Protein 3LUQ (pdb70)

Organism: Geobacter sulfurreducens (strain ATCC 51573 / DSM 12127 / PCA) (NCBI:txid243231)

Foldseek 3Di:
DPPVVQVDQCDDPFFKFDFLAFTPHTYPNVCVVVVVDDDDGGDHPCVVPVPDDPVVVVVQVVQQVFDKDWDQWDWDCPVDIFIKTKIKHFDDDPVRHTGGIMMGMDGDD/DVV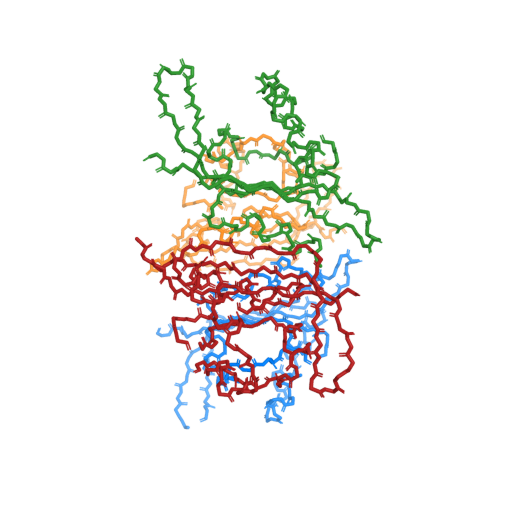VVQVCAQDDPFWKFDFLAFTDHTHPVVCVVVVPDDDDRGGHPCVVPVVDDPVVVVVQVVQLVFDKDWDQWDWDQDPVRDIWIKTKIKHFDFDPVTHTRGIMIGIDTDD/DLVVVQVCQCDDPAWKFDFPAATPHTHPNVCVVVVPDDDDRGGHVCVVPVPDDCVVVVVQVVQQVFDKDWDQWDWDQDVVRRIWIKTKIKHFDDDPVRHTGGIMMGMDTPD/DVVVQVCQQDDPFWKFDFPAFTPHTHPNVCVVVVHDPDDGGDHPCVVPVVDDPVVVVVQVCQLVFDKDWDQWDWDADPVRDIWIKTKIWHFDPVVHTGGIMIGMDTD

Solvent-accessible surface area: 23110 Å² total

Sequence (438 aa):
SDERLRLFTEHAPAALAFDRERYLAVSRRWREDYGLGDGDILGSHYDIFPEIGEEWKSVHRRGLAGEVIRVEEDCFVRGRTQWLRWEVRPWYEGEGRVGGVVIFTEDITSDERLRLFTEHAPAALAFDRERYLAVSRRWREDYGLGDGDILGSHYDIFPEIGEEWKSVHRRGLAGEVIRVEEDCFVRADGRTQWLRWEVRPWYEGEGRVGGVVIFTEDITSDERLRLFTEHAPAALAFDRERYLAVSRRWREDYGLGDGDILGSHYDIFPEIGEEWKSVHRRGLAGEVIRVEEDCFVRADGRTQWLRWEVRPWYEGEGRVGGVVIFTEDITDERLRLFTEHAPAALAFDRERYLAVSRRWREDYGLGDGDILGSHYDIFPEIGEEWKSVHRRGLAGEVIRVEEDCFVRADGRTQWLRWEVRPWYEGRVGGVVIFTEDI

Nearest PDB structures (foldseek):
  3luq-assembly1_B  TM=1.002E+00  e=2.833E-21  Geobacter sulfurreducens PCA
  3luq-assembly2_A  TM=9.591E-01  e=2.023E-18  Geobacter sulfurreducens PCA
  3luq-assembly1_D  TM=9.403E-01  e=1.606E-18  Geobacter sulfurreducens PCA
  6ide-assembly1_A  TM=7.118E-01  e=1.324E-05  Vibrio cholerae
  8isk-assembly1_A  TM=6.937E-01  e=9.427E-04  Zea mays

Secondary structure (DSSP, 8-state):
--HHHHHHHHT-SSEE--B----S---HHHHHHTT--SS-----HHHH-TT--HHHHHHHHHHHTT--EEEEEEEEE---EEEEEEEEEEEE-TTS-EEEEEEEEEE--/-HHHHHHHHHT-SSEE-------S---HHHHHHHT--SS-----HHHH-SS--HHHHHHHHHHHTT--EEEEEEEE--TTS--EEEEEEEEEEE-TT-SEEEEEEEEEE--/-HHHHHHHHHT-SSEE--B----S---HHHHHHTT--SS-----HHHH-S---HHHHHHHHHHHTT--EEEEEEEEE-TTSSEEEEEEEEEEEE-TTS-EEEEEEEEEE--/-HHHHHHHHT-SS-B--B----S---HHHHHHTT--SS-----HHHH-TT--HHHHHHHHHHHTT--EEEEEEEEE-SS--EEEEEEEEEEEE---EEEEEEEEEE-

CATH classification: 3.30.450.20

Radius of gyration: 24.7 Å; Cα contacts (8 Å, |Δi|>4): 857; chains: 4; bounding box: 60×39×59 Å

Structure (mmCIF, N/CA/C/O backbone):
data_3LUQ
#
_entry.id   3LUQ
#
_cell.length_a   62.545
_cell.length_b   71.971
_cell.length_c   67.374
_cell.angle_alpha   90.00
_cell.angle_beta   113.05
_cell.angle_gamma   90.00
#
_symmetry.space_group_name_H-M   'P 1 21 1'
#
loop_
_entity.id
_entity.type
_entity.pdbx_description
1 polymer 'Sensor protein'
2 non-polymer 'SULFATE ION'
3 non-polymer 'TRIETHYLENE GLYCOL'
4 water water
#
loop_
_atom_site.group_PDB
_atom_site.id
_atom_site.type_symbol
_atom_site.label_atom_id
_atom_site.label_alt_id
_atom_site.label_comp_id
_atom_site.label_asym_id
_atom_site.label_entity_id
_atom_site.label_seq_id
_atom_site.pdbx_PDB_ins_code
_atom_site.Cartn_x
_atom_site.Cartn_y
_atom_site.Cartn_z
_atom_site.occupancy
_atom_site.B_iso_or_equiv
_atom_site.auth_seq_id
_atom_site.auth_comp_id
_atom_site.auth_asym_id
_atom_site.auth_atom_id
_atom_site.pdbx_PDB_model_num
ATOM 1 N N . SER A 1 1 ? -6.965 -0.815 -23.553 1.00 64.72 87 SER A N 1
ATOM 2 C CA . SER A 1 1 ? -5.953 0.127 -23.967 1.00 65.66 87 SER A CA 1
ATOM 3 C C . SER A 1 1 ? -4.736 -0.703 -24.031 1.00 63.41 87 SER A C 1
ATOM 4 O O . SER A 1 1 ? -3.781 -0.393 -24.714 1.00 64.05 87 SER A O 1
ATOM 7 N N . ASP A 1 2 ? -4.773 -1.782 -23.288 1.00 60.84 88 ASP A N 1
ATOM 8 C CA . ASP A 1 2 ? -3.695 -2.711 -23.350 1.00 58.75 88 ASP A CA 1
ATOM 9 C C . ASP A 1 2 ? -4.232 -3.754 -24.253 1.00 55.28 88 ASP A C 1
ATOM 10 O O . ASP A 1 2 ? -5.014 -4.577 -23.853 1.00 53.80 88 ASP A O 1
ATOM 15 N N . GLU A 1 3 ? -3.847 -3.660 -25.503 1.00 53.63 89 GLU A N 1
ATOM 16 C CA . GLU A 1 3 ? -4.158 -4.645 -26.481 1.00 51.64 89 GLU A CA 1
ATOM 17 C C . GLU A 1 3 ? -3.482 -5.971 -26.148 1.00 49.10 89 GLU A C 1
ATOM 18 O O . GLU A 1 3 ? -4.046 -7.018 -26.308 1.00 48.32 89 GLU A O 1
ATOM 24 N N . ARG A 1 4 ? -2.270 -5.894 -25.652 1.00 48.16 90 ARG A N 1
ATOM 25 C CA . ARG A 1 4 ? -1.497 -7.052 -25.319 1.00 46.95 90 ARG A CA 1
ATOM 26 C C . ARG A 1 4 ? -2.133 -7.880 -24.248 1.00 45.73 90 ARG A C 1
ATOM 27 O O . ARG A 1 4 ? -2.092 -9.066 -24.280 1.00 45.27 90 ARG A O 1
ATOM 35 N N . LEU A 1 5 ? -2.668 -7.218 -23.258 1.00 45.51 91 LEU A N 1
ATOM 36 C CA . LEU A 1 5 ? -3.477 -7.828 -22.252 1.00 44.90 91 LEU A CA 1
ATOM 37 C C . LEU A 1 5 ? -4.792 -8.368 -22.734 1.00 44.18 91 LEU A C 1
ATOM 38 O O . LEU A 1 5 ? -5.255 -9.378 -22.280 1.00 44.68 91 LEU A O 1
ATOM 43 N N . ARG A 1 6 ? -5.442 -7.655 -23.613 1.00 43.59 92 ARG A N 1
ATOM 44 C CA . ARG A 1 6 ? -6.680 -8.163 -24.087 1.00 44.36 92 ARG A CA 1
ATOM 45 C C . ARG A 1 6 ? -6.398 -9.449 -24.811 1.00 44.17 92 ARG A C 1
ATOM 46 O O . ARG A 1 6 ? -7.108 -10.393 -24.663 1.00 45.07 92 ARG A O 1
ATOM 48 N N . LEU A 1 7 ? -5.333 -9.470 -25.587 1.00 43.86 93 LEU A N 1
ATOM 49 C CA . LEU A 1 7 ? -4.959 -10.643 -26.324 1.00 45.33 93 LEU A CA 1
ATOM 50 C C . LEU A 1 7 ? -4.605 -11.816 -25.443 1.00 45.64 93 LEU A C 1
ATOM 51 O O . LEU A 1 7 ? -4.969 -12.933 -25.727 1.00 48.13 93 LEU A O 1
ATOM 56 N N . PHE A 1 8 ? -3.898 -11.549 -24.369 1.00 42.88 94 PHE A N 1
ATOM 57 C CA . PHE A 1 8 ? -3.495 -12.552 -23.441 1.00 43.16 94 PHE A CA 1
ATOM 58 C C . PHE A 1 8 ? -4.625 -13.245 -22.740 1.00 44.13 94 PHE A C 1
ATOM 59 O O . PHE A 1 8 ? -4.583 -14.417 -22.514 1.00 44.96 94 PHE A O 1
ATOM 67 N N . THR A 1 9 ? -5.602 -12.480 -22.313 1.00 42.53 95 THR A N 1
ATOM 68 C CA . THR A 1 9 ? -6.803 -13.006 -21.707 1.00 40.49 95 THR A CA 1
ATOM 69 C C . THR A 1 9 ? -7.744 -13.748 -22.638 1.00 40.44 95 THR A C 1
ATOM 70 O O . THR A 1 9 ? -8.368 -14.686 -22.265 1.00 39.63 95 THR A O 1
ATOM 74 N N . GLU A 1 10 ? -7.822 -13.313 -23.869 1.00 41.37 96 GLU A N 1
ATOM 75 C CA . GLU A 1 10 ? -8.645 -13.974 -24.842 1.00 41.90 96 GLU A CA 1
ATOM 76 C C . GLU A 1 10 ? -8.150 -15.357 -25.081 1.00 41.80 96 GLU A C 1
ATOM 77 O O . GLU A 1 10 ? -8.898 -16.228 -25.372 1.00 42.10 96 GLU A O 1
ATOM 83 N N . HIS A 1 11 ? -6.861 -15.547 -24.998 1.00 41.89 97 HIS A N 1
ATOM 84 C CA . HIS A 1 11 ? -6.294 -16.784 -25.401 1.00 42.87 97 HIS A CA 1
ATOM 85 C C . HIS A 1 11 ? -5.966 -17.639 -24.237 1.00 42.88 97 HIS A C 1
ATOM 86 O O . HIS A 1 11 ? -5.393 -18.682 -24.388 1.00 42.92 97 HIS A O 1
ATOM 93 N N . ALA A 1 12 ? -6.332 -17.192 -23.062 1.00 42.15 98 ALA A N 1
ATOM 94 C CA . ALA A 1 12 ? -5.987 -17.920 -21.877 1.00 41.79 98 ALA A CA 1
ATOM 95 C C . ALA A 1 12 ? -6.642 -19.276 -21.723 1.00 41.75 98 ALA A C 1
ATOM 96 O O . ALA A 1 12 ? -7.801 -19.460 -21.935 1.00 41.62 98 ALA A O 1
ATOM 98 N N . PRO A 1 13 ? -5.845 -20.233 -21.330 1.00 42.56 99 PRO A N 1
ATOM 99 C CA . PRO A 1 13 ? -6.291 -21.566 -20.978 1.00 42.79 99 PRO A CA 1
ATOM 100 C C . PRO A 1 13 ? -7.166 -21.638 -19.739 1.00 42.48 99 PRO A C 1
ATOM 101 O O . PRO A 1 13 ? -8.001 -22.500 -19.653 1.00 42.86 99 PRO A O 1
ATOM 105 N N . ALA A 1 14 ? -6.932 -20.751 -18.791 1.00 40.98 100 ALA A N 1
ATOM 106 C CA . ALA A 1 14 ? -7.661 -20.695 -17.543 1.00 40.50 100 ALA A CA 1
ATOM 107 C C . ALA A 1 14 ? -8.829 -19.726 -17.570 1.00 39.32 100 ALA A C 1
ATOM 108 O O . ALA A 1 14 ? -9.088 -19.131 -18.565 1.00 39.26 100 ALA A O 1
ATOM 110 N N . ALA A 1 15 ? -9.520 -19.530 -16.469 1.00 39.17 101 ALA A N 1
ATOM 111 C CA . ALA A 1 15 ? -10.612 -18.593 -16.487 1.00 38.81 101 ALA A CA 1
ATOM 112 C C . ALA A 1 15 ? -10.140 -17.190 -16.165 1.00 38.48 101 ALA A C 1
ATOM 11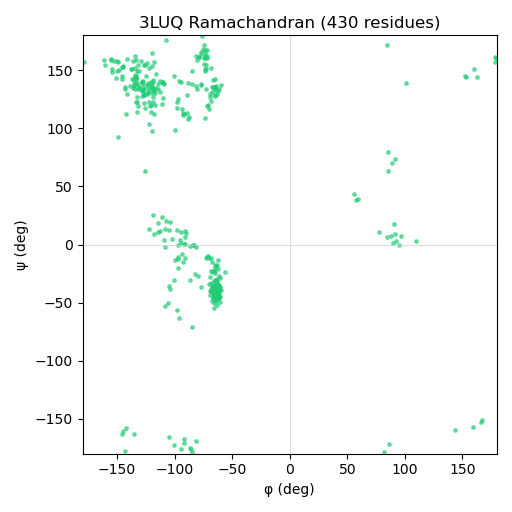3 O O . ALA A 1 15 ? -9.812 -16.875 -15.064 1.00 39.48 101 ALA A O 1
ATOM 115 N N . LEU A 1 16 ? -10.123 -16.339 -17.164 1.00 37.06 102 LEU A N 1
ATOM 116 C CA . LEU A 1 16 ? -9.614 -15.008 -16.993 1.00 37.38 102 LEU A CA 1
ATOM 117 C C . LEU A 1 16 ? -10.497 -13.991 -17.627 1.00 36.28 102 LEU A C 1
ATOM 118 O O . LEU A 1 16 ? -11.036 -14.227 -18.647 1.00 36.02 102 LEU A O 1
ATOM 123 N N . ALA A 1 17 ? -10.624 -12.841 -17.010 1.00 36.37 103 ALA A N 1
ATOM 124 C CA . ALA A 1 17 ? -11.350 -11.748 -17.602 1.00 36.26 103 ALA A CA 1
ATOM 125 C C . ALA A 1 17 ? -10.731 -10.410 -17.245 1.00 37.39 103 ALA A C 1
ATOM 126 O O . ALA A 1 17 ? -10.047 -10.278 -16.268 1.00 38.46 103 ALA A O 1
ATOM 136 N N . PHE A 1 19 ? -11.421 -6.127 -17.095 1.00 38.74 105 PHE A N 1
ATOM 137 C CA . PHE A 1 19 ? -12.475 -5.164 -16.943 1.00 38.21 105 PHE A CA 1
ATOM 138 C C . PHE A 1 19 ? -11.947 -3.769 -16.961 1.00 38.88 105 PHE A C 1
ATOM 139 O O . PHE A 1 19 ? -10.823 -3.535 -16.673 1.00 38.33 105 PHE A O 1
ATOM 147 N N . ASP A 1 20 ? -12.816 -2.841 -17.299 1.00 40.17 106 ASP A N 1
ATOM 148 C CA . ASP A 1 20 ? -12.547 -1.424 -17.172 1.00 41.84 106 ASP A CA 1
ATOM 149 C C . ASP A 1 20 ? -12.866 -0.921 -15.793 1.00 42.60 106 ASP A C 1
ATOM 150 O O . ASP A 1 20 ? -13.226 -1.661 -14.932 1.00 41.50 106 ASP A O 1
ATOM 155 N N . ARG A 1 21 ? -12.733 0.368 -15.612 1.00 41.94 107 ARG A N 1
ATOM 156 C CA . ARG A 1 21 ? -12.908 1.007 -14.331 1.00 43.49 107 ARG A CA 1
ATOM 157 C C . ARG A 1 21 ? -14.332 0.872 -13.840 1.00 44.86 107 ARG A C 1
ATOM 158 O O . ARG A 1 21 ? -14.603 1.057 -12.694 1.00 45.72 107 ARG A O 1
ATOM 166 N N . GLU A 1 22 ? -15.244 0.562 -14.738 1.00 45.79 108 GLU A N 1
ATOM 167 C CA . GLU A 1 22 ? -16.649 0.431 -14.426 1.00 47.54 108 GLU A CA 1
ATOM 168 C C . GLU A 1 22 ? -17.052 -1.005 -14.476 1.00 47.05 108 GLU A C 1
ATOM 169 O O . GLU A 1 22 ? -18.200 -1.332 -14.510 1.00 47.43 108 GLU A O 1
ATOM 183 N N . ARG A 1 24 ? -16.715 -3.387 -16.820 1.00 46.12 110 ARG A N 1
ATOM 184 C CA . ARG A 1 24 ? -17.356 -3.911 -17.993 1.00 46.12 110 ARG A CA 1
ATOM 185 C C . ARG A 1 24 ? -16.329 -4.652 -18.725 1.00 44.15 110 ARG A C 1
ATOM 186 O O . ARG A 1 24 ? -15.192 -4.303 -18.661 1.00 43.38 110 ARG A O 1
ATOM 194 N N . TYR A 1 25 ? -16.751 -5.663 -19.456 1.00 43.08 111 TYR A N 1
ATOM 195 C CA . TYR A 1 25 ? -15.835 -6.580 -20.080 1.00 40.99 111 TYR A CA 1
ATOM 196 C C . TYR A 1 25 ? -14.977 -5.940 -21.126 1.00 40.14 111 TYR A C 1
ATOM 197 O O . TYR A 1 25 ? -15.441 -5.284 -22.003 1.00 40.42 111 TYR A O 1
ATOM 206 N N . LEU A 1 26 ? -13.689 -6.144 -20.991 1.00 38.82 112 LEU A N 1
ATOM 207 C CA . LEU A 1 26 ? -12.766 -5.822 -22.011 1.00 38.15 112 LEU A CA 1
ATOM 208 C C . LEU A 1 26 ? -12.327 -7.084 -22.714 1.00 37.82 112 LEU A C 1
ATOM 209 O O . LEU A 1 26 ? -12.112 -7.074 -23.889 1.00 38.63 112 LEU A O 1
ATOM 214 N N . ALA A 1 27 ? -12.148 -8.168 -21.975 1.00 36.81 113 ALA A N 1
ATOM 215 C CA . ALA A 1 27 ? -11.744 -9.424 -22.574 1.00 36.65 113 ALA A CA 1
ATOM 216 C C . ALA A 1 27 ? -12.160 -10.621 -21.775 1.00 36.89 113 ALA A C 1
ATOM 217 O O . ALA A 1 27 ? -12.215 -10.554 -20.600 1.00 37.18 113 ALA A O 1
ATOM 219 N N . VAL A 1 28 ? -12.440 -11.726 -22.432 1.00 38.40 114 VAL A N 1
ATOM 220 C CA . VAL A 1 28 ? -12.792 -12.951 -21.747 1.00 38.43 114 VAL A CA 1
ATOM 221 C C . VAL A 1 28 ? -12.102 -14.177 -22.288 1.00 39.11 114 VAL A C 1
ATOM 222 O O . VAL A 1 28 ? -12.024 -14.340 -23.462 1.00 39.56 114 VAL A O 1
ATOM 226 N N . SER A 1 29 ? -11.641 -15.055 -21.411 1.00 39.90 115 SER A N 1
ATOM 227 C CA . SER A 1 29 ? -11.162 -16.384 -21.793 1.00 40.75 115 SER A CA 1
ATOM 228 C C . SER A 1 29 ? -12.293 -17.349 -22.046 1.00 41.73 115 SER A C 1
ATOM 229 O O . SER A 1 29 ? -13.385 -17.116 -21.635 1.00 42.03 115 SER A O 1
ATOM 232 N N . ARG A 1 30 ? -12.028 -18.437 -22.736 1.00 42.82 116 ARG A N 1
ATOM 233 C CA . ARG A 1 30 ? -13.056 -19.424 -22.966 1.00 43.90 116 ARG A CA 1
ATOM 234 C C . ARG A 1 30 ? -13.570 -20.057 -21.708 1.00 43.64 116 ARG A C 1
ATOM 235 O O . ARG A 1 30 ? -14.739 -20.224 -21.565 1.00 44.39 116 ARG A O 1
ATOM 237 N N . ARG A 1 31 ? -12.689 -20.409 -20.796 1.00 43.51 117 ARG A N 1
ATOM 238 C CA . ARG A 1 31 ? -13.101 -21.053 -19.560 1.00 44.22 117 ARG A CA 1
ATOM 239 C C . ARG A 1 31 ? -13.994 -20.161 -18.743 1.00 44.14 117 ARG A C 1
ATOM 240 O O . ARG A 1 31 ? -14.949 -20.618 -18.180 1.00 43.90 117 ARG A O 1
ATOM 242 N N . TRP A 1 32 ? -13.679 -18.879 -18.716 1.00 47.35 118 TRP A N 1
ATOM 243 C CA . TRP A 1 32 ? -14.514 -17.889 -18.064 1.00 47.07 118 TRP A CA 1
ATOM 244 C C . TRP A 1 32 ? -15.886 -17.781 -18.691 1.00 47.63 118 TRP A C 1
ATOM 245 O O . TRP A 1 32 ? -16.852 -17.662 -18.000 1.00 47.95 118 TRP A O 1
ATOM 256 N N . ARG A 1 33 ? -15.970 -17.806 -20.003 1.00 49.02 119 ARG A N 1
ATOM 257 C CA . ARG A 1 33 ? -17.257 -17.776 -20.624 1.00 51.28 119 ARG A CA 1
ATOM 258 C C . ARG A 1 33 ? -17.998 -18.998 -20.238 1.00 52.88 119 ARG A C 1
ATOM 259 O O . ARG A 1 33 ? -19.136 -18.917 -19.915 1.00 54.28 119 ARG A O 1
ATOM 267 N N . GLU A 1 34 ? -17.364 -20.149 -20.319 1.00 54.65 120 GLU A N 1
ATOM 268 C CA . GLU A 1 34 ? -18.021 -21.369 -19.917 1.00 57.40 120 GLU A CA 1
ATOM 269 C C . GLU A 1 34 ? -18.334 -21.438 -18.445 1.00 58.15 120 GLU A C 1
ATOM 270 O O . GLU A 1 34 ? -19.434 -21.741 -18.072 1.00 59.45 120 GLU A O 1
ATOM 276 N N . ASP A 1 35 ? -17.357 -21.167 -17.604 1.00 57.69 121 ASP A N 1
ATOM 277 C CA . ASP A 1 35 ? -17.556 -21.262 -16.184 1.00 58.89 121 ASP A CA 1
ATOM 278 C C . ASP A 1 35 ? -18.610 -20.302 -15.728 1.00 58.75 121 ASP A C 1
ATOM 279 O O . ASP A 1 35 ? -19.332 -20.572 -14.816 1.00 61.40 121 ASP A O 1
ATOM 284 N N . TYR A 1 36 ? -18.683 -19.152 -16.340 1.00 56.95 122 TYR A N 1
ATOM 285 C CA . TYR A 1 36 ? -19.641 -18.177 -15.910 1.00 57.59 122 TYR A CA 1
ATOM 286 C C . TYR A 1 36 ? -20.929 -18.213 -16.702 1.00 58.87 122 TYR A C 1
ATOM 287 O O . TYR A 1 36 ? -21.792 -17.395 -16.505 1.00 60.22 122 TYR A O 1
ATOM 296 N N . GLY A 1 37 ? -21.057 -19.153 -17.611 1.00 59.17 123 GLY A N 1
ATOM 297 C CA . GLY A 1 37 ? -22.283 -19.288 -18.361 1.00 61.67 123 GLY A CA 1
ATOM 298 C C . GLY A 1 37 ? -22.703 -18.057 -19.122 1.00 61.65 123 GLY A C 1
ATOM 299 O O . GLY A 1 37 ? -23.863 -17.711 -19.174 1.00 64.17 123 GLY A O 1
ATOM 300 N N . LEU A 1 38 ? -21.727 -17.376 -19.685 1.00 59.42 124 LEU A N 1
ATOM 301 C CA . LEU A 1 38 ? -21.937 -16.186 -20.470 1.00 59.53 124 LEU A CA 1
ATOM 302 C C . LEU A 1 38 ? -22.639 -16.394 -21.790 1.00 62.13 124 LEU A C 1
ATOM 303 O O . LEU A 1 38 ? -23.355 -15.534 -22.248 1.00 64.20 124 LEU A O 1
ATOM 308 N N . GLY A 1 39 ? -22.403 -17.529 -22.412 1.00 62.55 125 GLY A N 1
ATOM 309 C CA . GLY A 1 39 ? -22.874 -17.756 -23.752 1.00 64.76 125 GLY A CA 1
ATOM 310 C C . GLY A 1 39 ? -21.889 -17.237 -24.762 1.00 63.96 125 GLY A C 1
ATOM 311 O O . GLY A 1 39 ? -20.802 -16.862 -24.422 1.00 61.52 125 GLY A O 1
ATOM 312 N N . ASP A 1 40 ? -22.267 -17.222 -26.025 1.00 66.40 126 ASP A N 1
ATOM 313 C CA . ASP A 1 40 ? -21.338 -16.862 -27.081 1.00 66.65 126 ASP A CA 1
ATOM 314 C C . ASP A 1 40 ? -21.607 -15.606 -27.864 1.00 68.75 126 ASP A C 1
ATOM 315 O O . ASP A 1 40 ? -21.048 -15.400 -28.913 1.00 70.80 126 ASP A O 1
ATOM 320 N N . GLY A 1 41 ? -22.418 -14.734 -27.321 1.00 68.43 127 GLY A N 1
ATOM 321 C CA . GLY A 1 41 ? -22.728 -13.503 -27.994 1.00 66.12 127 GLY A CA 1
ATOM 322 C C . GLY A 1 41 ? -21.623 -12.534 -27.749 1.00 63.89 127 GLY A C 1
ATOM 323 O O . GLY A 1 41 ? -20.606 -12.910 -27.253 1.00 62.98 127 GLY A O 1
ATOM 324 N N . ASP A 1 42 ? -21.831 -11.283 -28.103 1.00 62.58 128 ASP A N 1
ATOM 325 C CA . ASP A 1 42 ? -20.820 -10.286 -27.889 1.00 61.05 128 ASP A CA 1
ATOM 326 C C . ASP A 1 42 ? -21.101 -9.652 -26.556 1.00 59.93 128 ASP A C 1
ATOM 327 O O . ASP A 1 42 ? -22.097 -8.988 -26.386 1.00 60.09 128 ASP A O 1
ATOM 332 N N . ILE A 1 43 ? -20.241 -9.897 -25.588 1.00 58.21 129 ILE A N 1
ATOM 333 C CA . ILE A 1 43 ? -20.478 -9.379 -24.269 1.00 57.15 129 ILE A CA 1
ATOM 334 C C . ILE A 1 43 ? -19.555 -8.257 -23.888 1.00 56.34 129 ILE A C 1
ATOM 335 O O . ILE A 1 43 ? -19.655 -7.690 -22.844 1.00 55.67 129 ILE A O 1
ATOM 340 N N . LEU A 1 44 ? -18.653 -7.942 -24.774 1.00 56.00 130 LEU A N 1
ATOM 341 C CA . LEU A 1 44 ? -17.713 -6.911 -24.525 1.00 55.58 130 LEU A CA 1
ATOM 342 C C . LEU A 1 44 ? -18.403 -5.579 -24.389 1.00 56.39 130 LEU A C 1
ATOM 343 O O . LEU A 1 44 ? -19.300 -5.243 -25.117 1.00 56.68 130 LEU A O 1
ATOM 348 N N . GLY A 1 45 ? -17.971 -4.836 -23.401 1.00 56.86 131 GLY A N 1
ATOM 349 C CA . GLY A 1 45 ? -18.513 -3.556 -23.068 1.00 57.97 131 GLY A CA 1
ATOM 350 C C . GLY A 1 45 ? -19.652 -3.706 -22.115 1.00 59.19 131 GLY A C 1
ATOM 351 O O . GLY A 1 45 ? -20.100 -2.752 -21.566 1.00 59.55 131 GLY A O 1
ATOM 360 N N . SER A 1 47 ? -21.443 -4.500 -18.667 1.00 61.11 133 SER A N 1
ATOM 361 C CA . SER A 1 47 ? -21.097 -4.474 -17.279 1.00 60.45 133 SER A CA 1
ATOM 362 C C . SER A 1 47 ? -21.388 -5.778 -16.584 1.00 59.95 133 SER A C 1
ATOM 363 O O . SER A 1 47 ? -22.415 -6.349 -16.748 1.00 59.60 133 SER A O 1
ATOM 366 N N . HIS A 1 48 ? -20.433 -6.228 -15.797 1.00 59.19 134 HIS A N 1
ATOM 367 C CA . HIS A 1 48 ? -20.468 -7.489 -15.100 1.00 59.18 134 HIS A CA 1
ATOM 368 C C . HIS A 1 48 ? -21.576 -7.580 -14.074 1.00 60.59 134 HIS A C 1
ATOM 369 O O . HIS A 1 48 ? -22.156 -8.611 -13.853 1.00 61.16 134 HIS A O 1
ATOM 376 N N . TYR A 1 49 ? -21.785 -6.483 -13.387 1.00 61.25 135 TYR A N 1
ATOM 377 C CA . TYR A 1 49 ? -22.819 -6.370 -12.403 1.00 62.33 135 TYR A CA 1
ATOM 378 C C . TYR A 1 49 ? -24.225 -6.431 -12.990 1.00 63.61 135 TYR A C 1
ATOM 379 O O . TYR A 1 49 ? -25.127 -6.928 -12.353 1.00 64.50 135 TYR A O 1
ATOM 388 N N . ASP A 1 50 ? -24.413 -5.865 -14.178 1.00 64.39 136 ASP A N 1
ATOM 389 C CA . ASP A 1 50 ? -25.664 -5.977 -14.916 1.00 65.74 136 ASP A CA 1
ATOM 390 C C . ASP A 1 50 ? -25.951 -7.386 -15.366 1.00 66.51 136 ASP A C 1
ATOM 391 O O . ASP A 1 50 ? -27.055 -7.862 -15.278 1.00 66.87 136 ASP A O 1
ATOM 396 N N . ILE A 1 51 ? -24.948 -8.058 -15.873 1.00 55.41 137 ILE A N 1
ATOM 397 C CA . ILE A 1 51 ? -25.141 -9.428 -16.218 1.00 57.08 137 ILE A CA 1
ATOM 398 C C . ILE A 1 51 ? -25.434 -10.165 -14.953 1.00 58.01 137 ILE A C 1
ATOM 399 O O . ILE A 1 51 ? -26.294 -10.995 -14.927 1.00 61.56 137 ILE A O 1
ATOM 404 N N . PHE A 1 52 ? -24.714 -9.868 -13.889 1.00 56.43 138 PHE A N 1
ATOM 405 C CA . PHE A 1 52 ? -25.022 -10.473 -12.613 1.00 58.14 138 PHE A CA 1
ATOM 406 C C . PHE A 1 52 ? -25.364 -9.439 -11.573 1.00 59.16 138 PHE A C 1
ATOM 407 O O . PHE A 1 52 ? -24.511 -8.838 -10.979 1.00 57.17 138 PHE A O 1
ATOM 415 N N . PRO A 1 53 ? -26.649 -9.228 -11.385 1.00 63.93 139 PRO A N 1
ATOM 416 C CA . PRO A 1 53 ? -27.155 -8.180 -10.514 1.00 66.09 139 PRO A CA 1
ATOM 417 C C . PRO A 1 53 ? -27.246 -8.659 -9.100 1.00 68.24 139 PRO A C 1
ATOM 418 O O . PRO A 1 53 ? -27.612 -7.935 -8.214 1.00 70.15 139 PRO A O 1
ATOM 422 N N . GLU A 1 54 ? -26.892 -9.903 -8.908 1.00 68.73 140 GLU A N 1
ATOM 423 C CA . GLU A 1 54 ? -26.992 -10.534 -7.636 1.00 72.75 140 GLU A CA 1
ATOM 424 C C . GLU A 1 54 ? -25.709 -10.537 -6.874 1.00 69.94 140 GLU A C 1
ATOM 425 O O . GLU A 1 54 ? -25.688 -10.912 -5.727 1.00 72.31 140 GLU A O 1
ATOM 431 N N . ILE A 1 55 ? -24.628 -10.168 -7.534 1.00 66.04 141 ILE A N 1
ATOM 432 C CA . ILE A 1 55 ? -23.325 -10.326 -6.943 1.00 64.09 141 ILE A CA 1
ATOM 433 C C . ILE A 1 55 ? -23.289 -9.533 -5.665 1.00 65.37 141 ILE A C 1
ATOM 434 O O . ILE A 1 55 ? -23.750 -8.414 -5.597 1.00 65.40 141 ILE A O 1
ATOM 439 N N . GLY A 1 56 ? -22.709 -10.127 -4.649 1.00 67.47 142 GLY A N 1
ATOM 440 C CA . GLY A 1 56 ? -22.692 -9.541 -3.340 1.00 69.37 142 GLY A CA 1
ATOM 441 C C . GLY A 1 56 ? -21.801 -8.348 -3.166 1.00 66.78 142 GLY A C 1
ATOM 442 O O . GLY A 1 56 ? -20.999 -8.028 -3.989 1.00 63.58 142 GLY A O 1
ATOM 443 N N . GLU A 1 57 ? -21.995 -7.674 -2.055 1.00 69.36 143 GLU A N 1
ATOM 444 C CA . GLU A 1 57 ? -21.176 -6.551 -1.648 1.00 68.68 143 GLU A CA 1
ATOM 445 C C . GLU A 1 57 ? -19.761 -6.938 -1.266 1.00 67.37 143 GLU A C 1
ATOM 446 O O . GLU A 1 57 ? -18.882 -6.123 -1.262 1.00 66.48 143 GLU A O 1
ATOM 452 N N . GLU A 1 58 ? -19.570 -8.186 -0.901 1.00 67.83 144 GLU A N 1
ATOM 453 C CA . GLU A 1 58 ? -18.263 -8.667 -0.589 1.00 67.58 144 GLU A CA 1
ATOM 454 C C . GLU A 1 58 ? -17.328 -8.631 -1.770 1.00 63.06 144 GLU A C 1
ATOM 455 O O . GLU A 1 58 ? -16.207 -8.220 -1.641 1.00 63.39 144 GLU A O 1
ATOM 461 N N . TRP A 1 59 ? -17.786 -9.078 -2.920 1.00 59.33 145 TRP A N 1
ATOM 462 C CA . TRP A 1 59 ? -17.028 -8.965 -4.144 1.00 55.74 145 TRP A CA 1
ATOM 463 C C . TRP A 1 59 ? -16.808 -7.559 -4.632 1.00 52.94 145 TRP A C 1
ATOM 464 O O . TRP A 1 59 ? -15.793 -7.239 -5.156 1.00 52.41 145 TRP A O 1
ATOM 475 N N . LYS A 1 60 ? -17.791 -6.723 -4.461 1.00 55.66 146 LYS A N 1
ATOM 476 C CA . LYS A 1 60 ? -17.701 -5.374 -4.917 1.00 54.53 146 LYS A CA 1
ATOM 477 C C . LYS A 1 60 ? -16.623 -4.618 -4.231 1.00 52.64 146 LYS A C 1
ATOM 478 O O . LYS A 1 60 ? -16.042 -3.755 -4.807 1.00 52.21 146 LYS A O 1
ATOM 484 N N . SER A 1 61 ? -16.425 -4.896 -2.963 1.00 52.20 147 SER A N 1
ATOM 485 C CA . SER A 1 61 ? -15.326 -4.334 -2.214 1.00 51.29 147 SER A CA 1
ATOM 486 C C . SER A 1 61 ? -13.961 -4.819 -2.699 1.00 50.05 147 SER A C 1
ATOM 487 O O . SER A 1 61 ? -13.030 -4.062 -2.764 1.00 49.91 147 SER A O 1
ATOM 490 N N . VAL A 1 62 ? -13.862 -6.095 -3.026 1.00 49.44 148 VAL A N 1
ATOM 491 C CA . VAL A 1 62 ? -12.683 -6.659 -3.625 1.00 48.08 148 VAL A CA 1
ATOM 492 C C . VAL A 1 62 ? -12.413 -6.082 -4.994 1.00 47.47 148 VAL A C 1
ATOM 493 O O . VAL A 1 62 ? -11.318 -5.737 -5.302 1.00 47.51 148 VAL A O 1
ATOM 497 N N . HIS A 1 63 ? -13.424 -5.989 -5.825 1.00 46.89 149 HIS A N 1
ATOM 498 C CA . HIS A 1 63 ? -13.241 -5.395 -7.117 1.00 46.01 149 HIS A CA 1
ATOM 499 C C . HIS A 1 63 ? -12.866 -3.956 -6.931 1.00 46.22 149 HIS A C 1
ATOM 500 O O . HIS A 1 63 ? -12.060 -3.426 -7.628 1.00 45.73 149 HIS A O 1
ATOM 507 N N . ARG A 1 64 ? -13.499 -3.310 -5.988 1.00 47.82 150 ARG A N 1
ATOM 508 C CA . ARG A 1 64 ? -13.174 -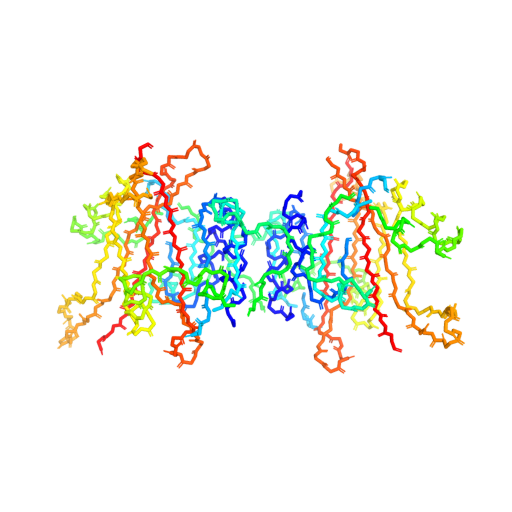1.950 -5.657 1.00 49.05 150 ARG A CA 1
ATOM 509 C C . ARG A 1 64 ? -11.777 -1.800 -5.108 1.00 48.46 150 ARG A C 1
ATOM 510 O O . ARG A 1 64 ? -11.099 -0.863 -5.407 1.00 49.07 150 ARG A O 1
ATOM 518 N N . ARG A 1 65 ? -11.354 -2.725 -4.284 1.00 47.72 151 ARG A N 1
ATOM 519 C CA . ARG A 1 65 ? -10.035 -2.655 -3.731 1.00 48.27 151 ARG A CA 1
ATOM 520 C C . ARG A 1 65 ? -9.025 -2.751 -4.841 1.00 48.21 151 ARG A C 1
ATOM 521 O O . ARG A 1 65 ? -8.025 -2.079 -4.843 1.00 49.21 151 ARG A O 1
ATOM 529 N N . GLY A 1 66 ? -9.314 -3.610 -5.796 1.00 47.27 152 GLY A N 1
ATOM 530 C CA . GLY A 1 66 ? -8.463 -3.822 -6.928 1.00 46.66 152 GLY A CA 1
ATOM 531 C C . GLY A 1 66 ? -8.312 -2.608 -7.774 1.00 46.24 152 GLY A C 1
ATOM 532 O O . GLY A 1 66 ? -7.269 -2.330 -8.239 1.00 47.61 152 GLY A O 1
ATOM 533 N N . LEU A 1 67 ? -9.382 -1.878 -7.959 1.00 46.28 153 LEU A N 1
ATOM 534 C CA . LEU A 1 67 ? -9.370 -0.672 -8.752 1.00 46.07 153 LEU A CA 1
ATOM 535 C C . LEU A 1 67 ? -8.653 0.452 -8.060 1.00 47.28 153 LEU A C 1
ATOM 536 O O . LEU A 1 67 ? -8.337 1.442 -8.647 1.00 48.53 153 LEU A O 1
ATOM 541 N N . ALA A 1 68 ? -8.346 0.250 -6.804 1.00 47.37 154 ALA A N 1
ATOM 542 C CA . ALA A 1 68 ? -7.594 1.212 -6.044 1.00 48.78 154 ALA A CA 1
ATOM 543 C C . ALA A 1 68 ? -6.128 0.824 -6.005 1.00 48.94 154 ALA A C 1
ATOM 544 O O . ALA A 1 68 ? -5.352 1.389 -5.273 1.00 51.50 154 ALA A O 1
ATOM 546 N N . GLY A 1 69 ? -5.754 -0.120 -6.838 1.00 52.80 155 GLY A N 1
ATOM 547 C CA . GLY A 1 69 ? -4.393 -0.560 -6.935 1.00 50.80 155 GLY A CA 1
ATOM 548 C C . GLY A 1 69 ? -3.968 -1.777 -6.178 1.00 49.53 155 GLY A C 1
ATOM 549 O O . GLY A 1 69 ? -2.823 -2.088 -6.173 1.00 49.25 155 GLY A O 1
ATOM 550 N N . GLU A 1 70 ? -4.873 -2.497 -5.567 1.00 48.53 156 GLU A N 1
ATOM 551 C CA . GLU A 1 70 ? -4.426 -3.602 -4.768 1.00 47.69 156 GLU A CA 1
ATOM 552 C C . GLU A 1 70 ? -4.460 -4.924 -5.478 1.00 46.28 156 GLU A C 1
ATOM 553 O O . GLU A 1 70 ? -5.371 -5.213 -6.202 1.00 45.57 156 GLU A O 1
ATOM 559 N N . VAL A 1 71 ? -3.441 -5.727 -5.230 1.00 45.43 157 VAL A N 1
ATOM 560 C CA . VAL A 1 71 ? -3.336 -7.047 -5.779 1.00 44.19 157 VAL A CA 1
ATOM 561 C C . VAL A 1 71 ? -3.827 -7.983 -4.728 1.00 44.62 157 VAL A C 1
ATOM 562 O O . VAL A 1 71 ? -3.265 -8.055 -3.668 1.00 44.64 157 VAL A O 1
ATOM 566 N N . ILE A 1 72 ? -4.905 -8.687 -5.026 1.00 44.26 158 ILE A N 1
ATOM 567 C CA . ILE A 1 72 ? -5.512 -9.563 -4.059 1.00 43.96 158 ILE A CA 1
ATOM 568 C C . ILE A 1 72 ? -5.474 -11.005 -4.506 1.00 43.67 158 ILE A C 1
ATOM 569 O O . ILE A 1 72 ? -5.975 -11.356 -5.524 1.00 43.56 158 ILE A O 1
ATOM 574 N N . ARG A 1 73 ? -4.829 -11.838 -3.726 1.00 43.85 159 ARG A N 1
ATOM 575 C CA . ARG A 1 73 ? -4.734 -13.226 -4.051 1.00 44.52 159 ARG A CA 1
ATOM 576 C C . ARG A 1 73 ? -5.058 -14.135 -2.900 1.00 45.28 159 ARG A C 1
ATOM 577 O O . ARG A 1 73 ? -4.483 -14.027 -1.851 1.00 45.16 159 ARG A O 1
ATOM 585 N N . VAL A 1 74 ? -5.975 -15.054 -3.118 1.00 46.17 160 VAL A N 1
ATOM 586 C CA . VAL A 1 74 ? -6.301 -16.036 -2.136 1.00 46.35 160 VAL A CA 1
ATOM 587 C C . VAL A 1 74 ? -6.055 -17.404 -2.699 1.00 46.80 160 VAL A C 1
ATOM 588 O O . VAL A 1 74 ? -6.718 -17.824 -3.608 1.00 46.57 160 VAL A O 1
ATOM 592 N N . GLU A 1 75 ? -5.087 -18.104 -2.135 1.00 46.80 161 GLU A N 1
ATOM 593 C CA . GLU A 1 75 ? -4.755 -19.431 -2.590 1.00 47.59 161 GLU A CA 1
ATOM 594 C C . GLU A 1 75 ? -5.822 -20.482 -2.413 1.00 48.04 161 GLU A C 1
ATOM 595 O O . GLU A 1 75 ? -6.085 -21.236 -3.301 1.00 48.92 161 GLU A O 1
ATOM 601 N N . GLU A 1 76 ? -6.458 -20.549 -1.267 1.00 48.33 162 GLU A N 1
ATOM 602 C CA . GLU A 1 76 ? -7.539 -21.487 -1.118 1.00 49.51 162 GLU A CA 1
ATOM 603 C C . GLU A 1 76 ? -8.739 -20.880 -0.479 1.00 49.42 162 GLU A C 1
ATOM 604 O O . GLU A 1 76 ? -8.645 -20.417 0.604 1.00 49.16 162 GLU A O 1
ATOM 606 N N . ASP A 1 77 ? -9.882 -20.919 -1.146 1.00 50.32 163 ASP A N 1
ATOM 607 C CA . ASP A 1 77 ? -11.120 -20.378 -0.605 1.00 51.10 163 ASP A CA 1
ATOM 608 C C . ASP A 1 77 ? -12.278 -21.344 -0.737 1.00 52.79 163 ASP A C 1
ATOM 609 O O . ASP A 1 77 ? -12.261 -22.210 -1.562 1.00 53.48 163 ASP A O 1
ATOM 614 N N . CYS A 1 78 ? -13.261 -21.217 0.135 1.00 67.00 164 CYS A N 1
ATOM 615 C CA . CYS A 1 78 ? -14.388 -22.136 0.200 1.00 66.39 164 CYS A CA 1
ATOM 616 C C . CYS A 1 78 ? -15.567 -21.207 0.029 1.00 64.74 164 CYS A C 1
ATOM 617 O O . CYS A 1 78 ? -15.565 -20.125 0.572 1.00 65.42 164 CYS A O 1
ATOM 620 N N . PHE A 1 79 ? -16.559 -21.616 -0.734 1.00 63.59 165 PHE A N 1
ATOM 621 C CA . PHE A 1 79 ? -17.781 -20.865 -0.829 1.00 64.25 165 PHE A CA 1
ATOM 622 C C . PHE A 1 79 ? -18.966 -21.763 -1.091 1.00 65.20 165 PHE A C 1
ATOM 623 O O . PHE A 1 79 ? -18.817 -22.851 -1.560 1.00 64.74 165 PHE A O 1
ATOM 631 N N . VAL A 1 80 ? -20.158 -21.320 -0.745 1.00 67.91 166 VAL A N 1
ATOM 632 C CA . VAL A 1 80 ? -21.335 -22.063 -1.125 1.00 70.30 166 VAL A CA 1
ATOM 633 C C . VAL A 1 80 ? -22.305 -21.331 -2.009 1.00 71.22 166 VAL A C 1
ATOM 634 O O . VAL A 1 80 ? -22.674 -20.210 -1.770 1.00 71.15 166 VAL A O 1
ATOM 638 N N . ARG A 1 81 ? -22.720 -22.041 -3.034 1.00 72.46 167 ARG A N 1
ATOM 639 C CA . ARG A 1 81 ? -23.706 -21.600 -3.968 1.00 75.55 167 ARG A CA 1
ATOM 640 C C . ARG A 1 81 ? -25.117 -21.884 -3.468 1.00 80.22 167 ARG A C 1
ATOM 641 O O . ARG A 1 81 ? -25.382 -22.925 -2.880 1.00 83.12 167 ARG A O 1
ATOM 649 N N . GLY A 1 84 ? -26.650 -25.244 -3.201 1.00 80.92 170 GLY A N 1
ATOM 650 C CA . GLY A 1 84 ? -26.322 -25.829 -1.920 1.00 81.66 170 GLY A CA 1
ATOM 651 C C . GLY A 1 84 ? -24.944 -26.455 -1.796 1.00 76.79 170 GLY A C 1
ATOM 652 O O . GLY A 1 84 ? -24.379 -26.534 -0.724 1.00 77.01 170 GLY A O 1
ATOM 653 N N . ARG A 1 85 ? -24.397 -26.907 -2.906 1.00 73.22 171 ARG A N 1
ATOM 654 C CA . ARG A 1 85 ? -23.102 -27.559 -2.897 1.00 69.96 171 ARG A CA 1
ATOM 655 C C . ARG A 1 85 ? -21.914 -26.602 -2.700 1.00 66.91 171 ARG A C 1
ATOM 656 O O . ARG A 1 85 ? -22.027 -25.393 -2.887 1.00 65.71 171 ARG A O 1
ATOM 658 N N . THR A 1 86 ? -20.781 -27.182 -2.315 1.00 65.81 172 THR A N 1
ATOM 659 C CA . THR A 1 86 ? -19.554 -26.458 -2.010 1.00 64.06 172 THR A CA 1
ATOM 660 C C . THR A 1 86 ? -18.532 -26.485 -3.142 1.00 61.75 172 THR A C 1
ATOM 661 O O . THR A 1 86 ? -18.400 -27.449 -3.861 1.00 61.02 172 THR A O 1
ATOM 665 N N . GLN A 1 87 ? -17.818 -25.381 -3.273 1.00 60.81 173 GLN A N 1
ATOM 666 C CA . GLN A 1 87 ? -16.838 -25.179 -4.290 1.00 59.78 173 GLN A CA 1
ATOM 667 C C . GLN A 1 87 ? -15.632 -24.767 -3.559 1.00 60.60 173 GLN A C 1
ATOM 668 O O . GLN A 1 87 ? -15.723 -23.987 -2.682 1.00 61.41 173 GLN A O 1
ATOM 674 N N . TRP A 1 88 ? -14.483 -25.270 -3.948 1.00 61.51 174 TRP A N 1
ATOM 675 C CA . TRP A 1 88 ? -13.226 -24.833 -3.393 1.00 63.72 174 TRP A CA 1
ATOM 676 C C . TRP A 1 88 ? -12.505 -24.052 -4.475 1.00 65.12 174 TRP A C 1
ATOM 677 O O . TRP A 1 88 ? -12.560 -24.411 -5.628 1.00 64.71 174 TRP A O 1
ATOM 688 N N . LEU A 1 89 ? -11.856 -22.970 -4.099 1.00 48.14 175 LEU A N 1
ATOM 689 C CA . LEU A 1 89 ? -11.448 -21.969 -5.049 1.00 47.66 175 LEU A CA 1
ATOM 690 C C . LEU A 1 89 ? -10.075 -21.415 -4.867 1.00 46.26 175 LEU A C 1
ATOM 691 O O . LEU A 1 89 ? -9.604 -21.313 -3.781 1.00 46.47 175 LEU A O 1
ATOM 696 N N . ARG A 1 90 ? -9.462 -20.992 -5.956 1.00 45.59 176 ARG A N 1
ATOM 697 C CA . ARG A 1 90 ? -8.357 -20.054 -5.920 1.00 44.48 176 ARG A CA 1
ATOM 698 C C . ARG A 1 90 ? -8.715 -18.884 -6.782 1.00 42.93 176 ARG A C 1
ATOM 699 O O . ARG A 1 90 ? -9.243 -19.072 -7.822 1.00 43.41 176 ARG A O 1
ATOM 707 N N . TRP A 1 91 ? -8.449 -17.671 -6.343 1.00 41.36 177 TRP A N 1
ATOM 708 C CA . TRP A 1 91 ? -8.739 -16.504 -7.157 1.00 40.54 177 TRP A CA 1
ATOM 709 C C . TRP A 1 91 ? -7.764 -15.359 -7.007 1.00 39.78 177 TRP A C 1
ATOM 710 O O . TRP A 1 91 ? -7.165 -15.204 -6.003 1.00 39.20 177 TRP A O 1
ATOM 721 N N . GLU A 1 92 ? -7.625 -14.560 -8.047 1.00 39.11 178 GLU A N 1
ATOM 722 C CA . GLU A 1 92 ? -6.837 -13.354 -7.994 1.00 38.92 178 GLU A CA 1
ATOM 723 C C . GLU A 1 92 ? -7.552 -12.185 -8.642 1.00 38.67 178 GLU A C 1
ATOM 724 O O . GLU A 1 92 ? -8.138 -12.323 -9.683 1.00 39.18 178 GLU A O 1
ATOM 730 N N . VAL A 1 93 ? -7.503 -11.040 -7.987 1.00 37.75 179 VAL A N 1
ATOM 731 C CA . VAL A 1 93 ? -7.965 -9.791 -8.535 1.00 37.99 179 VAL A CA 1
ATOM 732 C C . VAL A 1 93 ? -6.881 -8.756 -8.435 1.00 37.93 179 VAL A C 1
ATOM 733 O O . VAL A 1 93 ? -6.333 -8.541 -7.399 1.00 38.18 179 VAL A O 1
ATOM 737 N N . ARG A 1 94 ? -6.573 -8.094 -9.521 1.00 37.08 180 ARG A N 1
ATOM 738 C CA . ARG A 1 94 ? -5.533 -7.123 -9.477 1.00 37.18 180 ARG A CA 1
ATOM 739 C C . ARG A 1 94 ? -5.732 -6.116 -10.536 1.00 36.90 180 ARG A C 1
ATOM 740 O O . ARG A 1 94 ? -6.381 -6.362 -11.486 1.00 37.26 180 ARG A O 1
ATOM 748 N N . PRO A 1 95 ? -5.144 -4.967 -10.362 1.00 36.95 181 PRO A N 1
ATOM 749 C CA . PRO A 1 95 ? -5.235 -3.905 -11.331 1.00 37.60 181 PRO A CA 1
ATOM 750 C C . PRO A 1 95 ? -4.431 -4.146 -12.582 1.00 37.74 181 PRO A C 1
ATOM 751 O O . PRO A 1 95 ? -3.430 -4.787 -12.542 1.00 38.01 181 PRO A O 1
ATOM 755 N N . TRP A 1 96 ? -4.882 -3.596 -13.688 1.00 38.87 182 TRP A N 1
ATOM 756 C CA . TRP A 1 96 ? -4.067 -3.443 -14.867 1.00 39.79 182 TRP A CA 1
ATOM 757 C C . TRP A 1 96 ? -3.990 -1.979 -15.154 1.00 41.21 182 TRP A C 1
ATOM 758 O O . TRP A 1 96 ? -4.832 -1.254 -14.766 1.00 42.26 182 TRP A O 1
ATOM 769 N N . TYR A 1 97 ? -2.941 -1.554 -15.804 1.00 42.53 183 TYR A N 1
ATOM 770 C CA . TYR A 1 97 ? -2.626 -0.152 -15.882 1.00 43.84 183 TYR A CA 1
ATOM 771 C C . TYR A 1 97 ? -2.559 0.448 -17.257 1.00 44.87 183 TYR A C 1
ATOM 772 O O . TYR A 1 97 ? -2.016 -0.108 -18.171 1.00 45.26 183 TYR A O 1
ATOM 781 N N . GLU A 1 98 ? -3.076 1.648 -17.367 1.00 60.54 184 GLU A N 1
ATOM 782 C CA . GLU A 1 98 ? -2.873 2.456 -18.546 1.00 64.85 184 GLU A CA 1
ATOM 783 C C . GLU A 1 98 ? -1.457 3.010 -18.610 1.00 68.64 184 GLU A C 1
ATOM 784 O O . GLU A 1 98 ? -0.769 3.078 -17.627 1.00 67.79 184 GLU A O 1
ATOM 790 N N . GLY A 1 99 ? -1.038 3.414 -19.792 1.00 73.68 185 GLY A N 1
ATOM 791 C CA . GLY A 1 99 ? 0.312 3.889 -20.034 1.00 78.50 185 GLY A CA 1
ATOM 792 C C . GLY A 1 99 ? 0.670 5.134 -19.251 1.00 80.31 185 GLY A C 1
ATOM 793 O O . GLY A 1 99 ? 1.812 5.409 -18.954 1.00 83.06 185 GLY A O 1
ATOM 794 N N . GLU A 1 100 ? -0.329 5.863 -18.823 1.00 79.57 186 GLU A N 1
ATOM 795 C CA . GLU A 1 100 ? -0.061 7.119 -18.199 1.00 82.48 186 GLU A CA 1
ATOM 796 C C . GLU A 1 100 ? 0.279 6.898 -16.749 1.00 78.32 186 GLU A C 1
ATOM 797 O O . GLU A 1 100 ? 0.571 7.849 -16.025 1.00 80.95 186 GLU A O 1
ATOM 799 N N . GLY A 1 101 ? 0.249 5.632 -16.344 1.00 72.88 187 GLY A N 1
ATOM 800 C CA . GLY A 1 101 ? 0.404 5.214 -14.962 1.00 68.85 187 GLY A CA 1
ATOM 801 C C . GLY A 1 101 ? -0.886 5.127 -14.179 1.00 65.30 187 GLY A C 1
ATOM 802 O O . GLY A 1 101 ? -0.892 4.812 -13.015 1.00 63.54 187 GLY A O 1
ATOM 803 N N . ARG A 1 102 ? -1.990 5.406 -14.830 1.00 64.65 188 ARG A N 1
ATOM 804 C CA . ARG A 1 102 ? -3.280 5.261 -14.214 1.00 62.25 188 ARG A CA 1
ATOM 805 C C . ARG A 1 102 ? -3.813 3.831 -14.311 1.00 57.64 188 ARG A C 1
ATOM 806 O O . ARG A 1 102 ? -3.530 3.136 -15.246 1.00 55.99 188 ARG A O 1
ATOM 808 N N . VAL A 1 103 ? -4.588 3.413 -13.330 1.00 55.83 189 VAL A N 1
ATOM 809 C CA . VAL A 1 103 ? -5.232 2.134 -13.336 1.00 52.39 189 VAL A CA 1
ATOM 810 C C . VAL A 1 103 ? -6.216 2.134 -14.459 1.00 52.49 189 VAL A C 1
ATOM 811 O O . VAL A 1 103 ? -6.957 3.056 -14.592 1.00 54.93 189 VAL A O 1
ATOM 815 N N . GLY A 1 104 ? -6.242 1.100 -15.275 1.00 49.99 190 GLY A N 1
ATOM 816 C CA . GLY A 1 104 ? -7.260 1.001 -16.285 1.00 50.00 190 GLY A CA 1
ATOM 817 C C . GLY A 1 104 ? -8.422 0.105 -15.980 1.00 48.54 190 GLY A C 1
ATOM 818 O O . GLY A 1 104 ? -9.384 0.128 -16.673 1.00 49.00 190 GLY A O 1
ATOM 819 N N . GLY A 1 105 ? -8.306 -0.716 -14.961 1.00 46.57 191 GLY A N 1
ATOM 820 C CA . GLY A 1 105 ? -9.319 -1.689 -14.664 1.00 46.15 191 GLY A CA 1
ATOM 821 C C . GLY A 1 105 ? -8.740 -2.784 -13.822 1.00 46.53 191 GLY A C 1
ATOM 822 O O . GLY A 1 105 ? -7.754 -2.594 -13.179 1.00 46.82 191 GLY A O 1
ATOM 823 N N . VAL A 1 106 ? -9.361 -3.947 -13.845 1.00 46.37 192 VAL A N 1
ATOM 824 C CA . VAL A 1 106 ? -8.808 -5.124 -13.218 1.00 47.46 192 VAL A CA 1
ATOM 825 C C . VAL A 1 106 ? -8.887 -6.343 -14.087 1.00 48.39 192 VAL A C 1
ATOM 826 O O . VAL A 1 106 ? -9.610 -6.391 -15.026 1.00 47.42 192 VAL A O 1
ATOM 830 N N . VAL A 1 107 ? -8.090 -7.324 -13.715 1.00 36.36 193 VAL A N 1
ATOM 831 C CA . VAL A 1 107 ? -8.070 -8.632 -14.303 1.00 35.26 193 VAL A CA 1
ATOM 832 C C . VAL A 1 107 ? -8.416 -9.612 -13.227 1.00 35.12 193 VAL A C 1
ATOM 833 O O . VAL A 1 107 ? -7.900 -9.533 -12.155 1.00 35.04 193 VAL A O 1
ATOM 837 N N . ILE A 1 108 ? -9.300 -10.540 -13.527 1.00 35.23 194 ILE A N 1
ATOM 838 C CA . ILE A 1 108 ? -9.697 -11.540 -12.564 1.00 35.05 194 ILE A CA 1
ATOM 839 C C . ILE A 1 108 ? -9.493 -12.983 -12.995 1.00 36.09 194 ILE A C 1
ATOM 840 O O . ILE A 1 108 ? -9.796 -13.362 -14.085 1.00 35.94 194 ILE A O 1
ATOM 845 N N . PHE A 1 109 ? -8.961 -13.783 -12.093 1.00 36.90 195 PHE A N 1
ATOM 846 C CA . PHE A 1 109 ? -8.659 -15.154 -12.379 1.00 38.04 195 PHE A CA 1
ATOM 847 C C . PHE A 1 109 ? -9.290 -16.052 -11.362 1.00 40.00 195 PHE A C 1
ATOM 848 O O . PHE A 1 109 ? -9.200 -15.792 -10.221 1.00 40.46 195 PHE A O 1
ATOM 856 N N . THR A 1 110 ? -9.937 -17.115 -11.782 1.00 42.66 196 THR A N 1
ATOM 857 C CA . THR A 1 110 ? -10.441 -18.095 -10.853 1.00 45.21 196 THR A CA 1
ATOM 858 C C . THR A 1 110 ? -10.078 -19.486 -11.240 1.00 47.83 196 THR A C 1
ATOM 859 O O . THR A 1 110 ? -9.957 -19.802 -12.375 1.00 48.81 196 THR A O 1
ATOM 863 N N . GLU A 1 111 ? -9.914 -20.339 -10.259 1.00 50.42 197 GLU A N 1
ATOM 864 C CA . GLU A 1 111 ? -9.630 -21.719 -10.543 1.00 53.65 197 GLU A CA 1
ATOM 865 C C . GLU A 1 111 ? -10.061 -22.632 -9.429 1.00 55.57 197 GLU A C 1
ATOM 866 O O . GLU A 1 111 ? -10.033 -22.258 -8.290 1.00 54.54 197 GLU A O 1
ATOM 872 N N . ASP A 1 112 ? -10.410 -23.863 -9.760 1.00 59.30 198 ASP A N 1
ATOM 873 C CA . ASP A 1 112 ? -10.754 -24.876 -8.763 1.00 61.87 198 ASP A CA 1
ATOM 874 C C . ASP A 1 112 ? -9.505 -25.503 -8.197 1.00 63.29 198 ASP A C 1
ATOM 875 O O . ASP A 1 112 ? -8.623 -25.806 -8.943 1.00 63.72 198 ASP A O 1
ATOM 877 N N . ILE A 1 113 ? -9.429 -25.707 -6.888 1.00 64.44 199 ILE A N 1
ATOM 878 C CA . ILE A 1 113 ? -8.206 -26.230 -6.277 1.00 66.48 199 ILE A CA 1
ATOM 879 C C . ILE A 1 113 ? -8.193 -27.721 -6.017 1.00 71.58 199 ILE A C 1
ATOM 880 O O . ILE A 1 113 ? -7.163 -28.295 -5.709 1.00 73.52 199 ILE A O 1
ATOM 885 N N . THR A 1 114 ? -9.351 -28.344 -6.118 1.00 74.11 200 THR A N 1
ATOM 886 C CA . THR A 1 114 ? -9.445 -29.774 -5.924 1.00 79.00 200 THR A CA 1
ATOM 887 C C . THR A 1 114 ? -9.370 -30.463 -7.277 1.00 82.25 200 THR A C 1
ATOM 888 O O . THR A 1 114 ? -8.658 -30.005 -8.170 1.00 81.35 200 THR A O 1
ATOM 892 N N . SER B 1 1 ? 0.805 -20.870 -26.458 1.00 64.70 87 SER B N 1
ATOM 893 C CA . SER B 1 1 ? 1.064 -21.766 -25.358 1.00 65.99 87 SER B CA 1
ATOM 894 C C . SER B 1 1 ? 2.275 -21.271 -24.630 1.00 65.35 87 SER B C 1
ATOM 895 O O . SER B 1 1 ? 2.210 -20.382 -23.782 1.00 63.47 87 SER B O 1
ATOM 897 N N . ASP B 1 2 ? 3.404 -21.850 -24.969 1.00 66.12 88 ASP B N 1
ATOM 898 C CA . ASP B 1 2 ? 4.615 -21.346 -24.429 1.00 65.19 88 ASP B CA 1
ATOM 899 C C . ASP B 1 2 ? 4.611 -19.956 -24.981 1.00 62.14 88 ASP B C 1
ATOM 900 O O . ASP B 1 2 ? 4.994 -19.018 -24.324 1.00 60.40 88 ASP B O 1
ATOM 905 N N . GLU B 1 3 ? 4.133 -19.861 -26.207 1.00 61.38 89 GLU B N 1
ATOM 906 C CA . GLU B 1 3 ? 4.157 -18.662 -27.001 1.00 59.84 89 GLU B CA 1
ATOM 907 C C . GLU B 1 3 ? 3.358 -17.539 -26.398 1.00 57.19 89 GLU B C 1
ATOM 908 O O . GLU B 1 3 ? 3.766 -16.416 -26.436 1.00 56.50 89 GLU B O 1
ATOM 914 N N . ARG B 1 4 ? 2.226 -17.841 -25.812 1.00 56.47 90 ARG B N 1
ATOM 915 C CA . ARG B 1 4 ? 1.409 -16.798 -25.269 1.00 54.84 90 ARG B CA 1
ATOM 916 C C . ARG B 1 4 ? 2.158 -16.056 -24.197 1.00 53.32 90 ARG B C 1
ATOM 917 O O . ARG B 1 4 ? 2.100 -14.858 -24.119 1.00 52.88 90 ARG B O 1
ATOM 925 N N . LEU B 1 5 ? 2.818 -16.790 -23.342 1.00 53.00 91 LEU B N 1
ATOM 926 C CA . LEU B 1 5 ? 3.652 -16.221 -22.326 1.00 52.25 91 LEU B CA 1
ATOM 927 C C . LEU B 1 5 ? 4.873 -15.507 -22.846 1.00 51.46 91 LEU B C 1
ATOM 928 O O . LEU B 1 5 ? 5.275 -14.499 -22.332 1.00 50.35 91 LEU B O 1
ATOM 933 N N . ARG B 1 6 ? 5.506 -16.084 -23.836 1.00 51.66 92 ARG B N 1
ATOM 934 C CA . ARG B 1 6 ? 6.706 -15.504 -24.322 1.00 51.52 92 ARG B CA 1
ATOM 935 C C . ARG B 1 6 ? 6.408 -14.165 -24.915 1.00 50.33 92 ARG B C 1
ATOM 936 O O . ARG B 1 6 ? 7.118 -13.215 -24.695 1.00 50.15 92 ARG B O 1
ATOM 938 N N . LEU B 1 7 ? 5.351 -14.104 -25.691 1.00 49.83 93 LEU B N 1
ATOM 939 C CA . LEU B 1 7 ? 4.941 -12.869 -26.291 1.00 49.86 93 LEU B CA 1
ATOM 940 C C . LEU B 1 7 ? 4.515 -11.873 -25.246 1.00 49.01 93 LEU B C 1
ATOM 941 O O . LEU B 1 7 ? 4.791 -10.710 -25.344 1.00 49.05 93 LEU B O 1
ATOM 943 N N . PHE B 1 8 ? 3.832 -12.347 -24.236 1.00 48.53 94 PHE B N 1
ATOM 944 C CA . PHE B 1 8 ? 3.392 -11.488 -23.193 1.00 48.41 94 PHE B CA 1
ATOM 945 C C . PHE B 1 8 ? 4.558 -10.867 -22.479 1.00 47.62 94 PHE B C 1
ATOM 946 O O . PHE B 1 8 ? 4.572 -9.690 -22.227 1.00 48.58 94 PHE B O 1
ATOM 954 N N . THR B 1 9 ? 5.539 -11.673 -22.147 1.00 46.26 95 THR B N 1
ATOM 955 C CA . THR B 1 9 ? 6.716 -11.203 -21.486 1.00 45.31 95 THR B CA 1
ATOM 956 C C . THR B 1 9 ? 7.515 -10.256 -22.311 1.00 46.03 95 THR B C 1
ATOM 957 O O . THR B 1 9 ? 7.997 -9.288 -21.838 1.00 46.45 95 THR B O 1
ATOM 961 N N . GLU B 1 10 ? 7.679 -10.579 -23.565 1.00 46.88 96 GLU B N 1
ATOM 962 C CA . GLU B 1 10 ? 8.472 -9.807 -24.479 1.00 47.66 96 GLU B CA 1
ATOM 963 C C . GLU B 1 10 ? 7.944 -8.414 -24.712 1.00 47.88 96 GLU B C 1
ATOM 964 O O . GLU B 1 10 ? 8.684 -7.510 -25.011 1.00 48.99 96 GLU B O 1
ATOM 970 N N . HIS B 1 11 ? 6.652 -8.241 -24.603 1.00 46.92 97 HIS B N 1
ATOM 971 C CA . HIS B 1 11 ? 6.066 -6.966 -24.887 1.00 47.62 97 HIS B CA 1
ATOM 972 C C . HIS B 1 11 ? 5.613 -6.284 -23.666 1.00 47.00 97 HIS B C 1
ATOM 973 O O . HIS B 1 11 ? 4.789 -5.428 -23.742 1.00 48.31 97 HIS B O 1
ATOM 980 N N . ALA B 1 12 ? 6.141 -6.675 -22.529 1.00 45.73 98 ALA B N 1
ATOM 981 C CA . ALA B 1 12 ? 5.774 -6.052 -21.293 1.00 46.24 98 ALA B CA 1
ATOM 982 C C . ALA B 1 12 ? 6.361 -4.665 -21.153 1.00 47.35 98 ALA B C 1
ATOM 983 O O . ALA B 1 12 ? 7.511 -4.448 -21.420 1.00 47.35 98 ALA B O 1
ATOM 985 N N . PRO B 1 13 ? 5.543 -3.719 -20.739 1.00 49.28 99 PRO B N 1
ATOM 986 C CA . PRO B 1 13 ? 5.994 -2.372 -20.386 1.00 51.02 99 PRO B CA 1
ATOM 987 C C . PRO B 1 13 ? 6.915 -2.331 -19.182 1.00 50.00 99 PRO B C 1
ATOM 988 O O . PRO B 1 13 ? 7.823 -1.562 -19.112 1.00 51.50 99 PRO B O 1
ATOM 992 N N . ALA B 1 14 ? 6.634 -3.177 -18.228 1.00 42.41 100 ALA B N 1
ATOM 993 C CA . ALA B 1 14 ? 7.397 -3.275 -17.031 1.00 42.23 100 ALA B CA 1
ATOM 994 C C . ALA B 1 14 ? 8.578 -4.190 -17.260 1.00 41.52 100 ALA B C 1
ATOM 995 O O . ALA B 1 14 ? 8.738 -4.691 -18.322 1.00 40.89 100 ALA B O 1
ATOM 997 N N . ALA B 1 15 ? 9.395 -4.433 -16.256 1.00 41.14 101 ALA B N 1
ATOM 998 C CA . ALA B 1 15 ? 10.497 -5.338 -16.430 1.00 40.43 101 ALA B CA 1
ATOM 999 C C . ALA B 1 15 ? 10.076 -6.753 -16.144 1.00 39.63 101 ALA B C 1
ATOM 1000 O O . ALA B 1 15 ? 9.823 -7.098 -15.037 1.00 39.64 101 ALA B O 1
ATOM 1002 N N . LEU B 1 16 ? 10.004 -7.560 -17.184 1.00 38.84 102 LEU B N 1
ATOM 1003 C CA . LEU B 1 16 ? 9.545 -8.914 -17.074 1.00 38.19 102 LEU B CA 1
ATOM 1004 C C . LEU B 1 16 ? 10.444 -9.929 -17.733 1.00 38.64 102 LEU B C 1
ATOM 1005 O O . LEU B 1 16 ? 10.872 -9.753 -18.841 1.00 38.71 102 LEU B O 1
ATOM 1010 N N . ALA B 1 17 ? 10.697 -11.012 -17.037 1.00 38.06 103 ALA B N 1
ATOM 1011 C CA . ALA B 1 17 ? 11.463 -12.090 -17.597 1.00 38.96 103 ALA B CA 1
ATOM 1012 C C . ALA B 1 17 ? 10.838 -13.438 -17.316 1.00 39.40 103 ALA B C 1
ATOM 1013 O O . ALA B 1 17 ? 10.287 -13.655 -16.277 1.00 39.07 103 ALA B O 1
ATOM 1023 N N . PHE B 1 19 ? 11.581 -17.560 -17.238 1.00 41.44 105 PHE B N 1
ATOM 1024 C CA . PHE B 1 19 ? 12.682 -18.486 -17.127 1.00 41.61 105 PHE B CA 1
ATOM 1025 C C . PHE B 1 19 ? 12.187 -19.887 -17.202 1.00 42.98 105 PHE B C 1
ATOM 1026 O O . PHE B 1 19 ? 11.054 -20.157 -16.918 1.00 43.52 105 PHE B O 1
ATOM 1034 N N . ASP B 1 20 ? 13.075 -20.781 -17.576 1.00 44.00 106 ASP B N 1
ATOM 1035 C CA . ASP B 1 20 ? 12.808 -22.200 -17.522 1.00 45.65 106 ASP B CA 1
ATOM 1036 C C . ASP B 1 20 ? 13.130 -22.787 -16.175 1.00 46.61 106 ASP B C 1
ATOM 1037 O O . ASP B 1 20 ? 13.485 -22.096 -15.255 1.00 45.31 106 ASP B O 1
ATOM 1042 N N . ARG B 1 21 ? 13.000 -24.088 -16.081 1.00 48.60 107 ARG B N 1
ATOM 1043 C CA . ARG B 1 21 ? 13.158 -24.791 -14.833 1.00 49.97 107 ARG B CA 1
ATOM 1044 C C . ARG B 1 21 ? 14.556 -24.705 -14.275 1.00 50.36 107 ARG B C 1
ATOM 1045 O O . ARG B 1 21 ? 14.773 -24.917 -13.122 1.00 50.93 107 ARG B O 1
ATOM 1053 N N . GLU B 1 22 ? 15.510 -24.402 -15.119 1.00 50.61 108 GLU B N 1
ATOM 1054 C CA . GLU B 1 22 ? 16.880 -24.284 -14.702 1.00 50.81 108 GLU B CA 1
ATOM 1055 C C . GLU B 1 22 ? 17.308 -22.837 -14.648 1.00 49.35 108 GLU B C 1
ATOM 1056 O O . GLU B 1 22 ? 18.465 -22.527 -14.557 1.00 48.39 108 GLU B O 1
ATOM 1070 N N . ARG B 1 24 ? 17.029 -20.350 -16.939 1.00 49.32 110 ARG B N 1
ATOM 1071 C CA . ARG B 1 24 ? 17.605 -19.764 -18.110 1.00 48.83 110 ARG B CA 1
ATOM 1072 C C . ARG B 1 24 ? 16.483 -19.088 -18.820 1.00 46.96 110 ARG B C 1
ATOM 1073 O O . ARG B 1 24 ? 15.377 -19.562 -18.803 1.00 45.89 110 ARG B O 1
ATOM 1081 N N . TYR B 1 25 ? 16.783 -17.955 -19.421 1.00 45.51 111 TYR B N 1
ATOM 1082 C CA . TYR B 1 25 ? 15.781 -17.097 -19.994 1.00 43.98 111 TYR B CA 1
ATOM 1083 C C . TYR B 1 25 ? 15.029 -17.697 -21.141 1.00 43.70 111 TYR B C 1
ATOM 1084 O O . TYR B 1 25 ? 15.611 -18.232 -22.026 1.00 44.72 111 TYR B O 1
ATOM 1093 N N . LEU B 1 26 ? 13.720 -17.557 -21.129 1.00 42.45 112 LEU B N 1
ATOM 1094 C CA . LEU B 1 26 ? 12.915 -17.868 -22.275 1.00 42.63 112 LEU B CA 1
ATOM 1095 C C . LEU B 1 26 ? 12.436 -16.629 -22.982 1.00 42.61 112 LEU B C 1
ATOM 1096 O O . LEU B 1 26 ? 12.311 -16.629 -24.176 1.00 43.99 112 LEU B O 1
ATOM 1101 N N . ALA B 1 27 ? 12.134 -15.582 -22.225 1.00 41.71 113 ALA B N 1
ATOM 1102 C CA . ALA B 1 27 ? 11.709 -14.307 -22.772 1.00 40.87 113 ALA B CA 1
ATOM 1103 C C . ALA B 1 27 ? 12.108 -13.123 -21.910 1.00 40.59 113 ALA B C 1
ATOM 1104 O O . ALA B 1 27 ? 12.197 -13.233 -20.734 1.00 40.51 113 ALA B O 1
ATOM 1106 N N . VAL B 1 28 ? 12.344 -11.979 -22.496 1.00 40.53 114 VAL B N 1
ATOM 1107 C CA . VAL B 1 28 ? 12.623 -10.828 -21.675 1.00 40.94 114 VAL B CA 1
ATOM 1108 C C . VAL B 1 28 ? 11.906 -9.605 -22.151 1.00 40.12 114 VAL B C 1
ATOM 1109 O O . VAL B 1 28 ? 11.791 -9.409 -23.299 1.00 40.57 114 VAL B O 1
ATOM 1113 N N . SER B 1 29 ? 11.437 -8.776 -21.240 1.00 39.70 115 SER B N 1
ATOM 1114 C CA . SER B 1 29 ? 10.919 -7.455 -21.580 1.00 39.37 115 SER B CA 1
ATOM 1115 C C . SER B 1 29 ? 12.030 -6.493 -21.813 1.00 40.30 115 SER B C 1
ATOM 1116 O O . SER B 1 29 ? 13.126 -6.731 -21.420 1.00 40.89 115 SER B O 1
ATOM 1119 N N . ARG B 1 30 ? 11.750 -5.398 -22.472 1.00 41.63 116 ARG B N 1
ATOM 1120 C CA . ARG B 1 30 ? 12.777 -4.408 -22.715 1.00 43.02 116 ARG B CA 1
ATOM 1121 C C . ARG B 1 30 ? 13.325 -3.764 -21.470 1.00 43.09 116 ARG B C 1
ATOM 1122 O O . ARG B 1 30 ? 14.497 -3.582 -21.349 1.00 43.62 116 ARG B O 1
ATOM 1124 N N . ARG B 1 31 ? 12.465 -3.430 -20.539 1.00 42.70 117 ARG B N 1
ATOM 1125 C CA . ARG B 1 31 ? 12.894 -2.825 -19.310 1.00 43.65 117 ARG B CA 1
ATOM 1126 C C . ARG B 1 31 ? 13.781 -3.750 -18.544 1.00 43.79 117 ARG B C 1
ATOM 1127 O O . ARG B 1 31 ? 14.721 -3.328 -17.922 1.00 44.04 117 ARG B O 1
ATOM 1129 N N . TRP B 1 32 ? 13.474 -5.026 -18.581 1.00 43.36 118 TRP B N 1
ATOM 1130 C CA . TRP B 1 32 ? 14.307 -5.968 -17.904 1.00 43.62 118 TRP B CA 1
ATOM 1131 C C . TRP B 1 32 ? 15.696 -5.970 -18.501 1.00 45.30 118 TRP B C 1
ATOM 1132 O O . TRP B 1 32 ? 16.667 -5.997 -17.800 1.00 46.32 118 TRP B O 1
ATOM 1143 N N . ARG B 1 33 ? 15.801 -5.941 -19.809 1.00 46.30 119 ARG B N 1
ATOM 1144 C CA . ARG B 1 33 ? 17.095 -5.890 -20.401 1.00 47.82 119 ARG B CA 1
ATOM 1145 C C . ARG B 1 33 ? 17.750 -4.621 -19.975 1.00 49.89 119 ARG B C 1
ATOM 1146 O O . ARG B 1 33 ? 18.892 -4.627 -19.613 1.00 50.47 119 ARG B O 1
ATOM 1154 N N . GLU B 1 34 ? 17.027 -3.515 -20.031 1.00 56.84 120 GLU B N 1
ATOM 1155 C CA . GLU B 1 34 ? 17.597 -2.240 -19.639 1.00 61.21 120 GLU B CA 1
ATOM 1156 C C . GLU B 1 34 ? 17.996 -2.206 -18.179 1.00 61.92 120 GLU B C 1
ATOM 1157 O O . GLU B 1 34 ? 19.101 -1.874 -17.851 1.00 63.61 120 GLU B O 1
ATOM 1163 N N . ASP B 1 35 ? 17.089 -2.563 -17.295 1.00 61.28 121 ASP B N 1
ATOM 1164 C CA . ASP B 1 35 ? 17.360 -2.539 -15.870 1.00 62.20 121 ASP B CA 1
ATOM 1165 C C . ASP B 1 35 ? 18.446 -3.508 -15.489 1.00 61.27 121 ASP B C 1
ATOM 1166 O O . ASP B 1 35 ? 19.237 -3.246 -14.621 1.00 63.13 121 ASP B O 1
ATOM 1171 N N . TYR B 1 36 ? 18.469 -4.654 -16.122 1.00 59.17 122 TYR B N 1
ATOM 1172 C CA . TYR B 1 36 ? 19.423 -5.673 -15.781 1.00 58.89 122 TYR B CA 1
ATOM 1173 C C . TYR B 1 36 ? 20.674 -5.637 -16.636 1.00 59.78 122 TYR B C 1
ATOM 1174 O O . TYR B 1 36 ? 21.526 -6.467 -16.499 1.00 59.50 122 TYR B O 1
ATOM 1183 N N . GLY B 1 37 ? 20.753 -4.682 -17.541 1.00 62.09 123 GLY B N 1
ATOM 1184 C CA . GLY B 1 37 ? 21.912 -4.505 -18.396 1.00 65.16 123 GLY B CA 1
ATOM 1185 C C . GLY B 1 37 ? 22.385 -5.604 -19.324 1.00 64.32 123 GLY B C 1
ATOM 1186 O O . GLY B 1 37 ? 23.569 -5.787 -19.485 1.00 65.97 123 GLY B O 1
ATOM 1187 N N . LEU B 1 38 ? 21.470 -6.325 -19.947 1.00 62.63 124 LEU B N 1
ATOM 1188 C CA . LEU B 1 38 ? 21.827 -7.432 -20.799 1.00 62.05 124 LEU B CA 1
ATOM 1189 C C . LEU B 1 38 ? 21.988 -7.125 -22.254 1.00 63.37 124 LEU B C 1
ATOM 1190 O O . LEU B 1 38 ? 22.465 -7.942 -22.984 1.00 63.44 124 LEU B O 1
ATOM 1195 N N . GLY B 1 39 ? 21.517 -5.992 -22.716 1.00 65.43 125 GLY B N 1
ATOM 1196 C CA . GLY B 1 39 ? 21.697 -5.666 -24.111 1.00 67.60 125 GLY B CA 1
ATOM 1197 C C . GLY B 1 39 ? 20.655 -6.250 -25.016 1.00 66.08 125 GLY B C 1
ATOM 1198 O O . GLY B 1 39 ? 19.860 -7.052 -24.601 1.00 64.33 125 GLY B O 1
ATOM 1199 N N . ASP B 1 40 ? 20.664 -5.849 -26.272 1.00 68.01 126 ASP B N 1
ATOM 1200 C CA . ASP B 1 40 ? 19.596 -6.204 -27.186 1.00 67.20 126 ASP B CA 1
ATOM 1201 C C . ASP B 1 40 ? 19.763 -7.569 -27.840 1.00 65.42 126 ASP B C 1
ATOM 1202 O O . ASP B 1 40 ? 18.948 -7.968 -28.621 1.00 64.93 126 ASP B O 1
ATOM 1207 N N . GLY B 1 41 ? 20.835 -8.274 -27.526 1.00 64.78 127 GLY B N 1
ATOM 1208 C CA . GLY B 1 41 ? 21.155 -9.552 -28.141 1.00 63.71 127 GLY B CA 1
ATOM 1209 C C . GLY B 1 41 ? 20.406 -10.791 -27.714 1.00 61.31 127 GLY B C 1
ATOM 1210 O O . GLY B 1 41 ? 19.831 -10.835 -26.670 1.00 60.11 127 GLY B O 1
ATOM 1211 N N . ASP B 1 42 ? 20.470 -11.845 -28.492 1.00 61.28 128 ASP B N 1
ATOM 1212 C CA . ASP B 1 42 ? 19.713 -13.004 -28.122 1.00 60.19 128 ASP B CA 1
ATOM 1213 C C . ASP B 1 42 ? 20.372 -13.613 -26.921 1.00 59.57 128 ASP B C 1
ATOM 1214 O O . ASP B 1 42 ? 21.525 -13.950 -26.969 1.00 60.91 128 ASP B O 1
ATOM 1219 N N . ILE B 1 43 ? 19.641 -13.703 -25.823 1.00 61.05 129 ILE B N 1
ATOM 1220 C CA . ILE B 1 43 ? 20.119 -14.373 -24.642 1.00 59.01 129 ILE B CA 1
ATOM 1221 C C . ILE B 1 43 ? 19.361 -15.623 -24.337 1.00 56.96 129 ILE B C 1
ATOM 1222 O O . ILE B 1 43 ? 19.471 -16.160 -23.281 1.00 55.12 129 ILE B O 1
ATOM 1227 N N . LEU B 1 44 ? 18.557 -16.073 -25.257 1.00 57.28 130 LEU B N 1
ATOM 1228 C CA . LEU B 1 44 ? 17.714 -17.162 -24.922 1.00 57.07 130 LEU B CA 1
ATOM 1229 C C . LEU B 1 44 ? 18.542 -18.380 -24.604 1.00 57.97 130 LEU B C 1
ATOM 1230 O O . LEU B 1 44 ? 19.421 -18.759 -25.339 1.00 59.69 130 LEU B O 1
ATOM 1235 N N . GLY B 1 45 ? 18.248 -18.983 -23.471 1.00 57.57 131 GLY B N 1
ATOM 1236 C CA . GLY B 1 45 ? 18.922 -20.155 -22.994 1.00 58.74 131 GLY B CA 1
ATOM 1237 C C . GLY B 1 45 ? 20.093 -19.890 -22.100 1.00 58.67 131 GLY B C 1
ATOM 1238 O O . GLY B 1 45 ? 20.610 -20.795 -21.529 1.00 60.50 131 GLY B O 1
ATOM 1247 N N . SER B 1 47 ? 21.797 -18.793 -18.663 1.00 56.32 133 SER B N 1
ATOM 1248 C CA . SER B 1 47 ? 21.362 -19.024 -17.331 1.00 55.01 133 SER B CA 1
ATOM 1249 C C . SER B 1 47 ? 21.541 -17.747 -16.588 1.00 53.36 133 SER B C 1
ATOM 1250 O O . SER B 1 47 ? 22.539 -17.115 -16.718 1.00 52.68 133 SER B O 1
ATOM 1253 N N . HIS B 1 48 ? 20.533 -17.368 -15.826 1.00 52.82 134 HIS B N 1
ATOM 1254 C CA . HIS B 1 48 ? 20.552 -16.154 -15.057 1.00 52.54 134 HIS B CA 1
ATOM 1255 C C . HIS B 1 48 ? 21.657 -16.273 -14.048 1.00 52.88 134 HIS B C 1
ATOM 1256 O O . HIS B 1 48 ? 22.339 -15.336 -13.772 1.00 52.66 134 HIS B O 1
ATOM 1263 N N . TYR B 1 49 ? 21.827 -17.446 -13.487 1.00 53.64 135 TYR B N 1
ATOM 1264 C CA . TYR B 1 49 ? 22.875 -17.642 -12.521 1.00 54.77 135 TYR B CA 1
ATOM 1265 C C . TYR B 1 49 ? 24.257 -17.489 -13.074 1.00 55.20 135 TYR B C 1
ATOM 1266 O O . TYR B 1 49 ? 25.113 -17.032 -12.383 1.00 55.80 135 TYR B O 1
ATOM 1275 N N . ASP B 1 50 ? 24.483 -17.926 -14.297 1.00 55.66 136 ASP B N 1
ATOM 1276 C CA . ASP B 1 50 ? 25.743 -17.675 -14.970 1.00 56.75 136 ASP B CA 1
ATOM 1277 C C . ASP B 1 50 ? 25.983 -16.197 -15.264 1.00 56.55 136 ASP B C 1
ATOM 1278 O O . ASP B 1 50 ? 27.066 -15.695 -15.065 1.00 57.80 136 ASP B O 1
ATOM 1283 N N . ILE 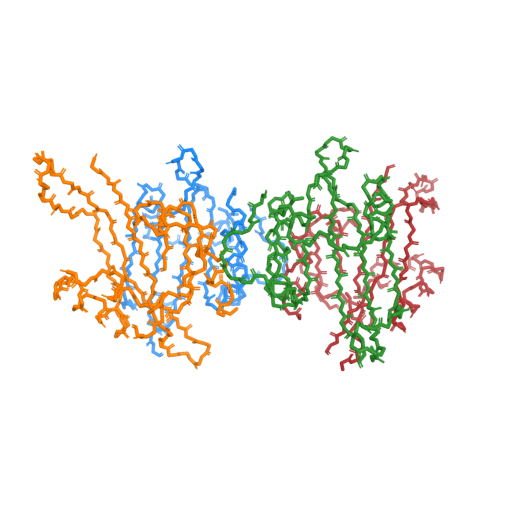B 1 51 ? 24.966 -15.499 -15.731 1.00 55.43 137 ILE B N 1
ATOM 1284 C CA . ILE B 1 51 ? 25.092 -14.085 -16.008 1.00 56.29 137 ILE B CA 1
ATOM 1285 C C . ILE B 1 51 ? 25.374 -13.263 -14.780 1.00 56.78 137 ILE B C 1
ATOM 1286 O O . ILE B 1 51 ? 26.115 -12.314 -14.832 1.00 57.86 137 ILE B O 1
ATOM 1291 N N . PHE B 1 52 ? 24.742 -13.612 -13.679 1.00 58.90 138 PHE B N 1
ATOM 1292 C CA . PHE B 1 52 ? 25.061 -13.011 -12.416 1.00 60.18 138 PHE B CA 1
ATOM 1293 C C . PHE B 1 52 ? 25.450 -14.088 -11.467 1.00 61.39 138 PHE B C 1
ATOM 1294 O O . PHE B 1 52 ? 24.621 -14.798 -10.972 1.00 59.46 138 PHE B O 1
ATOM 1302 N N . PRO B 1 53 ? 26.728 -14.227 -11.206 1.00 65.46 139 PRO B N 1
ATOM 1303 C CA . PRO B 1 53 ? 27.157 -15.265 -10.290 1.00 68.21 139 PRO B CA 1
ATOM 1304 C C . PRO B 1 53 ? 27.239 -14.781 -8.875 1.00 69.34 139 PRO B C 1
ATOM 1305 O O . PRO B 1 53 ? 27.323 -15.585 -7.983 1.00 70.63 139 PRO B O 1
ATOM 1309 N N . GLU B 1 54 ? 27.162 -13.497 -8.644 1.00 69.79 140 GLU B N 1
ATOM 1310 C CA . GLU B 1 54 ? 27.227 -13.088 -7.270 1.00 72.31 140 GLU B CA 1
ATOM 1311 C C . GLU B 1 54 ? 25.895 -13.220 -6.562 1.00 68.86 140 GLU B C 1
ATOM 1312 O O . GLU B 1 54 ? 25.805 -12.982 -5.381 1.00 70.14 140 GLU B O 1
ATOM 1318 N N . ILE B 1 55 ? 24.874 -13.633 -7.297 1.00 65.72 141 ILE B N 1
ATOM 1319 C CA . ILE B 1 55 ? 23.521 -13.711 -6.773 1.00 63.20 141 ILE B CA 1
ATOM 1320 C C . ILE B 1 55 ? 23.446 -14.673 -5.624 1.00 63.71 141 ILE B C 1
ATOM 1321 O O . ILE B 1 55 ? 23.941 -15.767 -5.688 1.00 64.83 141 ILE B O 1
ATOM 1326 N N . GLY B 1 56 ? 22.789 -14.241 -4.571 1.00 63.93 142 GLY B N 1
ATOM 1327 C CA . GLY B 1 56 ? 22.668 -14.983 -3.338 1.00 65.11 142 GLY B CA 1
ATOM 1328 C C . GLY B 1 56 ? 21.737 -16.168 -3.216 1.00 63.42 142 GLY B C 1
ATOM 1329 O O . GLY B 1 56 ? 20.898 -16.434 -4.034 1.00 61.63 142 GLY B O 1
ATOM 1330 N N . GLU B 1 57 ? 21.914 -16.877 -2.127 1.00 65.40 143 GLU B N 1
ATOM 1331 C CA . GLU B 1 57 ? 21.025 -17.935 -1.734 1.00 65.38 143 GLU B CA 1
ATOM 1332 C C . GLU B 1 57 ? 19.689 -17.353 -1.398 1.00 63.24 143 GLU B C 1
ATOM 1333 O O . GLU B 1 57 ? 18.713 -18.036 -1.446 1.00 63.14 143 GLU B O 1
ATOM 1339 N N . GLU B 1 58 ? 19.654 -16.078 -1.056 1.00 62.54 144 GLU B N 1
ATOM 1340 C CA . GLU B 1 58 ? 18.411 -15.456 -0.700 1.00 62.20 144 GLU B CA 1
ATOM 1341 C C . GLU B 1 58 ? 17.456 -15.492 -1.851 1.00 60.41 144 GLU B C 1
ATOM 1342 O O . GLU B 1 58 ? 16.300 -15.766 -1.672 1.00 61.40 144 GLU B O 1
ATOM 1348 N N . TRP B 1 59 ? 17.931 -15.139 -3.027 1.00 58.51 145 TRP B N 1
ATOM 1349 C CA . TRP B 1 59 ? 17.158 -15.252 -4.245 1.00 57.45 145 TRP B CA 1
ATOM 1350 C C . TRP B 1 59 ? 16.900 -16.652 -4.710 1.00 56.52 145 TRP B C 1
ATOM 1351 O O . TRP B 1 59 ? 15.844 -16.969 -5.172 1.00 57.32 145 TRP B O 1
ATOM 1362 N N . LYS B 1 60 ? 17.899 -17.488 -4.582 1.00 56.25 146 LYS B N 1
ATOM 1363 C CA . LYS B 1 60 ? 17.839 -18.836 -5.089 1.00 57.14 146 LYS B CA 1
ATOM 1364 C C . LYS B 1 60 ? 16.778 -19.652 -4.425 1.00 58.68 146 LYS B C 1
ATOM 1365 O O . LYS B 1 60 ? 16.117 -20.442 -5.062 1.00 60.30 146 LYS B O 1
ATOM 1371 N N . SER B 1 61 ? 16.671 -19.496 -3.124 1.00 55.31 147 SER B N 1
ATOM 1372 C CA . SER B 1 61 ? 15.636 -20.144 -2.385 1.00 55.12 147 SER B CA 1
ATOM 1373 C C . SER B 1 61 ? 14.301 -19.612 -2.821 1.00 53.08 147 SER B C 1
ATOM 1374 O O . SER B 1 61 ? 13.363 -20.347 -2.963 1.00 54.15 147 SER B O 1
ATOM 1377 N N . VAL B 1 62 ? 14.210 -18.316 -3.020 1.00 50.02 148 VAL B N 1
ATOM 1378 C CA . VAL B 1 62 ? 12.997 -17.740 -3.536 1.00 47.85 148 VAL B CA 1
ATOM 1379 C C . VAL B 1 62 ? 12.699 -18.233 -4.934 1.00 46.61 148 VAL B C 1
ATOM 1380 O O . VAL B 1 62 ? 11.591 -18.559 -5.236 1.00 46.61 148 VAL B O 1
ATOM 1384 N N . HIS B 1 63 ? 13.689 -18.299 -5.799 1.00 45.82 149 HIS B N 1
ATOM 1385 C CA . HIS B 1 63 ? 13.404 -18.766 -7.122 1.00 45.36 149 HIS B CA 1
ATOM 1386 C C . HIS B 1 63 ? 12.935 -20.170 -7.009 1.00 46.65 149 HIS B C 1
ATOM 1387 O O . HIS B 1 63 ? 11.986 -20.555 -7.618 1.00 46.56 149 HIS B O 1
ATOM 1394 N N . ARG B 1 64 ? 13.616 -20.946 -6.202 1.00 48.49 150 ARG B N 1
ATOM 1395 C CA . ARG B 1 64 ? 13.316 -22.344 -6.100 1.00 50.95 150 ARG B CA 1
ATOM 1396 C C . ARG B 1 64 ? 11.918 -22.521 -5.606 1.00 51.10 150 ARG B C 1
ATOM 1397 O O . ARG B 1 64 ? 11.218 -23.389 -6.049 1.00 51.92 150 ARG B O 1
ATOM 1405 N N . ARG B 1 65 ? 11.510 -21.680 -4.687 1.00 50.72 151 ARG B N 1
ATOM 1406 C CA . ARG B 1 65 ? 10.202 -21.785 -4.108 1.00 52.35 151 ARG B CA 1
ATOM 1407 C C . ARG B 1 65 ? 9.136 -21.604 -5.165 1.00 51.99 151 ARG B C 1
ATOM 1408 O O . ARG B 1 65 ? 8.140 -22.293 -5.162 1.00 54.11 151 ARG B O 1
ATOM 1416 N N . GLY B 1 66 ? 9.345 -20.664 -6.070 1.00 49.89 152 GLY B N 1
ATOM 1417 C CA . GLY B 1 66 ? 8.444 -20.436 -7.167 1.00 48.79 152 GLY B CA 1
ATOM 1418 C C . GLY B 1 66 ? 8.377 -21.614 -8.083 1.00 49.74 152 GLY B C 1
ATOM 1419 O O . GLY B 1 66 ? 7.351 -21.959 -8.585 1.00 49.97 152 GLY B O 1
ATOM 1420 N N . LEU B 1 67 ? 9.514 -22.223 -8.324 1.00 49.70 153 LEU B N 1
ATOM 1421 C CA . LEU B 1 67 ? 9.568 -23.405 -9.147 1.00 50.73 153 LEU B CA 1
ATOM 1422 C C . LEU B 1 67 ? 8.827 -24.519 -8.460 1.00 52.52 153 LEU B C 1
ATOM 1423 O O . LEU B 1 67 ? 8.382 -25.435 -9.070 1.00 53.66 153 LEU B O 1
ATOM 1428 N N . ALA B 1 68 ? 8.604 -24.381 -7.180 1.00 52.93 154 ALA B N 1
ATOM 1429 C CA . ALA B 1 68 ? 7.862 -25.375 -6.476 1.00 55.21 154 ALA B CA 1
ATOM 1430 C C . ALA B 1 68 ? 6.417 -25.003 -6.516 1.00 55.11 154 ALA B C 1
ATOM 1431 O O . ALA B 1 68 ? 5.611 -25.598 -5.855 1.00 58.09 154 ALA B O 1
ATOM 1433 N N . GLY B 1 69 ? 6.099 -24.014 -7.320 1.00 52.45 155 GLY B N 1
ATOM 1434 C CA . GLY B 1 69 ? 4.740 -23.599 -7.539 1.00 51.97 155 GLY B CA 1
ATOM 1435 C C . GLY B 1 69 ? 4.189 -22.508 -6.684 1.00 51.14 155 GLY B C 1
ATOM 1436 O O . GLY B 1 69 ? 3.059 -22.157 -6.823 1.00 51.80 155 GLY B O 1
ATOM 1437 N N . GLU B 1 70 ? 4.997 -21.955 -5.816 1.00 51.19 156 GLU B N 1
ATOM 1438 C CA . GLU B 1 70 ? 4.548 -20.873 -4.985 1.00 50.11 156 GLU B CA 1
ATOM 1439 C C . GLU B 1 70 ? 4.494 -19.565 -5.716 1.00 47.42 156 GLU B C 1
ATOM 1440 O O . GLU B 1 70 ? 5.394 -19.239 -6.427 1.00 46.15 156 GLU B O 1
ATOM 1446 N N . VAL B 1 71 ? 3.444 -18.800 -5.491 1.00 46.46 157 VAL B N 1
ATOM 1447 C CA . VAL B 1 71 ? 3.360 -17.436 -5.942 1.00 43.88 157 VAL B CA 1
ATOM 1448 C C . VAL B 1 71 ? 3.825 -16.524 -4.830 1.00 44.44 157 VAL B C 1
ATOM 1449 O O . VAL B 1 71 ? 3.244 -16.466 -3.782 1.00 45.03 157 VAL B O 1
ATOM 1453 N N . ILE B 1 72 ? 4.909 -15.818 -5.074 1.00 43.89 158 ILE B N 1
ATOM 1454 C CA . ILE B 1 72 ? 5.506 -14.961 -4.072 1.00 44.34 158 ILE B CA 1
ATOM 1455 C C . ILE B 1 72 ? 5.516 -13.528 -4.509 1.00 43.63 158 ILE B C 1
ATOM 1456 O O . ILE B 1 72 ? 6.052 -13.216 -5.524 1.00 43.54 158 ILE B O 1
ATOM 1461 N N . ARG B 1 73 ? 4.914 -12.646 -3.746 1.00 44.00 159 ARG B N 1
ATOM 1462 C CA . ARG B 1 73 ? 4.927 -11.254 -4.106 1.00 44.12 159 ARG B CA 1
ATOM 1463 C C . ARG B 1 73 ? 5.245 -10.354 -2.964 1.00 45.46 159 ARG B C 1
ATOM 1464 O O . ARG B 1 73 ? 4.689 -10.495 -1.928 1.00 46.93 159 ARG B O 1
ATOM 1472 N N . VAL B 1 74 ? 6.128 -9.400 -3.144 1.00 46.13 160 VAL B N 1
ATOM 1473 C CA . VAL B 1 74 ? 6.399 -8.479 -2.067 1.00 47.94 160 VAL B CA 1
ATOM 1474 C C . VAL B 1 74 ? 6.144 -7.037 -2.438 1.00 48.70 160 VAL B C 1
ATOM 1475 O O . VAL B 1 74 ? 6.732 -6.529 -3.343 1.00 48.94 160 VAL B O 1
ATOM 1479 N N . GLU B 1 75 ? 5.227 -6.383 -1.750 1.00 50.79 161 GLU B N 1
ATOM 1480 C CA . GLU B 1 75 ? 4.867 -5.018 -2.088 1.00 52.91 161 GLU B CA 1
ATOM 1481 C C . GLU B 1 75 ? 5.916 -3.941 -1.890 1.00 54.07 161 GLU B C 1
ATOM 1482 O O . GLU B 1 75 ? 6.107 -3.111 -2.745 1.00 54.90 161 GLU B O 1
ATOM 1488 N N . GLU B 1 76 ? 6.590 -3.951 -0.748 1.00 54.74 162 GLU B N 1
ATOM 1489 C CA . GLU B 1 76 ? 7.739 -3.096 -0.517 1.00 55.96 162 GLU B CA 1
ATOM 1490 C C . GLU B 1 76 ? 8.911 -3.844 0.068 1.00 55.53 162 GLU B C 1
ATOM 1491 O O . GLU B 1 76 ? 8.849 -4.284 1.172 1.00 56.12 162 GLU B O 1
ATOM 1497 N N . ASP B 1 77 ? 9.997 -3.964 -0.668 1.00 55.45 163 ASP B N 1
ATOM 1498 C CA . ASP B 1 77 ? 11.229 -4.523 -0.147 1.00 55.63 163 ASP B CA 1
ATOM 1499 C C . ASP B 1 77 ? 12.281 -3.450 -0.245 1.00 56.62 163 ASP B C 1
ATOM 1500 O O . ASP B 1 77 ? 12.276 -2.679 -1.171 1.00 56.85 163 ASP B O 1
ATOM 1505 N N . CYS B 1 78 ? 13.149 -3.367 0.750 1.00 78.58 164 CYS B N 1
ATOM 1506 C CA . CYS B 1 78 ? 14.139 -2.307 0.823 1.00 74.92 164 CYS B CA 1
ATOM 1507 C C . CYS B 1 78 ? 15.468 -2.970 0.774 1.00 72.69 164 CYS B C 1
ATOM 1508 O O . CYS B 1 78 ? 15.714 -3.927 1.467 1.00 73.57 164 CYS B O 1
ATOM 1511 N N . PHE B 1 79 ? 16.319 -2.444 -0.080 1.00 70.74 165 PHE B N 1
ATOM 1512 C CA . PHE B 1 79 ? 17.712 -2.772 -0.063 1.00 70.16 165 PHE B CA 1
ATOM 1513 C C . PHE B 1 79 ? 18.529 -1.533 0.089 1.00 70.00 165 PHE B C 1
ATOM 1514 O O . PHE B 1 79 ? 18.308 -0.573 -0.590 1.00 69.72 165 PHE B O 1
ATOM 1522 N N . VAL B 1 80 ? 19.457 -1.553 1.018 1.00 71.23 166 VAL B N 1
ATOM 1523 C CA . VAL B 1 80 ? 20.416 -0.489 1.101 1.00 72.06 166 VAL B CA 1
ATOM 1524 C C . VAL B 1 80 ? 21.398 -0.650 -0.050 1.00 71.98 166 VAL B C 1
ATOM 1525 O O . VAL B 1 80 ? 21.663 -1.756 -0.504 1.00 71.67 166 VAL B O 1
ATOM 1529 N N . ARG B 1 81 ? 21.909 0.483 -0.516 1.00 72.39 167 ARG B N 1
ATOM 1530 C CA . ARG B 1 81 ? 22.722 0.567 -1.708 1.00 73.29 167 ARG B CA 1
ATOM 1531 C C . ARG B 1 81 ? 24.098 1.168 -1.469 1.00 76.26 167 ARG B C 1
ATOM 1532 O O . ARG B 1 81 ? 24.316 1.986 -0.598 1.00 77.54 167 ARG B O 1
ATOM 1540 N N . ALA B 1 82 ? 25.025 0.751 -2.304 1.00 78.17 168 ALA B N 1
ATOM 1541 C CA . ALA B 1 82 ? 26.403 1.138 -2.200 1.00 82.03 168 ALA B CA 1
ATOM 1542 C C . ALA B 1 82 ? 26.413 2.623 -2.368 1.00 83.33 168 ALA B C 1
ATOM 1543 O O . ALA B 1 82 ? 27.247 3.319 -1.841 1.00 87.02 168 ALA B O 1
ATOM 1545 N N . ASP B 1 83 ? 25.420 3.102 -3.084 1.00 81.16 169 ASP B N 1
ATOM 1546 C CA . ASP B 1 83 ? 25.273 4.504 -3.380 1.00 82.40 169 ASP B CA 1
ATOM 1547 C C . ASP B 1 83 ? 25.003 5.274 -2.145 1.00 81.70 169 ASP B C 1
ATOM 1548 O O . ASP B 1 83 ? 25.216 6.463 -2.122 1.00 83.33 169 ASP B O 1
ATOM 1553 N N . GLY B 1 84 ? 24.498 4.610 -1.122 1.00 79.70 170 GLY B N 1
ATOM 1554 C CA . GLY B 1 84 ? 23.991 5.316 0.031 1.00 78.86 170 GLY B CA 1
ATOM 1555 C C . GLY B 1 84 ? 22.525 5.619 -0.084 1.00 75.09 170 GLY B C 1
ATOM 1556 O O . GLY B 1 84 ? 21.965 6.312 0.736 1.00 75.02 170 GLY B O 1
ATOM 1557 N N . ARG B 1 85 ? 21.887 5.051 -1.092 1.00 72.52 171 ARG B N 1
ATOM 1558 C CA . ARG B 1 85 ? 20.454 5.189 -1.231 1.00 70.01 171 ARG B CA 1
ATOM 1559 C C . ARG B 1 85 ? 19.741 3.897 -0.973 1.00 68.94 171 ARG B C 1
ATOM 1560 O O . ARG B 1 85 ? 20.015 2.893 -1.580 1.00 68.66 171 ARG B O 1
ATOM 1568 N N . THR B 1 86 ? 18.794 3.944 -0.064 1.00 68.72 172 THR B N 1
ATOM 1569 C CA . THR B 1 86 ? 17.894 2.853 0.103 1.00 67.93 172 THR B CA 1
ATOM 1570 C C . THR B 1 86 ? 17.040 2.783 -1.143 1.00 67.11 172 THR B C 1
ATOM 1571 O O . THR B 1 86 ? 16.563 3.782 -1.645 1.00 66.92 172 THR B O 1
ATOM 1575 N N . GLN B 1 87 ? 16.862 1.571 -1.629 1.00 61.48 173 GLN B N 1
ATOM 1576 C CA . GLN B 1 87 ? 16.068 1.301 -2.792 1.00 59.36 173 GLN B CA 1
ATOM 1577 C C . GLN B 1 87 ? 14.970 0.404 -2.360 1.00 58.72 173 GLN B C 1
ATOM 1578 O O . GLN B 1 87 ? 15.171 -0.507 -1.596 1.00 57.79 173 GLN B O 1
ATOM 1584 N N . TRP B 1 88 ? 13.782 0.690 -2.834 1.00 58.60 174 TRP B N 1
ATOM 1585 C CA . TRP B 1 88 ? 12.652 -0.142 -2.518 1.00 58.22 174 TRP B CA 1
ATOM 1586 C C . TRP B 1 88 ? 12.201 -0.719 -3.811 1.00 56.27 174 TRP B C 1
ATOM 1587 O O . TRP B 1 88 ? 12.303 -0.106 -4.832 1.00 55.69 174 TRP B O 1
ATOM 1598 N N . LEU B 1 89 ? 11.705 -1.924 -3.740 1.00 54.80 175 LEU B N 1
ATOM 1599 C CA . LEU B 1 89 ? 11.391 -2.650 -4.904 1.00 53.73 175 LEU B CA 1
ATOM 1600 C C . LEU B 1 89 ? 10.074 -3.215 -4.671 1.00 53.29 175 LEU B C 1
ATOM 1601 O O . LEU B 1 89 ? 9.729 -3.494 -3.568 1.00 54.27 175 LEU B O 1
ATOM 1606 N N . ARG B 1 90 ? 9.341 -3.436 -5.737 1.00 52.10 176 ARG B N 1
ATOM 1607 C CA . ARG B 1 90 ? 8.158 -4.243 -5.688 1.00 50.95 176 ARG B CA 1
ATOM 1608 C C . ARG B 1 90 ? 8.522 -5.412 -6.536 1.00 48.34 176 ARG B C 1
ATOM 1609 O O . ARG B 1 90 ? 9.087 -5.228 -7.562 1.00 47.33 176 ARG B O 1
ATOM 1617 N N . TRP B 1 91 ? 8.255 -6.622 -6.096 1.00 46.44 177 TRP B N 1
ATOM 1618 C CA . TRP B 1 91 ? 8.546 -7.767 -6.930 1.00 44.05 177 TRP B CA 1
ATOM 1619 C C . TRP B 1 91 ? 7.622 -8.945 -6.778 1.00 43.44 177 TRP B C 1
ATOM 1620 O O . TRP B 1 91 ? 7.078 -9.172 -5.734 1.00 43.70 177 TRP B O 1
ATOM 1631 N N . GLU B 1 92 ? 7.463 -9.690 -7.853 1.00 41.70 178 GLU B N 1
ATOM 1632 C CA . GLU B 1 92 ? 6.723 -10.915 -7.836 1.00 41.53 178 GLU B CA 1
ATOM 1633 C C . GLU B 1 92 ? 7.472 -12.017 -8.548 1.00 40.25 178 GLU B C 1
ATOM 1634 O O . GLU B 1 92 ? 8.066 -11.787 -9.544 1.00 39.50 178 GLU B O 1
ATOM 1640 N N . VAL B 1 93 ? 7.454 -13.208 -7.983 1.00 40.09 179 VAL B N 1
ATOM 1641 C CA . VAL B 1 93 ? 8.010 -14.382 -8.607 1.00 39.84 179 VAL B CA 1
ATOM 1642 C C . VAL B 1 93 ? 6.966 -15.448 -8.578 1.00 40.42 179 VAL B C 1
ATOM 1643 O O . VAL B 1 93 ? 6.427 -15.731 -7.563 1.00 40.36 179 VAL B O 1
ATOM 1647 N N . ARG B 1 94 ? 6.676 -16.041 -9.709 1.00 40.78 180 ARG B N 1
ATOM 1648 C CA . ARG B 1 94 ? 5.669 -17.070 -9.749 1.00 42.21 180 ARG B CA 1
ATOM 1649 C C . ARG B 1 94 ? 5.812 -18.049 -10.875 1.00 41.98 180 ARG B C 1
ATOM 1650 O O . ARG B 1 94 ? 6.432 -17.798 -11.868 1.00 41.42 180 ARG B O 1
ATOM 1658 N N . PRO B 1 95 ? 5.193 -19.185 -10.701 1.00 42.69 181 PRO B N 1
ATOM 1659 C CA . PRO B 1 95 ? 5.254 -20.230 -11.683 1.00 42.91 181 PRO B CA 1
ATOM 1660 C C . PRO B 1 95 ? 4.454 -19.937 -12.908 1.00 43.37 181 PRO B C 1
ATOM 1661 O O . PRO B 1 95 ? 3.518 -19.204 -12.870 1.00 43.68 181 PRO B O 1
ATOM 1665 N N . TRP B 1 96 ? 4.867 -20.549 -13.997 1.00 44.26 182 TRP B N 1
ATOM 1666 C CA . TRP B 1 96 ? 4.080 -20.699 -15.176 1.00 44.92 182 TRP B CA 1
ATOM 1667 C C . TRP B 1 96 ? 4.078 -22.165 -15.449 1.00 46.25 182 TRP B C 1
ATOM 1668 O O . TRP B 1 96 ? 4.936 -22.871 -15.004 1.00 46.07 182 TRP B O 1
ATOM 1679 N N . TYR B 1 97 ? 3.055 -22.611 -16.128 1.00 54.34 183 TYR B N 1
ATOM 1680 C CA . TYR B 1 97 ? 2.760 -24.004 -16.217 1.00 56.18 183 TYR B CA 1
ATOM 1681 C C . TYR B 1 97 ? 2.777 -24.421 -17.640 1.00 58.73 183 TYR B C 1
ATOM 1682 O O . TYR B 1 97 ? 2.348 -23.695 -18.494 1.00 58.77 183 TYR B O 1
ATOM 1691 N N . GLU B 1 98 ? 3.360 -25.576 -17.888 1.00 61.43 184 GLU B N 1
ATOM 1692 C CA . GLU B 1 98 ? 3.356 -26.129 -19.212 1.00 66.29 184 GLU B CA 1
ATOM 1693 C C . GLU B 1 98 ? 1.961 -26.603 -19.396 1.00 69.10 184 GLU B C 1
ATOM 1694 O O . GLU B 1 98 ? 1.305 -26.904 -18.429 1.00 67.67 184 GLU B O 1
ATOM 1700 N N . GLY B 1 99 ? 1.635 -26.928 -20.634 1.00 74.32 185 GLY B N 1
ATOM 1701 C CA . GLY B 1 99 ? 0.323 -27.397 -21.028 1.00 78.90 185 GLY B CA 1
ATOM 1702 C C . GLY B 1 99 ? -0.105 -28.703 -20.385 1.00 81.79 185 GLY B C 1
ATOM 1703 O O . GLY B 1 99 ? -1.262 -29.056 -20.439 1.00 88.13 185 GLY B O 1
ATOM 1704 N N . GLU B 1 100 ? 0.830 -29.410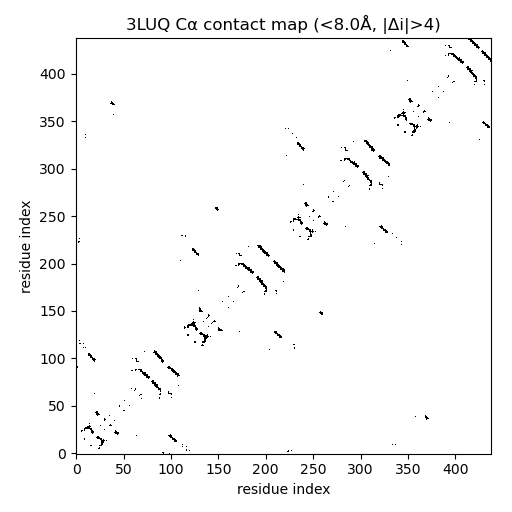 -19.771 1.00 78.38 186 GLU B N 1
ATOM 1705 C CA . GLU B 1 100 ? 0.557 -30.705 -19.157 1.00 81.22 186 GLU B CA 1
ATOM 1706 C C . GLU B 1 100 ? -0.394 -30.767 -17.968 1.00 78.50 186 GLU B C 1
ATOM 1707 O O . GLU B 1 100 ? -1.185 -31.677 -17.884 1.00 82.27 186 GLU B O 1
ATOM 1709 N N . GLY B 1 101 ? -0.313 -29.852 -17.016 1.00 73.45 187 GLY B N 1
ATOM 1710 C CA . GLY B 1 101 ? 0.683 -28.821 -16.966 1.00 69.81 187 GLY B CA 1
ATOM 1711 C C . GLY B 1 101 ? 1.431 -28.906 -15.664 1.00 66.27 187 GLY B C 1
ATOM 1712 O O . GLY B 1 101 ? 0.883 -28.988 -14.585 1.00 64.11 187 GLY B O 1
ATOM 1713 N N . ARG B 1 102 ? 2.731 -28.879 -15.799 1.00 66.56 188 ARG B N 1
ATOM 1714 C CA . ARG B 1 102 ? 3.617 -28.954 -14.695 1.00 63.51 188 ARG B CA 1
ATOM 1715 C C . ARG B 1 102 ? 4.327 -27.645 -14.849 1.00 61.70 188 ARG B C 1
ATOM 1716 O O . ARG B 1 102 ? 4.212 -27.003 -15.864 1.00 62.95 188 ARG B O 1
ATOM 1718 N N . VAL B 1 103 ? 5.018 -27.211 -13.828 1.00 59.02 189 VAL B N 1
ATOM 1719 C CA . VAL B 1 103 ? 5.639 -25.940 -13.916 1.00 57.35 189 VAL B CA 1
ATOM 1720 C C . VAL B 1 103 ? 6.627 -26.042 -15.026 1.00 59.32 189 VAL B C 1
ATOM 1721 O O . VAL B 1 103 ? 7.373 -26.975 -15.102 1.00 62.12 189 VAL B O 1
ATOM 1725 N N . GLY B 1 104 ? 6.607 -25.069 -15.908 1.00 58.07 190 GLY B N 1
ATOM 1726 C CA . GLY B 1 104 ? 7.600 -24.957 -16.926 1.00 59.23 190 GLY B CA 1
ATOM 1727 C C . GLY B 1 104 ? 8.665 -23.998 -16.509 1.00 59.08 190 GLY B C 1
ATOM 1728 O O . GLY B 1 104 ? 9.560 -23.757 -17.240 1.00 62.04 190 GLY B O 1
ATOM 1729 N N . GLY B 1 105 ? 8.537 -23.415 -15.343 1.00 56.19 191 GLY B N 1
ATOM 1730 C CA . GLY B 1 105 ? 9.479 -22.407 -14.935 1.00 57.82 191 GLY B CA 1
ATOM 1731 C C . GLY B 1 105 ? 8.820 -21.309 -14.155 1.00 55.40 191 GLY B C 1
ATOM 1732 O O . GLY B 1 105 ? 7.754 -21.497 -13.652 1.00 52.76 191 GLY B O 1
ATOM 1733 N N . VAL B 1 106 ? 9.458 -20.158 -14.078 1.00 40.97 192 VAL B N 1
ATOM 1734 C CA . VAL B 1 106 ? 8.914 -19.033 -13.357 1.00 40.57 192 VAL B CA 1
ATOM 1735 C C . VAL B 1 106 ? 8.902 -17.758 -14.146 1.00 39.82 192 VAL B C 1
ATOM 1736 O O . VAL B 1 106 ? 9.635 -17.583 -15.071 1.00 40.23 192 VAL B O 1
ATOM 1740 N N . VAL B 1 107 ? 8.037 -16.857 -13.729 1.00 39.62 193 VAL B N 1
ATOM 1741 C CA . VAL B 1 107 ? 7.995 -15.512 -14.256 1.00 38.54 193 VAL B CA 1
ATOM 1742 C C . VAL B 1 107 ? 8.317 -14.532 -13.154 1.00 38.30 193 VAL B C 1
ATOM 1743 O O . VAL B 1 107 ? 7.789 -14.613 -12.100 1.00 37.56 193 VAL B O 1
ATOM 1747 N N . ILE B 1 108 ? 9.230 -13.622 -13.413 1.00 38.70 194 ILE B N 1
ATOM 1748 C CA . ILE B 1 108 ? 9.669 -12.679 -12.415 1.00 38.67 194 ILE B CA 1
ATOM 1749 C C . ILE B 1 108 ? 9.490 -11.227 -12.787 1.00 38.67 194 ILE B C 1
ATOM 1750 O O . ILE B 1 108 ? 9.850 -10.812 -13.844 1.00 38.71 194 ILE B O 1
ATOM 1755 N N . PHE B 1 109 ? 8.942 -10.447 -11.880 1.00 38.93 195 PHE B N 1
ATOM 1756 C CA . PHE B 1 109 ? 8.721 -9.046 -12.117 1.00 39.05 195 PHE B CA 1
ATOM 1757 C C . PHE B 1 109 ? 9.329 -8.196 -11.036 1.00 39.67 195 PHE B C 1
ATOM 1758 O O . PHE B 1 109 ? 9.132 -8.439 -9.895 1.00 38.73 195 PHE B O 1
ATOM 1766 N N . THR B 1 110 ? 10.106 -7.202 -11.407 1.00 41.07 196 THR B N 1
ATOM 1767 C CA . THR B 1 110 ? 10.640 -6.254 -10.447 1.00 41.99 196 THR B CA 1
ATOM 1768 C C . THR B 1 110 ? 10.346 -4.840 -10.855 1.00 43.26 196 THR B C 1
ATOM 1769 O O . THR B 1 110 ? 10.407 -4.514 -11.985 1.00 43.23 196 THR B O 1
ATOM 1773 N N . GLU B 1 111 ? 10.016 -4.005 -9.901 1.00 45.28 197 GLU B N 1
ATOM 1774 C CA . GLU B 1 111 ? 9.696 -2.632 -10.173 1.00 47.21 197 GLU B CA 1
ATOM 1775 C C . GLU B 1 111 ? 10.241 -1.807 -9.056 1.00 48.12 197 GLU B C 1
ATOM 1776 O O . GLU B 1 111 ? 10.080 -2.157 -7.927 1.00 48.28 197 GLU B O 1
ATOM 1782 N N . ASP B 1 112 ? 10.914 -0.717 -9.360 1.00 49.66 198 ASP B N 1
ATOM 1783 C CA . ASP B 1 112 ? 11.434 0.143 -8.319 1.00 50.30 198 ASP B CA 1
ATOM 1784 C C . ASP B 1 112 ? 10.386 1.161 -7.961 1.00 51.37 198 ASP B C 1
ATOM 1785 O O . ASP B 1 112 ? 9.861 1.822 -8.814 1.00 51.70 198 ASP B O 1
ATOM 1790 N N . ILE B 1 113 ? 10.085 1.279 -6.684 1.00 51.73 199 ILE B N 1
ATOM 1791 C CA . ILE B 1 113 ? 9.030 2.146 -6.225 1.00 52.80 199 ILE B CA 1
ATOM 1792 C C . ILE B 1 113 ? 9.543 3.163 -5.247 1.00 54.48 199 ILE B C 1
ATOM 1793 O O . ILE B 1 113 ? 8.787 3.822 -4.582 1.00 55.36 199 ILE B O 1
ATOM 1798 N N . THR B 1 114 ? 10.846 3.284 -5.172 1.00 55.11 200 THR B N 1
ATOM 1799 C CA . THR B 1 114 ? 11.450 4.202 -4.253 1.00 57.12 200 THR B CA 1
ATOM 1800 C C . THR B 1 114 ? 11.425 5.614 -4.793 1.00 59.05 200 THR B C 1
ATOM 1801 O O . THR B 1 114 ? 10.419 6.291 -4.709 1.00 60.27 200 THR B O 1
ATOM 1805 N N . SER C 1 1 ? -6.187 -0.830 -33.635 1.00 68.23 87 SER C N 1
ATOM 1806 C CA . SER C 1 1 ? -5.793 -1.448 -34.885 1.00 66.78 87 SER C CA 1
ATOM 1807 C C . SER C 1 1 ? -4.309 -1.742 -35.001 1.00 64.67 87 SER C C 1
ATOM 1808 O O . SER C 1 1 ? -3.929 -2.866 -35.158 1.00 62.45 87 SER C O 1
ATOM 1810 N N . ASP C 1 2 ? -3.471 -0.727 -34.920 1.00 66.17 88 ASP C N 1
ATOM 1811 C CA . ASP C 1 2 ? -2.066 -0.879 -35.240 1.00 65.00 88 ASP C CA 1
ATOM 1812 C C . ASP C 1 2 ? -1.403 -1.885 -34.351 1.00 61.37 88 ASP C C 1
ATOM 1813 O O . ASP C 1 2 ? -0.711 -2.746 -34.812 1.00 59.66 88 ASP C O 1
ATOM 1818 N N . GLU C 1 3 ? -1.605 -1.749 -33.063 1.00 60.55 89 GLU C N 1
ATOM 1819 C CA . GLU C 1 3 ? -1.079 -2.672 -32.106 1.00 58.75 89 GLU C CA 1
ATOM 1820 C C . GLU C 1 3 ? -1.657 -4.067 -32.250 1.00 56.20 89 GLU C C 1
ATOM 1821 O O . GLU C 1 3 ? -0.962 -5.030 -32.151 1.00 53.99 89 GLU C O 1
ATOM 1827 N N . ARG C 1 4 ? -2.948 -4.162 -32.473 1.00 55.88 90 ARG C N 1
ATOM 1828 C CA . ARG C 1 4 ? -3.555 -5.451 -32.626 1.00 54.41 90 ARG C CA 1
ATOM 1829 C C . ARG C 1 4 ? -2.978 -6.115 -33.833 1.00 52.71 90 ARG C C 1
ATOM 1830 O O . ARG C 1 4 ? -2.786 -7.292 -33.853 1.00 51.69 90 ARG C O 1
ATOM 1838 N N . LEU C 1 5 ? -2.711 -5.347 -34.855 1.00 52.84 91 LEU C N 1
ATOM 1839 C CA . LEU C 1 5 ? -2.141 -5.921 -36.027 1.00 52.74 91 LEU C CA 1
ATOM 1840 C C . LEU C 1 5 ? -0.789 -6.471 -35.725 1.00 52.00 91 LEU C C 1
ATOM 1841 O O . LEU C 1 5 ? -0.449 -7.554 -36.108 1.00 51.62 91 LEU C O 1
ATOM 1846 N N . ARG C 1 6 ? -0.017 -5.683 -35.029 1.00 52.26 92 ARG C N 1
ATOM 1847 C CA . ARG C 1 6 ? 1.329 -6.001 -34.695 1.00 52.06 92 ARG C CA 1
ATOM 1848 C C . ARG C 1 6 ? 1.382 -7.243 -33.842 1.00 50.29 92 ARG C C 1
ATOM 1849 O O . ARG C 1 6 ? 2.224 -8.074 -34.012 1.00 50.43 92 ARG C O 1
ATOM 1857 N N . LEU C 1 7 ? 0.488 -7.312 -32.878 1.00 49.21 93 LEU C N 1
ATOM 1858 C CA . LEU C 1 7 ? 0.317 -8.441 -32.005 1.00 49.29 93 LEU C CA 1
ATOM 1859 C C . LEU C 1 7 ? -0.174 -9.659 -32.718 1.00 49.53 93 LEU C C 1
ATOM 1860 O O . LEU C 1 7 ? 0.243 -10.739 -32.419 1.00 50.65 93 LEU C O 1
ATOM 1865 N N . PHE C 1 8 ? -1.080 -9.478 -33.655 1.00 48.90 94 PHE C N 1
ATOM 1866 C CA . PHE C 1 8 ? -1.540 -10.571 -34.461 1.00 49.76 94 PHE C CA 1
ATOM 1867 C C . PHE C 1 8 ? -0.426 -11.160 -35.295 1.00 50.72 94 PHE C C 1
ATOM 1868 O O . PHE C 1 8 ? -0.391 -12.333 -35.530 1.00 51.41 94 PHE C O 1
ATOM 1876 N N . THR C 1 9 ? 0.447 -10.327 -35.819 1.00 48.24 95 THR C N 1
ATOM 1877 C CA . THR C 1 9 ? 1.562 -10.847 -36.555 1.00 47.40 95 THR C CA 1
ATOM 1878 C C . THR C 1 9 ? 2.557 -11.576 -35.691 1.00 47.46 95 THR C C 1
ATOM 1879 O O . THR C 1 9 ? 3.049 -12.605 -36.067 1.00 47.58 95 THR C O 1
ATOM 1883 N N . GLU C 1 10 ? 2.819 -11.054 -34.512 1.00 48.59 96 GLU C N 1
ATOM 1884 C CA . GLU C 1 10 ? 3.750 -11.686 -33.623 1.00 49.08 96 GLU C CA 1
ATOM 1885 C C . GLU C 1 10 ? 3.202 -13.036 -33.275 1.00 49.16 96 GLU C C 1
ATOM 1886 O O . GLU C 1 10 ? 3.916 -13.992 -33.119 1.00 49.20 96 GLU C O 1
ATOM 1892 N N . HIS C 1 11 ? 1.903 -13.104 -33.165 1.00 49.35 97 HIS C N 1
ATOM 1893 C CA . HIS C 1 11 ? 1.288 -14.274 -32.660 1.00 49.90 97 HIS C CA 1
ATOM 1894 C C . HIS C 1 11 ? 0.937 -15.249 -33.717 1.00 49.01 97 HIS C C 1
ATOM 1895 O O . HIS C 1 11 ? 0.414 -16.277 -33.425 1.00 49.93 97 HIS C O 1
ATOM 1902 N N . ALA C 1 12 ? 1.228 -14.925 -34.953 1.00 47.75 98 ALA C N 1
ATOM 1903 C CA . ALA C 1 12 ? 0.753 -15.721 -36.053 1.00 47.25 98 ALA C CA 1
ATOM 1904 C C . ALA C 1 12 ? 1.296 -17.134 -36.113 1.00 47.21 98 ALA C C 1
ATOM 1905 O O . ALA C 1 12 ? 2.415 -17.392 -35.816 1.00 46.11 98 ALA C O 1
ATOM 1907 N N . PRO C 1 13 ? 0.448 -18.042 -36.507 1.00 48.80 99 PRO C N 1
ATOM 1908 C CA . PRO C 1 13 ? 0.755 -19.450 -36.696 1.00 50.36 99 PRO C CA 1
ATOM 1909 C C . PRO C 1 13 ? 1.750 -19.778 -37.786 1.00 50.43 99 PRO C C 1
ATOM 1910 O O . PRO C 1 13 ? 2.446 -20.751 -37.673 1.00 52.50 99 PRO C O 1
ATOM 1914 N N . ALA C 1 14 ? 1.796 -18.973 -38.825 1.00 49.70 100 ALA C N 1
ATOM 1915 C CA . ALA C 1 14 ? 2.755 -19.104 -39.904 1.00 49.42 100 ALA C CA 1
ATOM 1916 C C . ALA C 1 14 ? 3.832 -18.054 -39.795 1.00 47.84 100 ALA C C 1
ATOM 1917 O O . ALA C 1 14 ? 3.950 -17.423 -38.789 1.00 47.03 100 ALA C O 1
ATOM 1919 N N . ALA C 1 15 ? 4.599 -17.852 -40.853 1.00 47.56 101 ALA C N 1
ATOM 1920 C CA . ALA C 1 15 ? 5.667 -16.871 -40.856 1.00 46.06 101 ALA C CA 1
ATOM 1921 C C . ALA C 1 15 ? 5.221 -15.526 -41.388 1.00 45.57 101 ALA C C 1
ATOM 1922 O O . ALA C 1 15 ? 4.933 -15.377 -42.530 1.00 46.06 101 ALA C O 1
ATOM 1924 N N . LEU C 1 16 ? 5.196 -14.539 -40.522 1.00 44.68 102 LEU C N 1
ATOM 1925 C CA . LEU C 1 16 ? 4.697 -13.238 -40.847 1.00 44.63 102 LEU C CA 1
ATOM 1926 C C . LEU C 1 16 ? 5.624 -12.206 -40.359 1.00 43.82 102 LEU C C 1
ATOM 1927 O O . LEU C 1 16 ? 6.176 -12.339 -39.330 1.00 42.88 102 LEU C O 1
ATOM 1932 N N . ALA C 1 17 ? 5.760 -11.132 -41.090 1.00 44.21 103 ALA C N 1
ATOM 1933 C CA . ALA C 1 17 ? 6.445 -9.996 -40.563 1.00 44.81 103 ALA C CA 1
ATOM 1934 C C . ALA C 1 17 ? 5.755 -8.766 -41.027 1.00 46.16 103 ALA C C 1
ATOM 1935 O O . ALA C 1 17 ? 5.101 -8.779 -42.017 1.00 46.45 103 ALA C O 1
ATOM 1945 N N . PHE C 1 19 ? 6.337 -4.546 -41.703 1.00 46.10 105 PHE C N 1
ATOM 1946 C CA . PHE C 1 19 ? 7.376 -3.583 -41.902 1.00 46.06 105 PHE C CA 1
ATOM 1947 C C . PHE C 1 19 ? 6.803 -2.222 -42.097 1.00 46.93 105 PHE C C 1
ATOM 1948 O O . PHE C 1 19 ? 5.663 -2.052 -42.433 1.00 47.19 105 PHE C O 1
ATOM 1956 N N . ASP C 1 20 ? 7.648 -1.244 -41.892 1.00 48.39 106 ASP C N 1
ATOM 1957 C CA . ASP C 1 20 ? 7.341 0.130 -42.174 1.00 50.14 106 ASP C CA 1
ATOM 1958 C C . ASP C 1 20 ? 7.771 0.461 -43.581 1.00 51.29 106 ASP C C 1
ATOM 1959 O O . ASP C 1 20 ? 8.053 -0.411 -44.361 1.00 50.08 106 ASP C O 1
ATOM 1964 N N . ARG C 1 21 ? 7.800 1.743 -43.894 1.00 53.69 107 ARG C N 1
ATOM 1965 C CA . ARG C 1 21 ? 8.159 2.230 -45.217 1.00 55.26 107 ARG C CA 1
ATOM 1966 C C . ARG C 1 21 ? 9.601 2.001 -45.586 1.00 55.82 107 ARG C C 1
ATOM 1967 O O . ARG C 1 21 ? 9.941 1.948 -46.730 1.00 56.23 107 ARG C O 1
ATOM 1975 N N . GLU C 1 22 ? 10.443 1.862 -44.589 1.00 56.43 108 GLU C N 1
ATOM 1976 C CA . GLU C 1 22 ? 11.850 1.669 -44.802 1.00 57.19 108 GLU C CA 1
ATOM 1977 C C . GLU C 1 22 ? 12.188 0.210 -44.718 1.00 55.75 108 GLU C C 1
ATOM 1978 O O . GLU C 1 22 ? 13.333 -0.155 -44.682 1.00 56.29 108 GLU C O 1
ATOM 1992 N N . ARG C 1 24 ? 11.618 -1.849 -42.231 1.00 53.07 110 ARG C N 1
ATOM 1993 C CA . ARG C 1 24 ? 12.266 -2.050 -40.974 1.00 52.96 110 ARG C CA 1
ATOM 1994 C C . ARG C 1 24 ? 11.302 -2.811 -40.111 1.00 50.88 110 ARG C C 1
ATOM 1995 O O . ARG C 1 24 ? 10.131 -2.558 -40.165 1.00 50.68 110 ARG C O 1
ATOM 2003 N N . TYR C 1 25 ? 11.766 -3.718 -39.274 1.00 49.19 111 TYR C N 1
ATOM 2004 C CA . TYR C 1 25 ? 10.828 -4.618 -38.660 1.00 47.87 111 TYR C CA 1
ATOM 2005 C C . TYR C 1 25 ? 10.011 -3.958 -37.596 1.00 47.59 111 TYR C C 1
ATOM 2006 O O . TYR C 1 25 ? 10.500 -3.591 -36.582 1.00 48.05 111 TYR C O 1
ATOM 2015 N N . LEU C 1 26 ? 8.749 -3.759 -37.905 1.00 46.82 112 LEU C N 1
ATOM 2016 C CA . LEU C 1 26 ? 7.687 -3.556 -36.954 1.00 46.84 112 LEU C CA 1
ATOM 2017 C C . LEU C 1 26 ? 7.311 -4.766 -36.116 1.00 46.33 112 LEU C C 1
ATOM 2018 O O . LEU C 1 26 ? 7.052 -4.626 -34.960 1.00 46.89 112 LEU C O 1
ATOM 2023 N N . ALA C 1 27 ? 7.206 -5.938 -36.725 1.00 48.36 113 ALA C N 1
ATOM 2024 C CA . ALA C 1 27 ? 6.922 -7.144 -35.973 1.00 46.15 113 ALA C CA 1
ATOM 2025 C C . ALA C 1 27 ? 7.274 -8.437 -36.677 1.00 43.92 113 ALA C C 1
ATOM 2026 O O . ALA C 1 27 ? 7.299 -8.484 -37.867 1.00 44.04 113 ALA C O 1
ATOM 2028 N N . VAL C 1 28 ? 7.529 -9.485 -35.915 1.00 42.61 114 VAL C N 1
ATOM 2029 C CA . VAL C 1 28 ? 7.876 -10.781 -36.467 1.00 40.73 114 VAL C CA 1
ATOM 2030 C C . VAL C 1 28 ? 7.161 -11.879 -35.809 1.00 39.97 114 VAL C C 1
ATOM 2031 O O . VAL C 1 28 ? 7.027 -11.885 -34.654 1.00 41.30 114 VAL C O 1
ATOM 2035 N N . SER C 1 29 ? 6.747 -12.853 -36.579 1.00 39.56 115 SER C N 1
ATOM 2036 C CA . SER C 1 29 ? 6.200 -14.070 -36.057 1.00 39.21 115 SER C CA 1
ATOM 2037 C C . SER C 1 29 ? 7.347 -14.906 -35.671 1.00 40.14 115 SER C C 1
ATOM 2038 O O . SER C 1 29 ? 8.398 -14.710 -36.168 1.00 40.81 115 SER C O 1
ATOM 2041 N N . ARG C 1 30 ? 7.131 -15.865 -34.796 1.00 41.95 116 ARG C N 1
ATOM 2042 C CA . ARG C 1 30 ? 8.160 -16.810 -34.410 1.00 44.33 116 ARG C CA 1
ATOM 2043 C C . ARG C 1 30 ? 8.654 -17.677 -35.557 1.00 45.13 116 ARG C C 1
ATOM 2044 O O . ARG C 1 30 ? 9.810 -17.940 -35.658 1.00 46.55 116 ARG C O 1
ATOM 2046 N N . ARG C 1 31 ? 7.775 -18.118 -36.422 1.00 45.07 117 ARG C N 1
ATOM 2047 C CA . ARG C 1 31 ? 8.203 -18.862 -37.578 1.00 46.61 117 ARG C CA 1
ATOM 2048 C C . ARG C 1 31 ? 9.058 -18.045 -38.499 1.00 45.66 117 ARG C C 1
ATOM 2049 O O . ARG C 1 31 ? 9.923 -18.562 -39.138 1.00 47.05 117 ARG C O 1
ATOM 2051 N N . TRP C 1 32 ? 8.779 -16.769 -38.604 1.00 44.06 118 TRP C N 1
ATOM 2052 C CA . TRP C 1 32 ? 9.561 -15.932 -39.467 1.00 43.00 118 TRP C CA 1
ATOM 2053 C C . TRP C 1 32 ? 10.983 -15.854 -38.995 1.00 43.83 118 TRP C C 1
ATOM 2054 O O . TRP C 1 32 ? 11.872 -15.919 -39.778 1.00 43.87 118 TRP C O 1
ATOM 2065 N N . ARG C 1 33 ? 11.195 -15.703 -37.705 1.00 44.96 119 ARG C N 1
ATOM 2066 C CA . ARG C 1 33 ? 12.539 -15.611 -37.177 1.00 47.11 119 ARG C CA 1
ATOM 2067 C C . ARG C 1 33 ? 13.303 -16.884 -37.425 1.00 48.88 119 ARG C C 1
ATOM 2068 O O . ARG C 1 33 ? 14.453 -16.839 -37.769 1.00 49.56 119 ARG C O 1
ATOM 2076 N N . GLU C 1 34 ? 12.668 -18.021 -37.202 1.00 50.30 120 GLU C N 1
ATOM 2077 C CA . GLU C 1 34 ? 13.250 -19.308 -37.502 1.00 52.99 120 GLU C CA 1
ATOM 2078 C C . GLU C 1 34 ? 13.478 -19.504 -38.965 1.00 52.86 120 GLU C C 1
ATOM 2079 O O . GLU C 1 34 ? 14.509 -19.948 -39.381 1.00 53.83 120 GLU C O 1
ATOM 2085 N N . ASP C 1 35 ? 12.473 -19.201 -39.747 1.00 50.52 121 ASP C N 1
ATOM 2086 C CA . ASP C 1 35 ? 12.560 -19.391 -41.164 1.00 51.16 121 ASP C CA 1
ATOM 2087 C C . ASP C 1 35 ? 13.603 -18.528 -41.771 1.00 50.38 121 ASP C C 1
ATOM 2088 O O . ASP C 1 35 ? 14.185 -18.870 -42.749 1.00 51.33 121 ASP C O 1
ATOM 2093 N N . TYR C 1 36 ? 13.828 -17.378 -41.196 1.00 49.54 122 TYR C N 1
ATOM 2094 C CA . TYR C 1 36 ? 14.803 -16.483 -41.737 1.00 48.85 122 TYR C CA 1
ATOM 2095 C C . TYR C 1 36 ? 16.057 -16.463 -40.926 1.00 49.54 122 TYR C C 1
ATOM 2096 O O . TYR C 1 36 ? 16.868 -15.621 -41.107 1.00 49.91 122 TYR C O 1
ATOM 2105 N N . GLY C 1 37 ? 16.213 -17.403 -40.025 1.00 50.05 123 GLY C N 1
ATOM 2106 C CA . GLY C 1 37 ? 17.421 -17.495 -39.243 1.00 49.95 123 GLY C CA 1
ATOM 2107 C C . GLY C 1 37 ? 17.746 -16.238 -38.506 1.00 49.91 123 GLY C C 1
ATOM 2108 O O . GLY C 1 37 ? 18.868 -15.809 -38.491 1.00 50.44 123 GLY C O 1
ATOM 2109 N N . LEU C 1 38 ? 16.746 -15.638 -37.900 1.00 49.15 124 LEU C N 1
ATOM 2110 C CA . LEU C 1 38 ? 16.903 -14.321 -37.330 1.00 49.11 124 LEU C CA 1
ATOM 2111 C C . LEU C 1 38 ? 17.278 -14.242 -35.864 1.00 49.52 124 LEU C C 1
ATOM 2112 O O . LEU C 1 38 ? 17.543 -13.185 -35.391 1.00 49.90 124 LEU C O 1
ATOM 2117 N N . GLY C 1 39 ? 17.282 -15.339 -35.139 1.00 49.37 125 GLY C N 1
ATOM 2118 C CA . GLY C 1 39 ? 17.653 -15.283 -33.752 1.00 49.59 125 GLY C CA 1
ATOM 2119 C C . GLY C 1 39 ? 16.516 -14.841 -32.876 1.00 49.78 125 GLY C C 1
ATOM 2120 O O . GLY C 1 39 ? 15.438 -14.637 -33.343 1.00 48.28 125 GLY C O 1
ATOM 2121 N N . ASP C 1 40 ? 16.750 -14.715 -31.584 1.00 50.66 126 ASP C N 1
ATOM 2122 C CA . ASP C 1 40 ? 15.707 -14.287 -30.671 1.00 51.33 126 ASP C CA 1
ATOM 2123 C C . ASP C 1 40 ? 15.945 -12.952 -30.021 1.00 52.15 126 ASP C C 1
ATOM 2124 O O . ASP C 1 40 ? 15.252 -12.551 -29.125 1.00 52.48 126 ASP C O 1
ATOM 2129 N N . GLY C 1 41 ? 16.928 -12.252 -30.513 1.00 52.40 127 GLY C N 1
ATOM 2130 C CA . GLY C 1 41 ? 17.247 -10.956 -30.008 1.00 53.68 127 GLY C CA 1
ATOM 2131 C C . GLY C 1 41 ? 16.239 -9.980 -30.518 1.00 53.33 127 GLY C C 1
ATOM 2132 O O . GLY C 1 41 ? 15.359 -10.319 -31.271 1.00 51.82 127 GLY C O 1
ATOM 2133 N N . ASP C 1 42 ? 16.401 -8.739 -30.130 1.00 54.73 128 ASP C N 1
ATOM 2134 C CA . ASP C 1 42 ? 15.473 -7.736 -30.534 1.00 54.75 128 ASP C CA 1
ATOM 2135 C C . ASP C 1 42 ? 15.892 -7.129 -31.835 1.00 54.32 128 ASP C C 1
ATOM 2136 O O . ASP C 1 42 ? 16.901 -6.465 -31.916 1.00 55.17 128 ASP C O 1
ATOM 2141 N N . ILE C 1 43 ? 15.098 -7.379 -32.858 1.00 52.71 129 ILE C N 1
ATOM 2142 C CA . ILE C 1 43 ? 15.387 -6.932 -34.181 1.00 51.52 129 ILE C CA 1
ATOM 2143 C C . ILE C 1 43 ? 14.471 -5.829 -34.622 1.00 51.48 129 ILE C C 1
ATOM 2144 O O . ILE C 1 43 ? 14.522 -5.394 -35.735 1.00 50.09 129 ILE C O 1
ATOM 2149 N N . LEU C 1 44 ? 13.618 -5.385 -33.733 1.00 52.46 130 LEU C N 1
ATOM 2150 C CA . LEU C 1 44 ? 12.617 -4.426 -34.101 1.00 53.63 130 LEU C CA 1
ATOM 2151 C C . LEU C 1 44 ? 13.207 -3.078 -34.458 1.00 54.65 130 LEU C C 1
ATOM 2152 O O . LEU C 1 44 ? 14.020 -2.546 -33.768 1.00 55.44 130 LEU C O 1
ATOM 2157 N N . GLY C 1 45 ? 12.798 -2.531 -35.573 1.00 54.79 131 GLY C N 1
ATOM 2158 C CA . GLY C 1 45 ? 13.350 -1.286 -36.011 1.00 55.99 131 GLY C CA 1
ATOM 2159 C C . GLY C 1 45 ? 14.611 -1.530 -36.772 1.00 56.46 131 GLY C C 1
ATOM 2160 O O . GLY C 1 45 ? 15.204 -0.622 -37.259 1.00 57.20 131 GLY C O 1
ATOM 2169 N N . SER C 1 47 ? 16.581 -3.181 -40.110 1.00 55.24 133 SER C N 1
ATOM 2170 C CA . SER C 1 47 ? 16.241 -3.093 -41.513 1.00 54.10 133 SER C CA 1
ATOM 2171 C C . SER C 1 47 ? 16.510 -4.397 -42.204 1.00 53.13 133 SER C C 1
ATOM 2172 O O . SER C 1 47 ? 17.559 -4.946 -42.079 1.00 53.48 133 SER C O 1
ATOM 2175 N N . HIS C 1 48 ? 15.529 -4.886 -42.929 1.00 51.51 134 HIS C N 1
ATOM 2176 C CA . HIS C 1 48 ? 15.599 -6.177 -43.547 1.00 50.83 134 HIS C CA 1
ATOM 2177 C C . HIS C 1 48 ? 16.742 -6.162 -44.535 1.00 52.10 134 HIS C C 1
ATOM 2178 O O . HIS C 1 48 ? 17.452 -7.113 -44.701 1.00 51.91 134 HIS C O 1
ATOM 2185 N N . TYR C 1 49 ? 16.883 -5.052 -45.216 1.00 53.23 135 TYR C N 1
ATOM 2186 C CA . TYR C 1 49 ? 17.935 -4.901 -46.180 1.00 54.90 135 TYR C CA 1
ATOM 2187 C C . TYR C 1 49 ? 19.356 -4.880 -45.641 1.00 56.75 135 TYR C C 1
ATOM 2188 O O . TYR C 1 49 ? 20.256 -5.331 -46.289 1.00 57.90 135 TYR C O 1
ATOM 2197 N N . ASP C 1 50 ? 19.569 -4.304 -44.480 1.00 62.69 136 ASP C N 1
ATOM 2198 C CA . ASP C 1 50 ? 20.862 -4.426 -43.842 1.00 64.98 136 ASP C CA 1
ATOM 2199 C C . ASP C 1 50 ? 21.095 -5.852 -43.443 1.00 63.76 136 ASP C C 1
ATOM 2200 O O . ASP C 1 50 ? 22.181 -6.355 -43.566 1.00 66.14 136 ASP C O 1
ATOM 2205 N N . ILE C 1 51 ? 20.074 -6.490 -42.903 1.00 61.33 137 ILE C N 1
ATOM 2206 C CA . ILE C 1 51 ? 20.162 -7.884 -42.501 1.00 60.77 137 ILE C CA 1
ATOM 2207 C C . ILE C 1 51 ? 20.371 -8.849 -43.650 1.00 62.05 137 ILE C C 1
ATOM 2208 O O . ILE C 1 51 ? 21.155 -9.769 -43.558 1.00 63.63 137 ILE C O 1
ATOM 2213 N N . PHE C 1 52 ? 19.640 -8.659 -44.733 1.00 62.13 138 PHE C N 1
ATOM 2214 C CA . PHE C 1 52 ? 19.957 -9.369 -45.938 1.00 63.83 138 PHE C CA 1
ATOM 2215 C C . PHE C 1 52 ? 20.300 -8.301 -46.924 1.00 65.69 138 PHE C C 1
ATOM 2216 O O . PHE C 1 52 ? 19.472 -7.514 -47.278 1.00 64.93 138 PHE C O 1
ATOM 2224 N N . PRO C 1 53 ? 21.552 -8.236 -47.329 1.00 69.18 139 PRO C N 1
ATOM 2225 C CA . PRO C 1 53 ? 21.974 -7.219 -48.276 1.00 71.81 139 PRO C CA 1
ATOM 2226 C C . PRO C 1 53 ? 22.254 -7.807 -49.630 1.00 73.85 139 PRO C C 1
ATOM 2227 O O . PRO C 1 53 ? 22.849 -7.171 -50.455 1.00 77.18 139 PRO C O 1
ATOM 2231 N N . GLU C 1 54 ? 21.829 -9.034 -49.839 1.00 72.91 140 GLU C N 1
ATOM 2232 C CA . GLU C 1 54 ? 22.023 -9.710 -51.090 1.00 75.06 140 GLU C CA 1
ATOM 2233 C C . GLU C 1 54 ? 20.724 -10.090 -51.742 1.00 72.58 140 GLU C C 1
ATOM 2234 O O . GLU C 1 54 ? 20.688 -11.047 -52.476 1.00 73.84 140 GLU C O 1
ATOM 2240 N N . ILE C 1 55 ? 19.650 -9.376 -51.448 1.00 69.78 141 ILE C N 1
ATOM 2241 C CA . ILE C 1 55 ? 18.307 -9.822 -51.767 1.00 67.47 141 ILE C CA 1
ATOM 2242 C C . ILE C 1 55 ? 18.003 -9.983 -53.240 1.00 67.83 141 ILE C C 1
ATOM 2243 O O . ILE C 1 55 ? 17.398 -10.959 -53.659 1.00 67.85 141 ILE C O 1
ATOM 2248 N N . GLY C 1 56 ? 18.411 -9.001 -54.017 1.00 68.33 142 GLY C N 1
ATOM 2249 C CA . GLY C 1 56 ? 18.125 -8.959 -55.435 1.00 68.35 142 GLY C CA 1
ATOM 2250 C C . GLY C 1 56 ? 16.987 -8.014 -55.681 1.00 66.12 142 GLY C C 1
ATOM 2251 O O . GLY C 1 56 ? 16.056 -8.006 -54.930 1.00 64.37 142 GLY C O 1
ATOM 2252 N N . GLU C 1 57 ? 17.069 -7.212 -56.727 1.00 66.61 143 GLU C N 1
ATOM 2253 C CA . GLU C 1 57 ? 16.148 -6.111 -56.897 1.00 65.40 143 GLU C CA 1
ATOM 2254 C C . GLU C 1 57 ? 14.778 -6.590 -57.249 1.00 63.01 143 GLU C C 1
ATOM 2255 O O . GLU C 1 57 ? 13.834 -5.855 -57.228 1.00 62.48 143 GLU C O 1
ATOM 2261 N N . GLU C 1 58 ? 14.674 -7.860 -57.537 1.00 62.14 144 GLU C N 1
ATOM 2262 C CA . GLU C 1 58 ? 13.390 -8.430 -57.817 1.00 61.20 144 GLU C CA 1
ATOM 2263 C C . GLU C 1 58 ? 12.446 -8.362 -56.645 1.00 59.76 144 GLU C C 1
ATOM 2264 O O . GLU C 1 58 ? 11.300 -8.071 -56.829 1.00 60.28 144 GLU C O 1
ATOM 2270 N N . TRP C 1 59 ? 12.905 -8.687 -55.452 1.00 63.47 145 TRP C N 1
ATOM 2271 C CA . TRP C 1 59 ? 12.130 -8.472 -54.252 1.00 61.93 145 TRP C CA 1
ATOM 2272 C C . TRP C 1 59 ? 11.926 -7.021 -53.943 1.00 60.75 145 TRP C C 1
ATOM 2273 O O . TRP C 1 59 ? 10.909 -6.636 -53.451 1.00 60.14 145 TRP C O 1
ATOM 2284 N N . LYS C 1 60 ? 12.912 -6.205 -54.222 1.00 60.32 146 LYS C N 1
ATOM 2285 C CA . LYS C 1 60 ? 12.774 -4.812 -53.923 1.00 60.87 146 LYS C CA 1
ATOM 2286 C C . LYS C 1 60 ? 11.656 -4.245 -54.722 1.00 61.46 146 LYS C C 1
ATOM 2287 O O . LYS C 1 60 ? 10.944 -3.399 -54.255 1.00 62.38 146 LYS C O 1
ATOM 2293 N N . SER C 1 61 ? 11.498 -4.709 -55.942 1.00 61.30 147 SER C N 1
ATOM 2294 C CA . SER C 1 61 ? 10.401 -4.236 -56.749 1.00 62.69 147 SER C CA 1
ATOM 2295 C C . SER C 1 61 ? 9.087 -4.630 -56.128 1.00 61.51 147 SER C C 1
ATOM 2296 O O . SER C 1 61 ? 8.176 -3.854 -56.056 1.00 63.09 147 SER C O 1
ATOM 2298 N N . VAL C 1 62 ? 8.994 -5.856 -55.678 1.00 59.72 148 VAL C N 1
ATOM 2299 C CA . VAL C 1 62 ? 7.789 -6.307 -55.065 1.00 58.78 148 VAL C CA 1
ATOM 2300 C C . VAL C 1 62 ? 7.497 -5.545 -53.802 1.00 58.04 148 VAL C C 1
ATOM 2301 O O . VAL C 1 62 ? 6.386 -5.172 -53.555 1.00 58.09 148 VAL C O 1
ATOM 2305 N N . HIS C 1 63 ? 8.504 -5.325 -52.987 1.00 57.75 149 HIS C N 1
ATOM 2306 C CA . HIS C 1 63 ? 8.286 -4.604 -51.775 1.00 58.05 149 HIS C CA 1
ATOM 2307 C C . HIS C 1 63 ? 7.838 -3.223 -52.146 1.00 59.55 149 HIS C C 1
ATOM 2308 O O . HIS C 1 63 ? 6.981 -2.665 -51.522 1.00 60.24 149 HIS C O 1
ATOM 2315 N N . ARG C 1 64 ? 8.432 -2.656 -53.171 1.00 60.59 150 ARG C N 1
ATOM 2316 C CA . ARG C 1 64 ? 8.016 -1.346 -53.599 1.00 63.42 150 ARG C CA 1
ATOM 2317 C C . ARG C 1 64 ? 6.583 -1.384 -54.089 1.00 63.37 150 ARG C C 1
ATOM 2318 O O . ARG C 1 64 ? 5.821 -0.488 -53.846 1.00 65.68 150 ARG C O 1
ATOM 2326 N N . ARG C 1 65 ? 6.225 -2.414 -54.820 1.00 61.34 151 ARG C N 1
ATOM 2327 C CA . ARG C 1 65 ? 4.904 -2.491 -55.372 1.00 61.53 151 ARG C CA 1
ATOM 2328 C C . ARG C 1 65 ? 3.834 -2.572 -54.307 1.00 60.05 151 ARG C C 1
ATOM 2329 O O . ARG C 1 65 ? 2.789 -1.991 -54.438 1.00 61.64 151 ARG C O 1
ATOM 2337 N N . GLY C 1 66 ? 4.111 -3.318 -53.256 1.00 57.70 152 GLY C N 1
ATOM 2338 C CA . GLY C 1 66 ? 3.262 -3.429 -52.095 1.00 56.05 152 GLY C CA 1
ATOM 2339 C C . GLY C 1 66 ? 3.082 -2.150 -51.332 1.00 57.86 152 GLY C C 1
ATOM 2340 O O . GLY C 1 66 ? 2.022 -1.865 -50.873 1.00 58.37 152 GLY C O 1
ATOM 2341 N N . LEU C 1 67 ? 4.153 -1.382 -51.226 1.00 59.71 153 LEU C N 1
ATOM 2342 C CA . LEU C 1 67 ? 4.219 -0.136 -50.481 1.00 62.57 153 LEU C CA 1
ATOM 2343 C C . LEU C 1 67 ? 3.389 0.911 -51.143 1.00 65.63 153 LEU C C 1
ATOM 2344 O O . LEU C 1 67 ? 3.127 1.945 -50.584 1.00 68.74 153 LEU C O 1
ATOM 2349 N N . ALA C 1 68 ? 2.963 0.631 -52.353 1.00 52.99 154 ALA C N 1
ATOM 2350 C CA . ALA C 1 68 ? 2.116 1.543 -53.069 1.00 54.91 154 ALA C CA 1
ATOM 2351 C C . ALA C 1 68 ? 0.714 1.040 -53.056 1.00 54.75 154 ALA C C 1
ATOM 2352 O O . ALA C 1 68 ? -0.075 1.419 -53.860 1.00 57.23 154 ALA C O 1
ATOM 2354 N N . GLY C 1 69 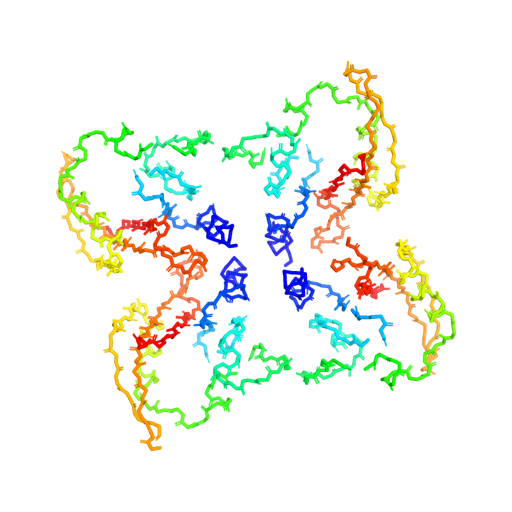? 0.404 0.168 -52.138 1.00 53.06 155 GLY C N 1
ATOM 2355 C CA . GLY C 1 69 ? -0.930 -0.340 -52.054 1.00 53.86 155 GLY C CA 1
ATOM 2356 C C . GLY C 1 69 ? -1.286 -1.547 -52.870 1.00 54.32 155 GLY C C 1
ATOM 2357 O O . GLY C 1 69 ? -2.411 -1.937 -52.913 1.00 55.69 155 GLY C O 1
ATOM 2358 N N . GLU C 1 70 ? -0.332 -2.165 -53.508 1.00 53.78 156 GLU C N 1
ATOM 2359 C CA . GLU C 1 70 ? -0.647 -3.375 -54.211 1.00 53.95 156 GLU C CA 1
ATOM 2360 C C . GLU C 1 70 ? -0.599 -4.547 -53.286 1.00 52.77 156 GLU C C 1
ATOM 2361 O O . GLU C 1 70 ? 0.266 -4.655 -52.467 1.00 51.22 156 GLU C O 1
ATOM 2367 N N . VAL C 1 71 ? -1.555 -5.431 -53.433 1.00 53.37 157 VAL C N 1
ATOM 2368 C CA . VAL C 1 71 ? -1.574 -6.660 -52.697 1.00 52.87 157 VAL C CA 1
ATOM 2369 C C . VAL C 1 71 ? -1.004 -7.648 -53.646 1.00 53.22 157 VAL C C 1
ATOM 2370 O O . VAL C 1 71 ? -1.508 -7.794 -54.728 1.00 54.52 157 VAL C O 1
ATOM 2374 N N . ILE 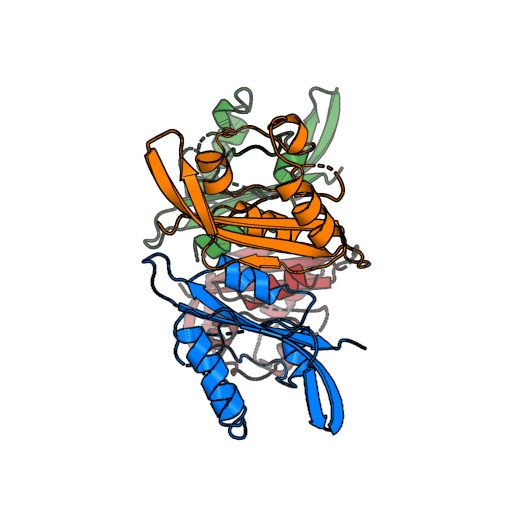C 1 72 ? 0.065 -8.321 -53.261 1.00 52.49 158 ILE C N 1
ATOM 2375 C CA . ILE C 1 72 ? 0.644 -9.295 -54.149 1.00 52.84 158 ILE C CA 1
ATOM 2376 C C . ILE C 1 72 ? 0.687 -10.680 -53.575 1.00 52.65 158 ILE C C 1
ATOM 2377 O O . ILE C 1 72 ? 1.282 -10.940 -52.572 1.00 51.48 158 ILE C 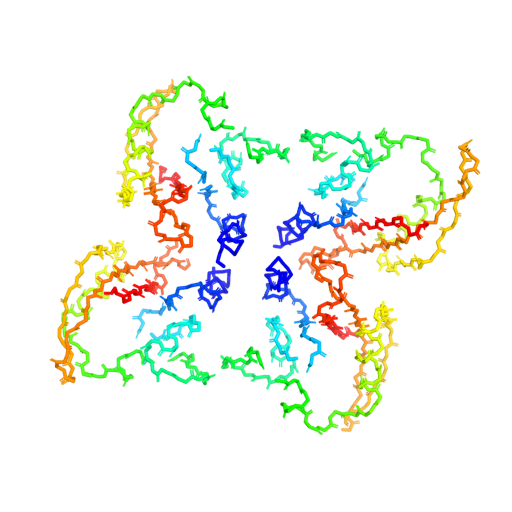O 1
ATOM 2382 N N . ARG C 1 73 ? 0.027 -11.576 -54.256 1.00 54.18 159 ARG C N 1
ATOM 2383 C CA . ARG C 1 73 ? -0.045 -12.933 -53.829 1.00 55.00 159 ARG C CA 1
ATOM 2384 C C . ARG C 1 73 ? 0.380 -13.893 -54.923 1.00 55.95 159 ARG C C 1
ATOM 2385 O O . ARG C 1 73 ? -0.113 -13.826 -56.016 1.00 57.60 159 ARG C O 1
ATOM 2393 N N . VAL C 1 74 ? 1.295 -14.791 -54.625 1.00 54.98 160 VAL C N 1
ATOM 2394 C CA . VAL C 1 74 ? 1.654 -15.801 -55.581 1.00 55.83 160 VAL C CA 1
ATOM 2395 C C . VAL C 1 74 ? 1.503 -17.180 -54.949 1.00 56.47 160 VAL C C 1
ATOM 2396 O O . VAL C 1 74 ? 2.133 -17.492 -53.965 1.00 55.26 160 VAL C O 1
ATOM 2400 N N . GLU C 1 75 ? 0.609 -17.978 -55.503 1.00 58.12 161 GLU C N 1
ATOM 2401 C CA . GLU C 1 75 ? 0.237 -19.237 -54.903 1.00 59.14 161 GLU C CA 1
ATOM 2402 C C . GLU C 1 75 ? 1.268 -20.331 -54.862 1.00 58.66 161 GLU C C 1
ATOM 2403 O O . GLU C 1 75 ? 1.475 -20.945 -53.851 1.00 58.49 161 GLU C O 1
ATOM 2405 N N . GLU C 1 76 ? 1.906 -20.594 -55.981 1.00 58.69 162 GLU C N 1
ATOM 2406 C CA . GLU C 1 76 ? 3.049 -21.476 -56.001 1.00 58.33 162 GLU C CA 1
ATOM 2407 C C . GLU C 1 76 ? 4.094 -20.757 -56.779 1.00 57.47 162 GLU C C 1
ATOM 2408 O O . GLU C 1 76 ? 3.880 -20.457 -57.915 1.00 59.23 162 GLU C O 1
ATOM 2410 N N . ASP C 1 77 ? 5.226 -20.459 -56.182 1.00 54.92 163 ASP C N 1
ATOM 2411 C CA . ASP C 1 77 ? 6.252 -19.771 -56.911 1.00 53.80 163 ASP C CA 1
ATOM 2412 C C . ASP C 1 77 ? 7.444 -20.626 -56.803 1.00 53.84 163 ASP C C 1
ATOM 2413 O O . ASP C 1 77 ? 7.518 -21.431 -55.922 1.00 53.33 163 ASP C O 1
ATOM 2418 N N . CYS C 1 78 ? 8.359 -20.489 -57.741 1.00 71.26 164 CYS C N 1
ATOM 2419 C CA . CYS C 1 78 ? 9.507 -21.365 -57.784 1.00 68.44 164 CYS C CA 1
ATOM 2420 C C . CYS C 1 78 ? 10.806 -20.598 -57.870 1.00 65.01 164 CYS C C 1
ATOM 2421 O O . CYS C 1 78 ? 10.965 -19.709 -58.658 1.00 66.66 164 CYS C O 1
ATOM 2424 N N . PHE C 1 79 ? 11.739 -20.983 -57.033 1.00 62.01 165 PHE C N 1
ATOM 2425 C CA . PHE C 1 79 ? 13.049 -20.412 -57.011 1.00 61.19 165 PHE C CA 1
ATOM 2426 C C . PHE C 1 79 ? 14.008 -21.572 -57.121 1.00 61.53 165 PHE C C 1
ATOM 2427 O O . PHE C 1 79 ? 13.664 -22.668 -56.775 1.00 60.86 165 PHE C O 1
ATOM 2429 N N . VAL C 1 80 ? 15.206 -21.346 -57.623 1.00 63.51 166 VAL C N 1
ATOM 2430 C CA . VAL C 1 80 ? 16.212 -22.372 -57.528 1.00 63.98 166 VAL C CA 1
ATOM 2431 C C . VAL C 1 80 ? 17.251 -21.871 -56.553 1.00 64.08 166 VAL C C 1
ATOM 2432 O O . VAL C 1 80 ? 17.837 -20.858 -56.749 1.00 66.47 166 VAL C O 1
ATOM 2436 N N . ARG C 1 81 ? 17.463 -22.613 -55.491 1.00 63.36 167 ARG C N 1
ATOM 2437 C CA . ARG C 1 81 ? 18.319 -22.206 -54.410 1.00 65.71 167 ARG C CA 1
ATOM 2438 C C . ARG C 1 81 ? 19.782 -22.236 -54.788 1.00 70.67 167 ARG C C 1
ATOM 2439 O O . ARG C 1 81 ? 20.196 -22.923 -55.706 1.00 71.82 167 ARG C O 1
ATOM 2441 N N . ALA C 1 82 ? 20.570 -21.516 -54.007 1.00 75.15 168 ALA C N 1
ATOM 2442 C CA . ALA C 1 82 ? 22.006 -21.439 -54.182 1.00 82.07 168 ALA C CA 1
ATOM 2443 C C . ALA C 1 82 ? 22.465 -22.840 -53.959 1.00 82.70 168 ALA C C 1
ATOM 2444 O O . ALA C 1 82 ? 23.527 -23.244 -54.365 1.00 87.60 168 ALA C O 1
ATOM 2446 N N . ASP C 1 83 ? 21.570 -23.578 -53.342 1.00 78.74 169 ASP C N 1
ATOM 2447 C CA . ASP C 1 83 ? 21.709 -24.963 -53.047 1.00 77.53 169 ASP C CA 1
ATOM 2448 C C . ASP C 1 83 ? 21.866 -25.729 -54.337 1.00 76.60 169 ASP C C 1
ATOM 2449 O O . ASP C 1 83 ? 22.631 -26.676 -54.414 1.00 79.12 169 ASP C O 1
ATOM 2454 N N . GLY C 1 84 ? 21.160 -25.296 -55.369 1.00 73.60 170 GLY C N 1
ATOM 2455 C CA . GLY C 1 84 ? 20.993 -26.080 -56.576 1.00 72.94 170 GLY C CA 1
ATOM 2456 C C . GLY C 1 84 ? 19.717 -26.900 -56.580 1.00 68.17 170 GLY C C 1
ATOM 2457 O O . GLY C 1 84 ? 19.384 -27.574 -57.528 1.00 68.67 170 GLY C O 1
ATOM 2458 N N . ARG C 1 85 ? 18.974 -26.794 -55.503 1.00 64.93 171 ARG C N 1
ATOM 2459 C CA . ARG C 1 85 ? 17.747 -27.509 -55.376 1.00 62.24 171 ARG C CA 1
ATOM 2460 C C . ARG C 1 85 ? 16.649 -26.498 -55.442 1.00 61.62 171 ARG C C 1
ATOM 2461 O O . ARG C 1 85 ? 16.745 -25.443 -54.875 1.00 61.31 171 ARG C O 1
ATOM 2463 N N . THR C 1 86 ? 15.594 -26.851 -56.141 1.00 61.54 172 THR C N 1
ATOM 2464 C CA . THR C 1 86 ? 14.473 -25.980 -56.338 1.00 61.47 172 THR C CA 1
ATOM 2465 C C . THR C 1 86 ? 13.500 -25.951 -55.153 1.00 61.67 172 THR C C 1
ATOM 2466 O O . THR C 1 86 ? 13.126 -26.959 -54.589 1.00 62.38 172 THR C O 1
ATOM 2470 N N . GLN C 1 87 ? 13.114 -24.755 -54.766 1.00 56.03 173 GLN C N 1
ATOM 2471 C CA . GLN C 1 87 ? 12.245 -24.564 -53.637 1.00 55.60 173 GLN C CA 1
ATOM 2472 C C . GLN C 1 87 ? 10.989 -23.918 -54.080 1.00 54.62 173 GLN C C 1
ATOM 2473 O O . GLN C 1 87 ? 10.997 -23.047 -54.904 1.00 54.21 173 GLN C O 1
ATOM 2479 N N . TRP C 1 88 ? 9.888 -24.363 -53.519 1.00 55.00 174 TRP C N 1
ATOM 2480 C CA . TRP C 1 88 ? 8.601 -23.863 -53.917 1.00 54.63 174 TRP C CA 1
ATOM 2481 C C . TRP C 1 88 ? 7.999 -23.044 -52.803 1.00 53.59 174 TRP C C 1
ATOM 2482 O O . TRP C 1 88 ? 8.105 -23.389 -51.662 1.00 53.43 174 TRP C O 1
ATOM 2493 N N . LEU C 1 89 ? 7.373 -21.939 -53.160 1.00 52.67 175 LEU C N 1
ATOM 2494 C CA . LEU C 1 89 ? 6.964 -20.938 -52.209 1.00 51.53 175 LEU C CA 1
ATOM 2495 C C . LEU C 1 89 ? 5.559 -20.422 -52.366 1.00 51.26 175 LEU C C 1
ATOM 2496 O O . LEU C 1 89 ? 5.111 -20.168 -53.450 1.00 52.26 175 LEU C O 1
ATOM 2501 N N . ARG C 1 90 ? 4.893 -20.171 -51.258 1.00 50.05 176 ARG C N 1
ATOM 2502 C CA . ARG C 1 90 ? 3.677 -19.406 -51.276 1.00 49.18 176 ARG C CA 1
ATOM 2503 C C . ARG C 1 90 ? 3.991 -18.136 -50.553 1.00 47.22 176 ARG C C 1
ATOM 2504 O O . ARG C 1 90 ? 4.569 -18.180 -49.508 1.00 46.50 176 ARG C O 1
ATOM 2512 N N . TRP C 1 91 ? 3.656 -16.996 -51.119 1.00 45.77 177 TRP C N 1
ATOM 2513 C CA . TRP C 1 91 ? 3.923 -15.758 -50.425 1.00 45.25 177 TRP C CA 1
ATOM 2514 C C . TRP C 1 91 ? 2.951 -14.678 -50.746 1.00 45.12 177 TRP C C 1
ATOM 2515 O O . TRP C 1 91 ? 2.308 -14.716 -51.735 1.00 46.88 177 TRP C O 1
ATOM 2526 N N . GLU C 1 92 ? 2.849 -13.715 -49.865 1.00 43.88 178 GLU C N 1
ATOM 2527 C CA . GLU C 1 92 ? 1.943 -12.633 -50.041 1.00 44.62 178 GLU C CA 1
ATOM 2528 C C . GLU C 1 92 ? 2.598 -11.396 -49.519 1.00 44.05 178 GLU C C 1
ATOM 2529 O O . GLU C 1 92 ? 3.163 -11.413 -48.477 1.00 43.49 178 GLU C O 1
ATOM 2535 N N . VAL C 1 93 ? 2.508 -10.314 -50.251 1.00 45.06 179 VAL C N 1
ATOM 2536 C CA . VAL C 1 93 ? 2.934 -9.054 -49.730 1.00 46.10 179 VAL C CA 1
ATOM 2537 C C . VAL C 1 93 ? 1.781 -8.123 -49.846 1.00 47.55 179 VAL C C 1
ATOM 2538 O O . VAL C 1 93 ? 1.219 -8.013 -50.888 1.00 49.04 179 VAL C O 1
ATOM 2542 N N . ARG C 1 94 ? 1.430 -7.443 -48.775 1.00 48.18 180 ARG C N 1
ATOM 2543 C CA . ARG C 1 94 ? 0.356 -6.482 -48.827 1.00 49.63 180 ARG C CA 1
ATOM 2544 C C . ARG C 1 94 ? 0.595 -5.298 -47.944 1.00 50.64 180 ARG C C 1
ATOM 2545 O O . ARG C 1 94 ? 1.255 -5.381 -46.957 1.00 50.03 180 ARG C O 1
ATOM 2553 N N . PRO C 1 95 ? 0.026 -4.183 -48.312 1.00 52.87 181 PRO C N 1
ATOM 2554 C CA . PRO C 1 95 ? 0.140 -2.992 -47.513 1.00 53.80 181 PRO C CA 1
ATOM 2555 C C . PRO C 1 95 ? -0.709 -3.063 -46.277 1.00 53.96 181 PRO C C 1
ATOM 2556 O O . PRO C 1 95 ? -1.717 -3.712 -46.290 1.00 54.08 181 PRO C O 1
ATOM 2560 N N . TRP C 1 96 ? -0.277 -2.372 -45.235 1.00 54.60 182 TRP C N 1
ATOM 2561 C CA . TRP C 1 96 ? -1.090 -2.041 -44.096 1.00 54.94 182 TRP C CA 1
ATOM 2562 C C . TRP C 1 96 ? -1.167 -0.536 -44.039 1.00 55.01 182 TRP C C 1
ATOM 2563 O O . TRP C 1 96 ? -0.353 0.142 -44.583 1.00 54.52 182 TRP C O 1
ATOM 2574 N N . TYR C 1 97 ? -2.197 -0.033 -43.398 1.00 56.21 183 TYR C N 1
ATOM 2575 C CA . TYR C 1 97 ? -2.551 1.369 -43.447 1.00 57.72 183 TYR C CA 1
ATOM 2576 C C . TYR C 1 97 ? -2.546 2.173 -42.138 1.00 58.51 183 TYR C C 1
ATOM 2577 O O . TYR C 1 97 ? -3.017 1.753 -41.112 1.00 58.62 183 TYR C O 1
ATOM 2586 N N . GLU C 1 98 ? -1.955 3.341 -42.223 1.00 60.23 184 GLU C N 1
ATOM 2587 C CA . GLU C 1 98 ? -2.009 4.407 -41.234 1.00 62.19 184 GLU C CA 1
ATOM 2588 C C . GLU C 1 98 ? -3.371 5.088 -41.202 1.00 63.59 184 GLU C C 1
ATOM 2589 O O . GLU C 1 98 ? -4.146 5.005 -42.130 1.00 63.43 184 GLU C O 1
ATOM 2595 N N . GLY C 1 99 ? -3.653 5.790 -40.131 1.00 65.69 185 GLY C N 1
ATOM 2596 C CA . GLY C 1 99 ? -4.965 6.213 -39.668 1.00 67.72 185 GLY C CA 1
ATOM 2597 C C . GLY C 1 99 ? -5.471 7.061 -40.804 1.00 68.02 185 GLY C C 1
ATOM 2598 O O . GLY C 1 99 ? -6.647 7.107 -41.112 1.00 67.11 185 GLY C O 1
ATOM 2599 N N . GLU C 1 100 ? -4.568 7.682 -41.527 1.00 69.87 186 GLU C N 1
ATOM 2600 C CA . GLU C 1 100 ? -5.009 8.601 -42.556 1.00 72.08 186 GLU C CA 1
ATOM 2601 C C . GLU C 1 100 ? -5.411 8.020 -43.908 1.00 72.41 186 GLU C C 1
ATOM 2602 O O . GLU C 1 100 ? -6.183 8.617 -44.634 1.00 75.94 186 GLU C O 1
ATOM 2604 N N . GLY C 1 101 ? -4.879 6.865 -44.259 1.00 69.62 187 GLY C N 1
ATOM 2605 C CA . GLY C 1 101 ? -5.069 6.341 -45.595 1.00 69.22 187 GLY C CA 1
ATOM 2606 C C . GLY C 1 101 ? -3.751 6.414 -46.327 1.00 68.06 187 GLY C C 1
ATOM 2607 O O . GLY C 1 101 ? -3.663 6.118 -47.493 1.00 70.58 187 GLY C O 1
ATOM 2608 N N . ARG C 1 102 ? -2.728 6.863 -45.624 1.00 64.67 188 ARG C N 1
ATOM 2609 C CA . ARG C 1 102 ? -1.376 6.655 -46.031 1.00 62.73 188 ARG C CA 1
ATOM 2610 C C . ARG C 1 102 ? -0.926 5.214 -45.725 1.00 58.82 188 ARG C C 1
ATOM 2611 O O . ARG C 1 102 ? -1.191 4.704 -44.672 1.00 56.81 188 ARG C O 1
ATOM 2613 N N . VAL C 1 103 ? -0.216 4.570 -46.633 1.00 56.97 189 VAL C N 1
ATOM 2614 C CA . VAL C 1 103 ? 0.328 3.271 -46.355 1.00 54.11 189 VAL C CA 1
ATOM 2615 C C . VAL C 1 103 ? 1.413 3.365 -45.320 1.00 52.84 189 VAL C C 1
ATOM 2616 O O . VAL C 1 103 ? 2.342 4.122 -45.470 1.00 53.71 189 VAL C O 1
ATOM 2620 N N . GLY C 1 104 ? 1.233 2.619 -44.242 1.00 50.46 190 GLY C N 1
ATOM 2621 C CA . GLY C 1 104 ? 2.222 2.408 -43.217 1.00 49.73 190 GLY C CA 1
ATOM 2622 C C . GLY C 1 104 ? 3.459 1.620 -43.577 1.00 49.18 190 GLY C C 1
ATOM 2623 O O . GLY C 1 104 ? 4.534 1.925 -43.121 1.00 50.43 190 GLY C O 1
ATOM 2624 N N . GLY C 1 105 ? 3.277 0.575 -44.361 1.00 47.19 191 GLY C N 1
ATOM 2625 C CA . GLY C 1 105 ? 4.321 -0.372 -44.662 1.00 46.30 191 GLY C CA 1
ATOM 2626 C C . GLY C 1 105 ? 3.725 -1.587 -45.309 1.00 45.82 191 GLY C C 1
ATOM 2627 O O . GLY C 1 105 ? 2.717 -1.504 -45.945 1.00 45.69 191 GLY C O 1
ATOM 2628 N N . VAL C 1 106 ? 4.349 -2.731 -45.121 1.00 46.43 192 VAL C N 1
ATOM 2629 C CA . VAL C 1 106 ? 3.822 -3.973 -45.651 1.00 46.58 192 VAL C CA 1
ATOM 2630 C C . VAL C 1 106 ? 3.826 -5.099 -44.669 1.00 48.35 192 VAL C C 1
ATOM 2631 O O . VAL C 1 106 ? 4.533 -5.108 -43.711 1.00 49.03 192 VAL C O 1
ATOM 2635 N N . VAL C 1 107 ? 2.998 -6.065 -44.944 1.00 38.51 193 VAL C N 1
ATOM 2636 C CA . VAL C 1 107 ? 3.019 -7.277 -44.215 1.00 38.68 193 VAL C CA 1
ATOM 2637 C C . VAL C 1 107 ? 3.325 -8.322 -45.243 1.00 38.00 193 VAL C C 1
ATOM 2638 O O . VAL C 1 107 ? 2.794 -8.297 -46.307 1.00 38.07 193 VAL C O 1
ATOM 2642 N N . ILE C 1 108 ? 4.212 -9.229 -44.912 1.00 38.38 194 ILE C N 1
ATOM 2643 C CA . ILE C 1 108 ? 4.636 -10.232 -45.836 1.00 37.40 194 ILE C CA 1
ATOM 2644 C C . ILE C 1 108 ? 4.435 -11.578 -45.232 1.00 38.49 194 ILE C C 1
ATOM 2645 O O . ILE C 1 108 ? 4.614 -11.747 -44.082 1.00 38.58 194 ILE C O 1
ATOM 2650 N N . PHE C 1 109 ? 4.077 -12.555 -46.034 1.00 39.59 195 PHE C N 1
ATOM 2651 C CA . PHE C 1 109 ? 3.961 -13.897 -45.541 1.00 41.36 195 PHE C CA 1
ATOM 2652 C C . PHE C 1 109 ? 4.609 -14.848 -46.488 1.00 42.79 195 PHE C C 1
ATOM 2653 O O . PHE C 1 109 ? 4.574 -14.642 -47.655 1.00 42.71 195 PHE C O 1
ATOM 2661 N N . THR C 1 110 ? 5.204 -15.909 -45.995 1.00 45.12 196 THR C N 1
ATOM 2662 C CA . THR C 1 110 ? 5.695 -16.930 -46.891 1.00 46.31 196 THR C CA 1
ATOM 2663 C C . THR C 1 110 ? 5.556 -18.291 -46.297 1.00 48.99 196 THR C C 1
ATOM 2664 O O . THR C 1 110 ? 5.558 -18.423 -45.114 1.00 50.47 196 THR C O 1
ATOM 2668 N N . GLU C 1 111 ? 5.440 -19.312 -47.124 1.00 50.32 197 GLU C N 1
ATOM 2669 C CA . GLU C 1 111 ? 5.503 -20.682 -46.641 1.00 53.97 197 GLU C CA 1
ATOM 2670 C C . GLU C 1 111 ? 6.160 -21.622 -47.625 1.00 54.50 197 GLU C C 1
ATOM 2671 O O . GLU C 1 111 ? 5.968 -21.490 -48.805 1.00 53.50 197 GLU C O 1
ATOM 2677 N N . ASP C 1 112 ? 6.940 -22.568 -47.141 1.00 57.12 198 ASP C N 1
ATOM 2678 C CA . ASP C 1 112 ? 7.459 -23.606 -47.997 1.00 58.76 198 ASP C CA 1
ATOM 2679 C C . ASP C 1 112 ? 6.324 -24.517 -48.409 1.00 59.12 198 ASP C C 1
ATOM 2680 O O . ASP C 1 112 ? 5.776 -25.213 -47.602 1.00 60.66 198 ASP C O 1
ATOM 2685 N N . ILE C 1 113 ? 6.042 -24.545 -49.695 1.00 58.35 199 ILE C N 1
ATOM 2686 C CA . ILE C 1 113 ? 5.117 -25.469 -50.267 1.00 59.79 199 ILE C CA 1
ATOM 2687 C C . ILE C 1 113 ? 5.879 -26.722 -50.588 1.00 61.26 199 ILE C C 1
ATOM 2688 O O . ILE C 1 113 ? 5.338 -27.797 -50.579 1.00 63.51 199 ILE C O 1
ATOM 2693 N N . THR C 1 114 ? 7.151 -26.570 -50.898 1.00 60.94 200 THR C N 1
ATOM 2694 C CA . THR C 1 114 ? 7.953 -27.675 -51.369 1.00 62.27 200 THR C CA 1
ATOM 2695 C C . THR C 1 114 ? 7.973 -28.856 -50.412 1.00 64.71 200 THR C C 1
ATOM 2696 O O . THR C 1 114 ? 7.261 -29.830 -50.614 1.00 65.28 200 THR C O 1
ATOM 2700 N N . ASP D 1 2 ? -6.611 -22.467 -35.576 1.00 61.40 88 ASP D N 1
ATOM 2701 C CA . ASP D 1 2 ? -7.829 -23.140 -35.176 1.00 63.41 88 ASP D CA 1
ATOM 2702 C C . ASP D 1 2 ? -8.636 -22.214 -34.329 1.00 61.17 88 ASP D C 1
ATOM 2703 O O . ASP D 1 2 ? -9.374 -21.424 -34.840 1.00 59.32 88 ASP D O 1
ATOM 2705 N N . GLU D 1 3 ? -8.526 -22.381 -33.025 1.00 61.63 89 GLU D N 1
ATOM 2706 C CA . GLU D 1 3 ? -9.025 -21.440 -32.062 1.00 60.60 89 GLU D CA 1
ATOM 2707 C C . GLU D 1 3 ? -8.205 -20.181 -32.122 1.00 58.25 89 GLU D C 1
ATOM 2708 O O . GLU D 1 3 ? -8.663 -19.122 -31.801 1.00 56.73 89 GLU D O 1
ATOM 2714 N N . ARG D 1 4 ? -6.962 -20.317 -32.511 1.00 58.75 90 ARG D N 1
ATOM 2715 C CA . ARG D 1 4 ? -6.148 -19.172 -32.699 1.00 57.52 90 ARG D CA 1
ATOM 2716 C C . ARG D 1 4 ? -6.809 -18.399 -33.797 1.00 56.37 90 ARG D C 1
ATOM 2717 O O . ARG D 1 4 ? -6.963 -17.198 -33.724 1.00 54.93 90 ARG D O 1
ATOM 2725 N N . LEU D 1 5 ? -7.183 -19.105 -34.842 1.00 57.15 91 LEU D N 1
ATOM 2726 C CA . LEU D 1 5 ? -7.804 -18.466 -35.959 1.00 56.63 91 LEU D CA 1
ATOM 2727 C C . LEU D 1 5 ? -9.123 -17.883 -35.569 1.00 55.50 91 LEU D C 1
ATOM 2728 O O . LEU D 1 5 ? -9.458 -16.793 -35.923 1.00 54.10 91 LEU D O 1
ATOM 2733 N N . ARG D 1 6 ? -9.878 -18.643 -34.830 1.00 56.03 92 ARG D N 1
ATOM 2734 C CA . ARG D 1 6 ? -11.188 -18.241 -34.461 1.00 55.57 92 ARG D CA 1
ATOM 2735 C C . ARG D 1 6 ? -11.114 -17.010 -33.628 1.00 53.44 92 ARG D C 1
ATOM 2736 O O . ARG D 1 6 ? -11.888 -16.111 -33.778 1.00 52.54 92 ARG D O 1
ATOM 2744 N N . LEU D 1 7 ? -10.183 -16.998 -32.707 1.00 52.83 93 LEU D N 1
ATOM 2745 C CA . LEU D 1 7 ? -9.999 -15.857 -31.854 1.00 51.92 93 LEU D CA 1
ATOM 2746 C C . LEU D 1 7 ? -9.531 -14.600 -32.550 1.00 50.59 93 LEU D C 1
ATOM 2747 O O . LEU D 1 7 ? -9.926 -13.537 -32.192 1.00 50.76 93 LEU D O 1
ATOM 2752 N N . PHE D 1 8 ? -8.676 -14.722 -33.543 1.00 50.15 94 PHE D N 1
ATOM 2753 C CA . PHE D 1 8 ? -8.292 -13.560 -34.290 1.00 49.30 94 PHE D CA 1
ATOM 2754 C C . PHE D 1 8 ? -9.439 -12.931 -35.037 1.00 48.80 94 PHE D C 1
ATOM 2755 O O . PHE D 1 8 ? -9.554 -11.738 -35.078 1.00 48.52 94 PHE D O 1
ATOM 2763 N N . THR D 1 9 ? -10.267 -13.728 -35.674 1.00 48.39 95 THR D N 1
ATOM 2764 C CA . THR D 1 9 ? -11.354 -13.162 -36.431 1.00 48.21 95 THR D CA 1
ATOM 2765 C C . THR D 1 9 ? -12.357 -12.447 -35.568 1.00 48.56 95 THR D C 1
ATOM 2766 O O . THR D 1 9 ? -12.882 -11.437 -35.944 1.00 49.02 95 THR D O 1
ATOM 2770 N N . GLU D 1 10 ? -12.596 -12.968 -34.389 1.00 48.63 96 GLU D N 1
ATOM 2771 C CA . GLU D 1 10 ? -13.540 -12.389 -33.479 1.00 48.86 96 GLU D CA 1
ATOM 2772 C C . GLU D 1 10 ? -13.157 -10.992 -33.062 1.00 48.15 96 GLU D C 1
ATOM 2773 O O . GLU D 1 10 ? -13.995 -10.165 -32.842 1.00 48.98 96 GLU D O 1
ATOM 2779 N N . HIS D 1 11 ? -11.872 -10.756 -32.919 1.00 46.25 97 HIS D N 1
ATOM 2780 C CA . HIS D 1 11 ? -11.367 -9.506 -32.421 1.00 45.76 97 HIS D CA 1
ATOM 2781 C C . HIS D 1 11 ? -10.652 -8.707 -33.470 1.00 44.82 97 HIS D C 1
ATOM 2782 O O . HIS D 1 11 ? -9.860 -7.870 -33.186 1.00 44.68 97 HIS D O 1
ATOM 2789 N N . ALA D 1 12 ? -10.988 -8.980 -34.702 1.00 44.07 98 ALA D N 1
ATOM 2790 C CA . ALA D 1 12 ? -10.460 -8.261 -35.823 1.00 44.94 98 ALA D CA 1
ATOM 2791 C C . ALA D 1 12 ? -10.947 -6.832 -35.895 1.00 46.38 98 ALA D C 1
ATOM 2792 O O . ALA D 1 12 ? -12.037 -6.513 -35.496 1.00 47.24 98 ALA D O 1
ATOM 2794 N N . PRO D 1 13 ? -10.122 -5.994 -36.479 1.00 47.03 99 PRO D N 1
ATOM 2795 C CA . PRO D 1 13 ? -10.317 -4.559 -36.544 1.00 49.06 99 PRO D CA 1
ATOM 2796 C C . PRO D 1 13 ? -11.067 -4.180 -37.788 1.00 49.41 99 PRO D C 1
ATOM 2797 O O . PRO D 1 13 ? -11.150 -3.031 -38.107 1.00 51.95 99 PRO D O 1
ATOM 2801 N N . ALA D 1 14 ? -11.616 -5.164 -38.457 1.00 39.44 100 ALA D N 1
ATOM 2802 C CA . ALA D 1 14 ? -12.240 -4.999 -39.731 1.00 38.39 100 ALA D CA 1
ATOM 2803 C C . ALA D 1 14 ? -13.404 -5.934 -39.704 1.00 37.33 100 ALA D C 1
ATOM 2804 O O . ALA D 1 14 ? -13.632 -6.543 -38.720 1.00 37.07 100 ALA D O 1
ATOM 2806 N N . ALA D 1 15 ? -14.160 -6.048 -40.767 1.00 36.79 101 ALA D N 1
ATOM 2807 C CA . ALA D 1 15 ? -15.300 -6.922 -40.705 1.00 36.01 101 ALA D CA 1
ATOM 2808 C C . ALA D 1 15 ? -14.902 -8.280 -41.189 1.00 35.38 101 ALA D C 1
ATOM 2809 O O . ALA D 1 15 ? -14.580 -8.466 -42.316 1.00 34.50 101 ALA D O 1
ATOM 2811 N N . LEU D 1 16 ? -14.895 -9.224 -40.272 1.00 34.91 102 LEU D N 1
ATOM 2812 C CA . LEU D 1 16 ? -14.414 -10.551 -40.531 1.00 35.02 102 LEU D CA 1
ATOM 2813 C C . LEU D 1 16 ? -15.353 -11.585 -40.013 1.00 35.18 102 LEU D C 1
ATOM 2814 O O . LEU D 1 16 ? -15.952 -11.418 -39.000 1.00 35.04 102 LEU D O 1
ATOM 2819 N N . ALA D 1 17 ? -15.460 -12.670 -40.742 1.00 35.45 103 ALA D N 1
ATOM 2820 C CA . ALA D 1 17 ? -16.240 -13.798 -40.309 1.00 37.25 103 ALA D CA 1
ATOM 2821 C C . ALA D 1 17 ? -15.599 -15.093 -40.751 1.00 38.39 103 ALA D C 1
ATOM 2822 O O . ALA D 1 17 ? -14.960 -15.153 -41.750 1.00 38.16 103 ALA D O 1
ATOM 2832 N N . PHE D 1 19 ? -16.292 -19.195 -41.466 1.00 41.99 105 PHE D N 1
ATOM 2833 C CA . PHE D 1 19 ? -17.382 -20.063 -41.792 1.00 42.04 105 PHE D CA 1
ATOM 2834 C C . PHE D 1 19 ? -16.863 -21.454 -41.934 1.00 43.56 105 PHE D C 1
ATOM 2835 O O . PHE D 1 19 ? -15.691 -21.674 -42.096 1.00 43.50 105 PHE D O 1
ATOM 2843 N N . ASP D 1 20 ? -17.771 -22.396 -41.859 1.00 45.45 106 ASP D N 1
ATOM 2844 C CA . ASP D 1 20 ? -17.483 -23.764 -42.195 1.00 47.44 106 ASP D CA 1
ATOM 2845 C C . ASP D 1 20 ? -17.977 -24.077 -43.573 1.00 48.47 106 ASP D C 1
ATOM 2846 O O . ASP D 1 20 ? -18.417 -23.224 -44.280 1.00 47.97 106 ASP D O 1
ATOM 2851 N N . ARG D 1 21 ? -17.919 -25.335 -43.936 1.00 50.96 107 ARG D N 1
ATOM 2852 C CA . ARG D 1 21 ? -18.250 -25.761 -45.267 1.00 52.48 107 ARG D CA 1
ATOM 2853 C C . ARG D 1 21 ? -19.722 -25.633 -45.508 1.00 53.89 107 ARG D C 1
ATOM 2854 O O . ARG D 1 21 ? -20.175 -25.707 -46.610 1.00 54.93 107 ARG D O 1
ATOM 2862 N N . GLU D 1 22 ? -20.469 -25.406 -44.457 1.00 54.87 108 GLU D N 1
ATOM 2863 C CA . GLU D 1 22 ? -21.878 -25.166 -44.605 1.00 56.70 108 GLU D CA 1
ATOM 2864 C C . GLU D 1 22 ? -22.224 -23.689 -44.633 1.00 55.68 108 GLU D C 1
ATOM 2865 O O . GLU D 1 22 ? -23.384 -23.334 -44.644 1.00 56.51 108 GLU D O 1
ATOM 2879 N N . ARG D 1 24 ? -21.731 -21.650 -42.178 1.00 58.23 110 ARG D N 1
ATOM 2880 C CA . ARG D 1 24 ? -22.341 -21.297 -40.934 1.00 58.06 110 ARG D CA 1
ATOM 2881 C C . ARG D 1 24 ? -21.252 -20.793 -40.025 1.00 55.80 110 ARG D C 1
ATOM 2882 O O . ARG D 1 24 ? -20.136 -21.235 -40.099 1.00 55.20 110 ARG D O 1
ATOM 2890 N N . TYR D 1 25 ? -21.590 -19.820 -39.206 1.00 53.82 111 TYR D N 1
ATOM 2891 C CA . TYR D 1 25 ? -20.605 -19.024 -38.553 1.00 51.61 111 TYR D CA 1
ATOM 2892 C C . TYR D 1 25 ? -19.832 -19.752 -37.523 1.00 52.18 111 TYR D C 1
ATOM 2893 O O . TYR D 1 25 ? -20.388 -20.370 -36.664 1.00 53.97 111 TYR D O 1
ATOM 2902 N N . LEU D 1 26 ? -18.525 -19.641 -37.617 1.00 51.20 112 LEU D N 1
ATOM 2903 C CA . LEU D 1 26 ? -17.630 -20.093 -36.598 1.00 51.47 112 LEU D CA 1
ATOM 2904 C C . LEU D 1 26 ? -17.147 -18.951 -35.755 1.00 50.92 112 LEU D C 1
ATOM 2905 O O . LEU D 1 26 ? -16.810 -19.138 -34.622 1.00 52.46 112 LEU D O 1
ATOM 2910 N N . ALA D 1 27 ? -17.039 -17.773 -36.331 1.00 48.96 113 ALA D N 1
ATOM 2911 C CA . ALA D 1 27 ? -16.594 -16.637 -35.579 1.00 48.24 113 ALA D CA 1
ATOM 2912 C C . ALA D 1 27 ? -16.971 -15.389 -36.281 1.00 46.80 113 ALA D C 1
ATOM 2913 O O . ALA D 1 27 ? -17.212 -15.409 -37.431 1.00 46.09 113 ALA D O 1
ATOM 2915 N N . VAL D 1 28 ? -17.031 -14.292 -35.573 1.00 46.92 114 VAL D N 1
ATOM 2916 C CA . VAL D 1 28 ? -17.368 -13.068 -36.227 1.00 45.93 114 VAL D CA 1
ATOM 2917 C C . VAL D 1 28 ? -16.752 -11.915 -35.532 1.00 47.28 114 VAL D C 1
ATOM 2918 O O . VAL D 1 28 ? -16.656 -11.901 -34.353 1.00 48.33 114 VAL D O 1
ATOM 2922 N N . SER D 1 29 ? -16.326 -10.927 -36.281 1.00 48.41 115 SER D N 1
ATOM 2923 C CA . SER D 1 29 ? -15.836 -9.715 -35.691 1.00 50.23 115 SER D CA 1
ATOM 2924 C C . SER D 1 29 ? -16.980 -8.819 -35.321 1.00 50.84 115 SER D C 1
ATOM 2925 O O . SER D 1 29 ? -18.061 -9.003 -35.777 1.00 49.65 115 SER D O 1
ATOM 2928 N N . ARG D 1 30 ? -16.739 -7.856 -34.459 1.00 53.21 116 ARG D N 1
ATOM 2929 C CA . ARG D 1 30 ? -17.758 -6.910 -34.064 1.00 54.33 116 ARG D CA 1
ATOM 2930 C C . ARG D 1 30 ? -18.250 -6.044 -35.205 1.00 54.75 116 ARG D C 1
ATOM 2931 O O . ARG D 1 30 ? -19.407 -5.760 -35.308 1.00 54.24 116 ARG D O 1
ATOM 2939 N N . ARG D 1 31 ? -17.344 -5.602 -36.050 1.00 48.99 117 ARG D N 1
ATOM 2940 C CA . ARG D 1 31 ? -17.677 -4.840 -37.242 1.00 49.95 117 ARG D CA 1
ATOM 2941 C C . ARG D 1 31 ? -18.468 -5.590 -38.282 1.00 48.58 117 ARG D C 1
ATOM 2942 O O . ARG D 1 31 ? -19.282 -5.036 -38.956 1.00 49.15 117 ARG D O 1
ATOM 2950 N N . TRP D 1 32 ? -18.214 -6.871 -38.411 1.00 47.69 118 TRP D N 1
ATOM 2951 C CA . TRP D 1 32 ? -19.043 -7.673 -39.246 1.00 46.54 118 TRP D CA 1
ATOM 2952 C C . TRP D 1 32 ? -20.419 -7.656 -38.660 1.00 47.48 118 TRP D C 1
ATOM 2953 O O . TRP D 1 32 ? -21.377 -7.533 -39.360 1.00 48.30 118 TRP D O 1
ATOM 2964 N N . ARG D 1 33 ? -20.502 -7.754 -37.349 1.00 47.63 119 ARG D N 1
ATOM 2965 C CA . ARG D 1 33 ? -21.773 -7.795 -36.697 1.00 48.77 119 ARG D CA 1
ATOM 2966 C C . ARG D 1 33 ? -22.535 -6.522 -36.974 1.00 49.79 119 ARG D C 1
ATOM 2967 O O . ARG D 1 33 ? -23.710 -6.574 -37.232 1.00 50.41 119 ARG D O 1
ATOM 2975 N N . GLU D 1 34 ? -21.869 -5.377 -36.871 1.00 50.13 120 GLU D N 1
ATOM 2976 C CA . GLU D 1 34 ? -22.461 -4.093 -37.191 1.00 51.20 120 GLU D CA 1
ATOM 2977 C C . GLU D 1 34 ? -22.827 -3.883 -38.641 1.00 50.71 120 GLU D C 1
ATOM 2978 O O . GLU D 1 34 ? -23.955 -3.587 -38.955 1.00 50.96 120 GLU D O 1
ATOM 2984 N N . ASP D 1 35 ? -21.877 -4.068 -39.531 1.00 49.27 121 ASP D N 1
ATOM 2985 C CA . ASP D 1 35 ? -22.111 -3.824 -40.931 1.00 49.33 121 ASP D CA 1
ATOM 2986 C C . ASP D 1 35 ? -23.201 -4.726 -41.447 1.00 48.88 121 ASP D C 1
ATOM 2987 O O . ASP D 1 35 ? -23.972 -4.343 -42.276 1.00 49.93 121 ASP D O 1
ATOM 2992 N N . TYR D 1 36 ? -23.258 -5.938 -40.947 1.00 48.16 122 TYR D N 1
ATOM 2993 C CA . TYR D 1 36 ? -24.171 -6.930 -41.469 1.00 48.55 122 TYR D CA 1
ATOM 2994 C C . TYR D 1 36 ? -25.504 -6.971 -40.769 1.00 50.35 122 TYR D C 1
ATOM 2995 O O . TYR D 1 36 ? -26.344 -7.747 -41.118 1.00 50.55 122 TYR D O 1
ATOM 3004 N N . GLY D 1 37 ? -25.691 -6.118 -39.782 1.00 51.85 123 GLY D N 1
ATOM 3005 C CA . GLY D 1 37 ? -26.974 -5.955 -39.147 1.00 54.85 123 GLY D CA 1
ATOM 3006 C C . GLY D 1 37 ? -27.334 -7.036 -38.174 1.00 56.71 123 GLY D C 1
ATOM 3007 O O . GLY D 1 37 ? -28.444 -7.123 -37.734 1.00 60.06 123 GLY D O 1
ATOM 3008 N N . LEU D 1 38 ? -26.372 -7.860 -37.848 1.00 55.86 124 LEU D N 1
ATOM 3009 C CA . LEU D 1 38 ? -26.573 -8.913 -36.907 1.00 57.52 124 LEU D CA 1
ATOM 3010 C C . LEU D 1 38 ? -26.630 -8.292 -35.546 1.00 59.76 124 LEU D C 1
ATOM 3011 O O . LEU D 1 38 ? -26.386 -7.110 -35.367 1.00 60.04 124 LEU D O 1
ATOM 3016 N N . GLY D 1 39 ? -26.988 -9.098 -34.575 1.00 61.68 125 GLY D N 1
ATOM 3017 C CA . GLY D 1 39 ? -27.049 -8.656 -33.209 1.00 63.77 125 GLY D CA 1
ATOM 3018 C C . GLY D 1 39 ? -25.782 -8.885 -32.438 1.00 63.18 125 GLY D C 1
ATOM 3019 O O . GLY D 1 39 ? -24.785 -9.298 -32.965 1.00 60.67 125 GLY D O 1
ATOM 3020 N N . ASP D 1 40 ? -25.868 -8.666 -31.144 1.00 65.54 126 ASP D N 1
ATOM 3021 C CA . ASP D 1 40 ? -24.800 -8.992 -30.239 1.00 65.74 126 ASP D CA 1
ATOM 3022 C C . ASP D 1 40 ? -25.046 -10.402 -29.764 1.00 67.00 126 ASP D C 1
ATOM 3023 O O . ASP D 1 40 ? -24.371 -10.914 -28.912 1.00 67.20 126 ASP D O 1
ATOM 3028 N N . GLY D 1 41 ? -26.031 -11.034 -30.353 1.00 62.50 127 GLY D N 1
ATOM 3029 C CA . GLY D 1 41 ? -26.399 -12.375 -29.990 1.00 63.97 127 GLY D CA 1
ATOM 3030 C C . GLY D 1 41 ? -25.499 -13.478 -30.455 1.00 63.69 127 GLY D C 1
ATOM 3031 O O . GLY D 1 41 ? -24.751 -13.332 -31.379 1.00 62.28 127 GLY D O 1
ATOM 3032 N N . ASP D 1 42 ? -25.595 -14.622 -29.821 1.00 65.41 128 ASP D N 1
ATOM 3033 C CA . ASP D 1 42 ? -24.821 -15.729 -30.284 1.00 65.53 128 ASP D CA 1
ATOM 3034 C C . ASP D 1 42 ? -25.359 -16.031 -31.648 1.00 64.67 128 ASP D C 1
ATOM 3035 O O . ASP D 1 42 ? -26.555 -16.123 -31.820 1.00 65.20 128 ASP D O 1
ATOM 3040 N N . ILE D 1 43 ? -24.481 -16.127 -32.628 1.00 63.51 129 ILE D N 1
ATOM 3041 C CA . ILE D 1 43 ? -24.864 -16.563 -33.948 1.00 62.81 129 ILE D CA 1
ATOM 3042 C C . ILE D 1 43 ? -24.176 -17.844 -34.358 1.00 62.62 129 ILE D C 1
ATOM 3043 O O . ILE D 1 43 ? -24.217 -18.226 -35.485 1.00 61.61 129 ILE D O 1
ATOM 3048 N N . LEU D 1 44 ? -23.494 -18.490 -33.449 1.00 63.74 130 LEU D N 1
ATOM 3049 C CA . LEU D 1 44 ? -22.681 -19.595 -33.859 1.00 64.45 130 LEU D CA 1
ATOM 3050 C C . LEU D 1 44 ? -23.495 -20.740 -34.405 1.00 64.99 130 LEU D C 1
ATOM 3051 O O . LEU D 1 44 ? -24.522 -21.093 -33.886 1.00 65.48 130 LEU D O 1
ATOM 3056 N N . GLY D 1 45 ? -23.037 -21.293 -35.500 1.00 64.99 131 GLY D N 1
ATOM 3057 C CA . GLY D 1 45 ? -23.649 -22.447 -36.086 1.00 65.66 131 GLY D CA 1
ATOM 3058 C C . GLY D 1 45 ? -24.768 -21.993 -36.955 1.00 65.13 131 GLY D C 1
ATOM 3059 O O . GLY D 1 45 ? -25.304 -22.756 -37.691 1.00 65.21 131 GLY D O 1
ATOM 3068 N N . SER D 1 47 ? -26.405 -20.550 -40.140 1.00 64.85 133 SER D N 1
ATOM 3069 C CA . SER D 1 47 ? -26.040 -20.440 -41.534 1.00 64.03 133 SER D CA 1
ATOM 3070 C C . SER D 1 47 ? -26.239 -19.055 -42.045 1.00 63.27 133 SER D C 1
ATOM 3071 O O . SER D 1 47 ? -27.239 -18.445 -41.779 1.00 63.07 133 SER D O 1
ATOM 3074 N N . HIS D 1 48 ? -25.264 -18.586 -42.805 1.00 62.38 134 HIS D N 1
ATOM 3075 C CA . HIS D 1 48 ? -25.286 -17.292 -43.454 1.00 61.66 134 HIS D CA 1
ATOM 3076 C C . HIS D 1 48 ? -26.417 -17.213 -44.465 1.00 62.55 134 HIS D C 1
ATOM 3077 O O . HIS D 1 48 ? -27.018 -16.188 -44.656 1.00 62.76 134 HIS D O 1
ATOM 3084 N N . TYR D 1 49 ? -26.741 -18.331 -45.070 1.00 63.16 135 TYR D N 1
ATOM 3085 C CA . TYR D 1 49 ? -27.734 -18.327 -46.108 1.00 64.26 135 TYR D CA 1
ATOM 3086 C C . TYR D 1 49 ? -29.161 -18.249 -45.626 1.00 64.54 135 TYR D C 1
ATOM 3087 O O . TYR D 1 49 ? -29.974 -17.614 -46.236 1.00 64.98 135 TYR D O 1
ATOM 3096 N N . ASP D 1 50 ? -29.464 -18.891 -44.522 1.00 64.57 136 ASP D N 1
ATOM 3097 C CA . ASP D 1 50 ? -30.744 -18.682 -43.891 1.00 64.97 136 ASP D CA 1
ATOM 3098 C C . ASP D 1 50 ? -30.840 -17.232 -43.446 1.00 64.40 136 ASP D C 1
ATOM 3099 O O . ASP D 1 50 ? -31.885 -16.640 -43.512 1.00 65.40 136 ASP D O 1
ATOM 3104 N N . ILE D 1 51 ? -29.751 -16.643 -42.979 1.00 20.00 137 ILE D N 1
ATOM 3105 C CA . ILE D 1 51 ? -29.808 -15.260 -42.541 1.00 20.00 137 ILE D CA 1
ATOM 3106 C C . ILE D 1 51 ? -30.022 -14.320 -43.694 1.00 20.00 137 ILE D C 1
ATOM 3107 O O . ILE D 1 51 ? -30.718 -13.346 -43.568 1.00 20.00 137 ILE D O 1
ATOM 3112 N N . PHE D 1 52 ? -29.412 -14.588 -44.827 1.00 71.93 138 PHE D N 1
ATOM 3113 C CA . PHE D 1 52 ? -29.618 -13.688 -45.945 1.00 70.76 138 PHE D CA 1
ATOM 3114 C C . PHE D 1 52 ? -30.091 -14.369 -47.192 1.00 70.16 138 PHE D C 1
ATOM 3115 O O . PHE D 1 52 ? -29.422 -14.329 -48.181 1.00 68.85 138 PHE D O 1
ATOM 3123 N N . PRO D 1 53 ? -31.260 -14.968 -47.152 1.00 71.58 139 PRO D N 1
ATOM 3124 C CA . PRO D 1 53 ? -31.767 -15.779 -48.243 1.00 71.27 139 PRO D CA 1
ATOM 3125 C C . PRO D 1 53 ? -31.822 -15.013 -49.531 1.00 70.71 139 PRO D C 1
ATOM 3126 O O . PRO D 1 53 ? -31.791 -15.589 -50.592 1.00 69.94 139 PRO D O 1
ATOM 3130 N N . GLU D 1 54 ? -31.900 -13.707 -49.446 1.00 71.59 140 GLU D N 1
ATOM 3131 C CA . GLU D 1 54 ? -32.000 -12.946 -50.658 1.00 71.54 140 GLU D CA 1
ATOM 3132 C C . GLU D 1 54 ? -30.693 -12.931 -51.402 1.00 70.51 140 GLU D C 1
ATOM 3133 O O . GLU D 1 54 ? -30.644 -12.536 -52.543 1.00 70.19 140 GLU D O 1
ATOM 3139 N N . ILE D 1 55 ? -29.644 -13.387 -50.739 1.00 70.48 141 ILE D N 1
ATOM 3140 C CA . ILE D 1 55 ? -28.314 -13.354 -51.300 1.00 70.00 141 ILE D CA 1
ATOM 3141 C C . ILE D 1 55 ? -28.206 -14.240 -52.506 1.00 69.35 141 ILE D C 1
ATOM 3142 O O . ILE D 1 55 ? -28.669 -15.362 -52.499 1.00 69.74 141 ILE D O 1
ATOM 3144 N N . GLY D 1 56 ? -27.565 -13.709 -53.534 1.00 68.86 142 GLY D N 1
ATOM 3145 C CA . GLY D 1 56 ? -27.527 -14.280 -54.867 1.00 68.09 142 GLY D CA 1
ATOM 3146 C C . GLY D 1 56 ? -26.637 -15.449 -55.200 1.00 67.89 142 GLY D C 1
ATOM 3147 O O . GLY D 1 56 ? -25.736 -15.782 -54.481 1.00 68.00 142 GLY D O 1
ATOM 3148 N N . GLU D 1 57 ? -26.909 -16.052 -56.341 1.00 67.59 143 GLU D N 1
ATOM 3149 C CA . GLU D 1 57 ? -26.140 -17.161 -56.848 1.00 67.76 143 GLU D CA 1
ATOM 3150 C C . GLU D 1 57 ? -24.730 -16.732 -57.170 1.00 68.15 143 GLU D C 1
ATOM 3151 O O . GLU D 1 57 ? -23.828 -17.536 -57.209 1.00 68.71 143 GLU D O 1
ATOM 3157 N N . GLU D 1 58 ? -24.562 -15.451 -57.440 1.00 67.70 144 GLU D N 1
ATOM 3158 C CA . GLU D 1 58 ? -23.271 -14.929 -57.791 1.00 68.22 144 GLU D CA 1
ATOM 3159 C C . GLU D 1 58 ? -22.320 -15.079 -56.655 1.00 67.70 144 GLU D C 1
ATOM 3160 O O . GLU D 1 58 ? -21.216 -15.514 -56.839 1.00 68.89 144 GLU D O 1
ATOM 3162 N N . TRP D 1 59 ? -22.744 -14.679 -55.475 1.00 65.96 145 TRP D N 1
ATOM 3163 C CA . TRP D 1 59 ? -21.947 -14.862 -54.287 1.00 65.36 145 TRP D CA 1
ATOM 3164 C C . TRP D 1 59 ? -21.762 -16.299 -53.914 1.00 64.57 145 TRP D C 1
ATOM 3165 O O . TRP D 1 59 ? -20.725 -16.689 -53.459 1.00 65.37 145 TRP D O 1
ATOM 3176 N N . LYS D 1 60 ? -22.778 -17.099 -54.105 1.00 63.59 146 LYS D N 1
ATOM 3177 C CA . LYS D 1 60 ? -22.706 -18.459 -53.662 1.00 63.32 146 LYS D CA 1
ATOM 3178 C C . LYS D 1 60 ? -21.592 -19.070 -54.415 1.00 64.55 146 LYS D C 1
ATOM 3179 O O . LYS D 1 60 ? -20.864 -19.873 -53.897 1.00 64.96 146 LYS D O 1
ATOM 3181 N N . SER D 1 61 ? -21.472 -18.676 -55.661 1.00 59.32 147 SER D N 1
ATOM 3182 C CA . SER D 1 61 ? -20.445 -19.207 -56.517 1.00 58.55 147 SER D CA 1
ATOM 3183 C C . SER D 1 61 ? -19.077 -18.840 -56.030 1.00 55.39 147 SER D C 1
ATOM 3184 O O . SER D 1 61 ? -18.177 -19.619 -56.132 1.00 55.03 147 SER D O 1
ATOM 3186 N N . VAL D 1 62 ? -18.926 -17.626 -55.536 1.00 53.57 148 VAL D N 1
ATOM 3187 C CA . VAL D 1 62 ? -17.680 -17.180 -54.988 1.00 51.03 148 VAL D CA 1
ATOM 3188 C C . VAL D 1 62 ? -17.335 -17.982 -53.777 1.00 50.15 148 VAL D C 1
ATOM 3189 O O . VAL D 1 62 ? -16.222 -18.368 -53.598 1.00 49.21 148 VAL D O 1
ATOM 3193 N N . HIS D 1 63 ? -18.303 -18.234 -52.929 1.00 50.82 149 HIS D N 1
ATOM 3194 C CA . HIS D 1 63 ? -18.043 -18.990 -51.728 1.00 51.13 149 HIS D CA 1
ATOM 3195 C C . HIS D 1 63 ? -17.593 -20.418 -51.988 1.00 52.79 149 HIS D C 1
ATOM 3196 O O . HIS D 1 63 ? -16.721 -20.928 -51.330 1.00 52.18 149 HIS D O 1
ATOM 3203 N N . ARG D 1 64 ? -18.203 -21.071 -52.946 1.00 55.75 150 ARG D N 1
ATOM 3204 C CA . ARG D 1 64 ? -17.792 -22.401 -53.303 1.00 57.96 150 ARG D CA 1
ATOM 3205 C C . ARG D 1 64 ? -16.396 -22.433 -53.878 1.00 57.03 150 ARG D C 1
ATOM 3206 O O . ARG D 1 64 ? -15.626 -23.308 -53.587 1.00 56.75 150 ARG D O 1
ATOM 3214 N N . ARG D 1 65 ? -16.069 -21.430 -54.664 1.00 57.14 151 ARG D N 1
ATOM 3215 C CA . ARG D 1 65 ? -14.747 -21.287 -55.212 1.00 57.09 151 ARG D CA 1
ATOM 3216 C C . ARG D 1 65 ? -13.787 -21.147 -54.060 1.00 55.37 151 ARG D C 1
ATOM 3217 O O . ARG D 1 65 ? -12.695 -21.649 -54.080 1.00 55.19 151 ARG D O 1
ATOM 3225 N N . GLY D 1 66 ? -14.209 -20.428 -53.048 1.00 54.79 152 GLY D N 1
ATOM 3226 C CA . GLY D 1 66 ? -13.426 -20.285 -51.860 1.00 54.13 152 GLY D CA 1
ATOM 3227 C C . GLY D 1 66 ? -13.267 -21.594 -51.171 1.00 55.02 152 GLY D C 1
ATOM 3228 O O . GLY D 1 66 ? -12.225 -21.926 -50.682 1.00 54.68 152 GLY D O 1
ATOM 3229 N N . LEU D 1 67 ? -14.350 -22.335 -51.121 1.00 56.77 153 LEU D N 1
ATOM 3230 C CA . LEU D 1 67 ? -14.390 -23.590 -50.413 1.00 58.36 153 LEU D CA 1
ATOM 3231 C C . LEU D 1 67 ? -13.513 -24.567 -51.113 1.00 59.54 153 LEU D C 1
ATOM 3232 O O . LEU D 1 67 ? -13.139 -25.554 -50.560 1.00 60.89 153 LEU D O 1
ATOM 3237 N N . ALA D 1 68 ? -13.143 -24.253 -52.333 1.00 60.06 154 ALA D N 1
ATOM 3238 C CA . ALA D 1 68 ? -12.368 -25.162 -53.136 1.00 61.89 154 ALA D CA 1
ATOM 3239 C C . ALA D 1 68 ? -10.911 -24.873 -53.012 1.00 60.76 154 ALA D C 1
ATOM 3240 O O . ALA D 1 68 ? -10.121 -25.424 -53.732 1.00 62.37 154 ALA D O 1
ATOM 3242 N N . GLY D 1 69 ? -10.545 -24.035 -52.066 1.00 58.83 155 GLY D N 1
ATOM 3243 C CA . GLY D 1 69 ? -9.154 -23.718 -51.881 1.00 58.13 155 GLY D CA 1
ATOM 3244 C C . GLY D 1 69 ? -8.643 -22.536 -52.641 1.00 57.88 155 GLY D C 1
ATOM 3245 O O . GLY D 1 69 ? -7.467 -22.362 -52.788 1.00 58.58 155 GLY D O 1
ATOM 3246 N N . GLU D 1 70 ? -9.536 -21.705 -53.105 1.00 66.88 156 GLU D N 1
ATOM 3247 C CA . GLU D 1 70 ? -9.120 -20.590 -53.901 1.00 66.19 156 GLU D CA 1
ATOM 3248 C C . GLU D 1 70 ? -9.290 -19.308 -53.152 1.00 64.92 156 GLU D C 1
ATOM 3249 O O . GLU D 1 70 ? -10.276 -19.108 -52.500 1.00 64.68 156 GLU D O 1
ATOM 3255 N N . VAL D 1 71 ? -8.321 -18.429 -53.258 1.00 64.33 157 VAL D N 1
ATOM 3256 C CA . VAL D 1 71 ? -8.409 -17.167 -52.590 1.00 63.01 157 VAL D CA 1
ATOM 3257 C C . VAL D 1 71 ? -8.919 -16.133 -53.552 1.00 62.52 157 VAL D C 1
ATOM 3258 O O . VAL D 1 71 ? -8.363 -15.955 -54.597 1.00 63.19 157 VAL D O 1
ATOM 3262 N N . ILE D 1 72 ? -9.994 -15.450 -53.201 1.00 61.36 158 ILE D N 1
ATOM 3263 C CA . ILE D 1 72 ? -10.587 -14.531 -54.138 1.00 60.83 158 ILE D CA 1
ATOM 3264 C C . ILE D 1 72 ? -10.621 -13.089 -53.684 1.00 60.66 158 ILE D C 1
ATOM 3265 O O . ILE D 1 72 ? -11.081 -12.772 -52.623 1.00 60.48 158 ILE D O 1
ATOM 3270 N N . ARG D 1 73 ? -10.106 -12.210 -54.512 1.00 61.47 159 ARG D N 1
ATOM 3271 C CA . ARG D 1 73 ? -9.861 -10.851 -54.118 1.00 61.75 159 ARG D CA 1
ATOM 3272 C C . ARG D 1 73 ? -10.446 -9.827 -55.064 1.00 61.75 159 ARG D C 1
ATOM 3273 O O . ARG D 1 73 ? -10.377 -9.987 -56.255 1.00 62.43 159 ARG D O 1
ATOM 3281 N N . VAL D 1 74 ? -11.001 -8.764 -54.525 1.00 60.80 160 VAL D N 1
ATOM 3282 C CA . VAL D 1 74 ? -11.396 -7.642 -55.340 1.00 61.48 160 VAL D CA 1
ATOM 3283 C C . VAL D 1 74 ? -11.132 -6.342 -54.623 1.00 61.89 160 VAL D C 1
ATOM 3284 O O . VAL D 1 74 ? -11.770 -6.046 -53.642 1.00 60.24 160 VAL D O 1
ATOM 3288 N N . GLU D 1 75 ? -10.190 -5.553 -55.106 1.00 64.54 161 GLU D N 1
ATOM 3289 C CA . GLU D 1 75 ? -9.921 -4.281 -54.456 1.00 66.24 161 GLU D CA 1
ATOM 3290 C C . GLU D 1 75 ? -11.030 -3.224 -54.524 1.00 65.33 161 GLU D C 1
ATOM 3291 O O . GLU D 1 75 ? -11.356 -2.620 -53.531 1.00 64.25 161 GLU D O 1
ATOM 3293 N N . GLU D 1 76 ? -11.623 -3.004 -55.691 1.00 66.21 162 GLU D N 1
ATOM 3294 C CA . GLU D 1 76 ? -12.769 -2.111 -55.813 1.00 65.66 162 GLU D CA 1
ATOM 3295 C C . GLU D 1 76 ? -13.932 -2.800 -56.497 1.00 64.85 162 GLU D C 1
ATOM 3296 O O . GLU D 1 76 ? -13.787 -3.269 -57.599 1.00 67.07 162 GLU D O 1
ATOM 3302 N N . ASP D 1 77 ? -15.082 -2.875 -55.851 1.00 62.43 163 ASP D N 1
ATOM 3303 C CA . ASP D 1 77 ? -16.224 -3.529 -56.435 1.00 61.69 163 ASP D CA 1
ATOM 3304 C C . ASP D 1 77 ? -17.459 -2.760 -56.085 1.00 60.82 163 ASP D C 1
ATOM 3305 O O . ASP D 1 77 ? -17.460 -1.998 -55.151 1.00 59.55 163 ASP D O 1
ATOM 3310 N N . CYS D 1 78 ? -18.510 -2.978 -56.864 1.00 82.55 164 CYS D N 1
ATOM 3311 C CA . CYS D 1 78 ? -19.729 -2.180 -56.851 1.00 74.54 164 CYS D CA 1
ATOM 3312 C C . CYS D 1 78 ? -20.833 -3.194 -56.969 1.00 74.90 164 CYS D C 1
ATOM 3313 O O . CYS D 1 78 ? -20.738 -4.106 -57.753 1.00 81.32 164 CYS D O 1
ATOM 3316 N N . PHE D 1 79 ? -21.878 -3.045 -56.188 1.00 70.27 165 PHE D N 1
ATOM 3317 C CA . PHE D 1 79 ? -23.017 -3.909 -56.331 1.00 72.48 165 PHE D CA 1
ATOM 3318 C C . PHE D 1 79 ? -24.235 -3.170 -55.860 1.00 69.55 165 PHE D C 1
ATOM 3319 O O . PHE D 1 79 ? -24.107 -2.235 -55.120 1.00 65.74 165 PHE D O 1
ATOM 3327 N N . VAL D 1 80 ? -25.427 -3.560 -56.289 1.00 20.00 166 VAL D N 1
ATOM 3328 C CA . VAL D 1 80 ? -26.610 -2.864 -55.825 1.00 20.00 166 VAL D CA 1
ATOM 3329 C C . VAL D 1 80 ? -27.491 -3.716 -54.955 1.00 20.00 166 VAL D C 1
ATOM 3330 O O . VAL D 1 80 ? -27.670 -4.884 -55.221 1.00 20.00 166 VAL D O 1
ATOM 3334 N N . ARG D 1 81 ? -28.039 -3.108 -53.910 1.00 70.83 167 ARG D N 1
ATOM 3335 C CA . ARG D 1 81 ? -28.787 -3.818 -52.885 1.00 71.58 167 ARG D CA 1
ATOM 3336 C C . ARG D 1 81 ? -30.296 -3.606 -52.896 1.00 78.58 167 ARG D C 1
ATOM 3337 O O . ARG D 1 81 ? -30.831 -2.809 -53.648 1.00 82.90 167 ARG D O 1
ATOM 3339 N N . ALA D 1 82 ? -30.962 -4.325 -52.007 1.00 81.19 168 ALA D N 1
ATOM 3340 C CA . ALA D 1 82 ? -32.390 -4.520 -52.037 1.00 90.27 168 ALA D CA 1
ATOM 3341 C C . ALA D 1 82 ? -32.997 -3.144 -51.938 1.00 95.77 168 ALA D C 1
ATOM 3342 O O . ALA D 1 82 ? -33.944 -2.821 -52.643 1.00 104.99 168 ALA D O 1
ATOM 3344 N N . ASP D 1 83 ? -32.376 -2.324 -51.116 1.00 92.09 169 ASP D N 1
ATOM 3345 C CA . ASP D 1 83 ? -32.738 -0.953 -50.892 1.00 96.96 169 ASP D CA 1
ATOM 3346 C C . ASP D 1 83 ? -32.552 -0.385 -52.265 1.00 91.21 169 ASP D C 1
ATOM 3347 O O . ASP D 1 83 ? -33.312 0.440 -52.718 1.00 83.54 169 ASP D O 1
ATOM 3349 N N . GLY D 1 84 ? -31.530 -0.840 -52.944 1.00 97.21 170 GLY D N 1
ATOM 3350 C CA . GLY D 1 84 ? -31.274 -0.380 -54.285 1.00 94.06 170 GLY D CA 1
ATOM 3351 C C . GLY D 1 84 ? -30.492 0.887 -54.333 1.00 86.78 170 GLY D C 1
ATOM 3352 O O . GLY D 1 84 ? -30.347 1.481 -55.383 1.00 90.25 170 GLY D O 1
ATOM 3353 N N . ARG D 1 85 ? -30.041 1.314 -53.165 1.00 78.16 171 ARG D N 1
ATOM 3354 C CA . ARG D 1 85 ? -28.836 2.096 -53.013 1.00 72.90 171 ARG D CA 1
ATOM 3355 C C . ARG D 1 85 ? -27.571 1.289 -53.370 1.00 66.56 171 ARG D C 1
ATOM 3356 O O . ARG D 1 85 ? -27.472 0.127 -53.025 1.00 65.00 171 ARG D O 1
ATOM 3358 N N . THR D 1 86 ? -26.602 1.930 -54.018 1.00 64.42 172 THR D N 1
ATOM 3359 C CA . THR D 1 86 ? -25.308 1.334 -54.381 1.00 60.67 172 THR D CA 1
ATOM 3360 C C . THR D 1 86 ? -24.199 1.439 -53.335 1.00 57.08 172 THR D C 1
ATOM 3361 O O . THR D 1 86 ? -24.035 2.470 -52.723 1.00 57.58 172 THR D O 1
ATOM 3365 N N . GLN D 1 87 ? -23.424 0.376 -53.160 1.00 72.95 173 GLN D N 1
ATOM 3366 C CA . GLN D 1 87 ? -22.339 0.355 -52.199 1.00 71.20 173 GLN D CA 1
ATOM 3367 C C . GLN D 1 87 ? -21.068 -0.079 -52.866 1.00 67.30 173 GLN D C 1
ATOM 3368 O O . GLN D 1 87 ? -21.070 -1.027 -53.577 1.00 65.37 173 GLN D O 1
ATOM 3374 N N . TRP D 1 88 ? -19.978 0.630 -52.650 1.00 66.51 174 TRP D N 1
ATOM 3375 C CA . TRP D 1 88 ? -18.712 0.232 -53.222 1.00 63.68 174 TRP D CA 1
ATOM 3376 C C . TRP D 1 88 ? -17.967 -0.587 -52.225 1.00 62.30 174 TRP D C 1
ATOM 3377 O O . TRP D 1 88 ? -17.964 -0.282 -51.071 1.00 63.67 174 TRP D O 1
ATOM 3388 N N . LEU D 1 89 ? -17.320 -1.637 -52.678 1.00 60.00 175 LEU D N 1
ATOM 3389 C CA . LEU D 1 89 ? -16.805 -2.600 -51.752 1.00 58.97 175 LEU D CA 1
ATOM 3390 C C . LEU D 1 89 ? -15.443 -3.111 -52.043 1.00 57.58 175 LEU D C 1
ATOM 3391 O O . LEU D 1 89 ? -15.055 -3.203 -53.166 1.00 57.74 175 LEU D O 1
ATOM 3396 N N . ARG D 1 90 ? -14.742 -3.494 -50.996 1.00 56.99 176 ARG D N 1
ATOM 3397 C CA . ARG D 1 90 ? -13.504 -4.224 -51.099 1.00 55.39 176 ARG D CA 1
ATOM 3398 C C . ARG D 1 90 ? -13.775 -5.517 -50.382 1.00 53.34 176 ARG D C 1
ATOM 3399 O O . ARG D 1 90 ? -14.324 -5.502 -49.314 1.00 53.86 176 ARG D O 1
ATOM 3407 N N . TRP D 1 91 ? -13.461 -6.643 -50.991 1.00 50.98 177 TRP D N 1
ATOM 3408 C CA . TRP D 1 91 ? -13.735 -7.918 -50.353 1.00 48.80 177 TRP D CA 1
ATOM 3409 C C . TRP D 1 91 ? -12.740 -9.013 -50.628 1.00 47.92 177 TRP D C 1
ATOM 3410 O O . TRP D 1 91 ? -12.231 -9.130 -51.699 1.00 47.58 177 TRP D O 1
ATOM 3421 N N . GLU D 1 92 ? -12.506 -9.848 -49.644 1.00 47.52 178 GLU D N 1
ATOM 3422 C CA . GLU D 1 92 ? -11.635 -10.970 -49.820 1.00 47.98 178 GLU D CA 1
ATOM 3423 C C . GLU D 1 92 ? -12.259 -12.244 -49.306 1.00 48.07 178 GLU D C 1
ATOM 3424 O O . GLU D 1 92 ? -12.784 -12.267 -48.237 1.00 48.67 178 GLU D O 1
ATOM 3430 N N . VAL D 1 93 ? -12.181 -13.314 -50.065 1.00 48.28 179 VAL D N 1
ATOM 3431 C CA . VAL D 1 93 ? -12.656 -14.586 -49.587 1.00 48.95 179 VAL D CA 1
ATOM 3432 C C . VAL D 1 93 ? -11.567 -15.627 -49.619 1.00 49.31 179 VAL D C 1
ATOM 3433 O O . VAL D 1 93 ? -11.017 -15.886 -50.644 1.00 50.18 179 VAL D O 1
ATOM 3437 N N . ARG D 1 94 ? -11.281 -16.228 -48.476 1.00 48.96 180 ARG D N 1
ATOM 3438 C CA . ARG D 1 94 ? -10.132 -17.097 -48.275 1.00 49.11 180 ARG D CA 1
ATOM 3439 C C . ARG D 1 94 ? -10.448 -18.386 -47.585 1.00 50.10 180 ARG D C 1
ATOM 3440 O O . ARG D 1 94 ? -11.169 -18.400 -46.630 1.00 50.63 180 ARG D O 1
ATOM 3448 N N . PRO D 1 95 ? -9.856 -19.468 -48.032 1.00 69.17 181 PRO D N 1
ATOM 3449 C CA . PRO D 1 95 ? -9.999 -20.736 -47.344 1.00 64.55 181 PRO D CA 1
ATOM 3450 C C . PRO D 1 95 ? -9.191 -20.774 -46.081 1.00 64.25 181 PRO D C 1
ATOM 3451 O O . PRO D 1 95 ? -8.252 -20.053 -45.957 1.00 67.76 181 PRO D O 1
ATOM 3455 N N . TRP D 1 96 ? -9.599 -21.609 -45.154 1.00 61.32 182 TRP D N 1
ATOM 3456 C CA . TRP D 1 96 ? -8.820 -21.972 -44.012 1.00 61.23 182 TRP D CA 1
ATOM 3457 C C . TRP D 1 96 ? -8.860 -23.483 -43.877 1.00 59.38 182 TRP D C 1
ATOM 3458 O O . TRP D 1 96 ? -9.805 -24.119 -44.270 1.00 58.16 182 TRP D O 1
ATOM 3469 N N . TYR D 1 97 ? -7.790 -24.047 -43.356 1.00 60.41 183 TYR D N 1
ATOM 3470 C CA . TYR D 1 97 ? -7.546 -25.466 -43.432 1.00 60.47 183 TYR D CA 1
ATOM 3471 C C . TYR D 1 97 ? -7.579 -26.127 -42.079 1.00 60.91 183 TYR D C 1
ATOM 3472 O O . TYR D 1 97 ? -7.078 -25.601 -41.126 1.00 61.79 183 TYR D O 1
ATOM 3481 N N . GLU D 1 98 ? -8.198 -27.287 -41.990 1.00 61.85 184 GLU D N 1
ATOM 3482 C CA . GLU D 1 98 ? -8.458 -27.860 -40.685 1.00 63.99 184 GLU D CA 1
ATOM 3483 C C . GLU D 1 98 ? -7.443 -28.894 -40.216 1.00 64.68 184 GLU D C 1
ATOM 3484 O O . GLU D 1 98 ? -6.531 -29.244 -40.935 1.00 64.99 184 GLU D O 1
ATOM 3490 N N . GLY D 1 101 ? -3.959 -31.605 -44.144 1.00 75.60 187 GLY D N 1
ATOM 3491 C CA . GLY D 1 101 ? -4.892 -30.609 -43.657 1.00 72.74 187 GLY D CA 1
ATOM 3492 C C . GLY D 1 101 ? -5.840 -30.065 -44.713 1.00 73.26 187 GLY D C 1
ATOM 3493 O O . GLY D 1 101 ? -5.536 -29.116 -45.412 1.00 73.27 187 GLY D O 1
ATOM 3494 N N . ARG D 1 102 ? -7.006 -30.680 -44.818 1.00 74.25 188 ARG D N 1
ATOM 3495 C CA . ARG D 1 102 ? -8.036 -30.288 -45.754 1.00 74.16 188 ARG D CA 1
ATOM 3496 C C . ARG D 1 102 ? -8.735 -29.009 -45.347 1.00 70.73 188 ARG D C 1
ATOM 3497 O O . ARG D 1 102 ? -8.679 -28.636 -44.199 1.00 69.04 188 ARG D O 1
ATOM 3499 N N . VAL D 1 103 ? -9.472 -28.406 -46.273 1.00 70.34 189 VAL D N 1
ATOM 3500 C CA . VAL D 1 103 ? -10.056 -27.090 -46.077 1.00 67.59 189 VAL D CA 1
ATOM 3501 C C . VAL D 1 103 ? -11.197 -27.081 -45.107 1.00 66.06 189 VAL D C 1
ATOM 3502 O O . VAL D 1 103 ? -12.173 -27.726 -45.305 1.00 67.02 189 VAL D O 1
ATOM 3506 N N . GLY D 1 104 ? -11.031 -26.334 -44.038 1.00 65.07 190 GLY D N 1
ATOM 3507 C CA . GLY D 1 104 ? -12.029 -26.119 -43.033 1.00 65.07 190 GLY D CA 1
ATOM 3508 C C . GLY D 1 104 ? -13.256 -25.343 -43.400 1.00 65.01 190 GLY D C 1
ATOM 3509 O O . GLY D 1 104 ? -14.305 -25.603 -42.892 1.00 67.10 190 GLY D O 1
ATOM 3510 N N . GLY D 1 105 ? -13.105 -24.332 -44.227 1.00 63.93 191 GLY D N 1
ATOM 3511 C CA . GLY D 1 105 ? -14.154 -23.360 -44.424 1.00 63.71 191 GLY D CA 1
ATOM 3512 C C . GLY D 1 105 ? -13.608 -22.156 -45.135 1.00 64.40 191 GLY D C 1
ATOM 3513 O O . GLY D 1 105 ? -12.657 -22.259 -45.854 1.00 64.84 191 GLY D O 1
ATOM 3514 N N . VAL D 1 106 ? -14.209 -21.003 -44.932 1.00 50.39 192 VAL D N 1
ATOM 3515 C CA . VAL D 1 106 ? -13.670 -19.794 -45.507 1.00 49.15 192 VAL D CA 1
ATOM 3516 C C . VAL D 1 106 ? -13.679 -18.668 -44.534 1.00 48.28 192 VAL D C 1
ATOM 3517 O O . VAL D 1 106 ? -14.415 -18.665 -43.593 1.00 47.38 192 VAL D O 1
ATOM 3521 N N . VAL D 1 107 ? -12.824 -17.706 -44.788 1.00 48.10 193 VAL D N 1
ATOM 3522 C CA . VAL D 1 107 ? -12.785 -16.501 -44.009 1.00 47.06 193 VAL D CA 1
ATOM 3523 C C . VAL D 1 107 ? -13.152 -15.387 -44.946 1.00 46.66 193 VAL D C 1
ATOM 3524 O O . VAL D 1 107 ? -12.727 -15.369 -46.060 1.00 46.53 193 VAL D O 1
ATOM 3528 N N . ILE D 1 108 ? -14.012 -14.492 -44.519 1.00 45.95 194 ILE D N 1
ATOM 3529 C CA . ILE D 1 108 ? -14.443 -13.452 -45.407 1.00 45.77 194 ILE D CA 1
ATOM 3530 C C . ILE D 1 108 ? -14.282 -12.099 -44.800 1.00 46.34 194 ILE D C 1
ATOM 3531 O O . ILE D 1 108 ? -14.543 -11.900 -43.647 1.00 46.24 194 ILE D O 1
ATOM 3536 N N . PHE D 1 109 ? -13.845 -11.168 -45.626 1.00 46.54 195 PHE D N 1
ATOM 3537 C CA . PHE D 1 109 ? -13.670 -9.806 -45.237 1.00 47.79 195 PHE D CA 1
ATOM 3538 C C . PHE D 1 109 ? -14.374 -8.893 -46.199 1.00 48.84 195 PHE D C 1
ATOM 3539 O O . PHE D 1 109 ? -14.267 -9.056 -47.365 1.00 49.41 195 PHE D O 1
ATOM 3547 N N . THR D 1 110 ? -15.117 -7.934 -45.703 1.00 49.51 196 THR D N 1
ATOM 3548 C CA . THR D 1 110 ? -15.628 -6.890 -46.544 1.00 50.44 196 THR D CA 1
ATOM 3549 C C . THR D 1 110 ? -15.422 -5.536 -45.929 1.00 51.45 196 THR D C 1
ATOM 3550 O O . THR D 1 110 ? -15.582 -5.379 -44.754 1.00 51.30 196 THR D O 1
ATOM 3554 N N . GLU D 1 111 ? -15.125 -4.545 -46.756 1.00 52.75 197 GLU D N 1
ATOM 3555 C CA . GLU D 1 111 ? -15.032 -3.160 -46.316 1.00 54.21 197 GLU D CA 1
ATOM 3556 C C . GLU D 1 111 ? -15.784 -2.185 -47.210 1.00 55.07 197 GLU D C 1
ATOM 3557 O O . GLU D 1 111 ? -15.528 -2.096 -48.378 1.00 54.62 197 GLU D O 1
ATOM 3563 N N . ASP D 1 112 ? -16.712 -1.447 -46.636 1.00 56.06 198 ASP D N 1
ATOM 3564 C CA . ASP D 1 112 ? -17.411 -0.394 -47.347 1.00 58.10 198 ASP D CA 1
ATOM 3565 C C . ASP D 1 112 ? -16.512 0.768 -47.654 1.00 59.30 198 ASP D C 1
ATOM 3566 O O . ASP D 1 112 ? -15.886 1.307 -46.784 1.00 59.66 198 ASP D O 1
ATOM 3568 N N . ILE D 1 113 ? -16.465 1.152 -48.908 1.00 60.41 199 ILE D N 1
ATOM 3569 C CA . ILE D 1 113 ? -15.720 2.309 -49.327 1.00 62.74 199 ILE D CA 1
ATOM 3570 C C . ILE D 1 113 ? -16.624 3.524 -49.454 1.00 64.71 199 ILE D C 1
ATOM 3571 O O . ILE D 1 113 ? -17.045 3.876 -50.547 1.00 65.65 199 ILE D O 1
#

InterPro domains:
  IPR000014 PAS domain [PF13426] (222-320)
  IPR000014 PAS domain [PF13426] (348-443)
  IPR000014 PAS domain [PS50112] (216-250)
  IPR000014 PAS domain [PS50112] (331-401)
  IPR000014 PAS domain [SM00091] (89-154)
  IPR000014 PAS domain [SM00091] (210-276)
  IPR000014 PAS domain [SM00091] (333-399)
  IPR000014 PAS domain [TIGR00229] (86-209)
  IPR000014 PAS domain [TIGR00229] (216-327)
  IPR000014 PAS domain [TIGR00229] (329-447)
  IPR000014 PAS domain [cd00130] (98-199)
  IPR000014 PAS domain [cd00130] (219-318)
  IPR000014 PAS domain [cd00130] (347-441)
  IPR000700 PAS-associated, C-terminal [PS50113] (159-211)
  IPR000700 PAS-associated, C-terminal [PS50113] (280-330)
  IPR001610 PAC motif [SM00086] (160-202)
  IPR001610 PAC motif [SM00086] (281-321)
  IPR001610 PAC motif [SM00086] (404-444)
  IPR001789 Signal transduction response regulator, receiver domain [PF00072] (707-819)
  IPR001789 Signal transduction response regulator, receiver domain [PS50110] (706-822)

B-factor: mean 55.8, std 11.16, range [20.0, 104.99]